Protein AF-A0A1E3LGW8-F1 (afdb_monomer)

Structure (mmCIF, N/CA/C/O backbone):
data_AF-A0A1E3LGW8-F1
#
_entry.id   AF-A0A1E3LGW8-F1
#
loop_
_atom_site.group_PDB
_atom_site.id
_atom_site.type_symbol
_atom_site.label_atom_id
_atom_site.label_alt_id
_atom_site.label_comp_id
_atom_site.label_asym_id
_atom_site.label_entity_id
_atom_site.label_seq_id
_atom_site.pdbx_PDB_ins_code
_atom_site.Cartn_x
_atom_site.Cartn_y
_atom_site.Cartn_z
_atom_site.occupancy
_atom_site.B_iso_or_equiv
_atom_site.auth_seq_id
_atom_site.auth_comp_id
_atom_site.auth_asym_id
_atom_site.auth_atom_id
_atom_site.pdbx_PDB_model_num
ATOM 1 N N . MET A 1 1 ? 22.371 36.422 6.870 1.00 32.97 1 MET A N 1
ATOM 2 C CA . MET A 1 1 ? 21.098 35.856 6.383 1.00 32.97 1 MET A CA 1
ATOM 3 C C . MET A 1 1 ? 20.950 34.534 7.111 1.00 32.97 1 MET A C 1
ATOM 5 O O . MET A 1 1 ? 21.812 33.694 6.914 1.00 32.97 1 MET A O 1
ATOM 9 N N . GLN A 1 2 ? 20.006 34.412 8.049 1.00 35.12 2 GLN A N 1
ATOM 10 C CA . GLN A 1 2 ? 19.761 33.148 8.759 1.00 35.12 2 GLN A CA 1
ATOM 11 C C . GLN A 1 2 ? 19.274 32.122 7.734 1.00 35.12 2 GLN A C 1
ATOM 13 O O . GLN A 1 2 ? 18.242 32.348 7.102 1.00 35.12 2 GLN A O 1
ATOM 18 N N . GLY A 1 3 ? 20.049 31.060 7.512 1.00 44.22 3 GLY A N 1
ATOM 19 C CA . GLY A 1 3 ? 19.598 29.922 6.717 1.00 44.22 3 GLY A CA 1
ATOM 20 C C . GLY A 1 3 ? 18.418 29.262 7.425 1.00 44.22 3 GLY A C 1
ATOM 21 O O . GLY A 1 3 ? 18.445 29.099 8.644 1.00 44.22 3 GLY A O 1
ATOM 22 N N . GLY A 1 4 ? 17.351 28.947 6.688 1.00 59.50 4 GLY A N 1
ATOM 23 C CA . GLY A 1 4 ? 16.232 28.181 7.237 1.00 59.50 4 GLY A CA 1
ATOM 24 C C . GLY A 1 4 ? 16.685 26.785 7.675 1.00 59.50 4 GLY A C 1
ATOM 25 O O . GLY A 1 4 ? 17.727 26.307 7.237 1.00 59.50 4 GLY A O 1
ATOM 26 N N . ALA A 1 5 ? 15.916 26.119 8.536 1.00 65.44 5 ALA A N 1
ATOM 27 C CA . ALA A 1 5 ? 16.212 24.743 8.938 1.00 65.44 5 ALA A CA 1
ATOM 28 C C . ALA A 1 5 ? 16.173 23.784 7.733 1.00 65.44 5 ALA A C 1
ATOM 30 O O . ALA A 1 5 ? 15.185 23.789 6.997 1.00 65.44 5 ALA A O 1
ATOM 31 N N . ASP A 1 6 ? 17.215 22.959 7.575 1.00 78.00 6 ASP A N 1
ATOM 32 C CA . ASP A 1 6 ? 17.350 21.931 6.534 1.00 78.00 6 ASP A CA 1
ATOM 33 C C . ASP A 1 6 ? 16.304 20.832 6.670 1.00 78.00 6 ASP A C 1
ATOM 35 O O . ASP A 1 6 ? 15.774 20.358 5.669 1.00 78.00 6 ASP A O 1
ATOM 39 N N . ASN A 1 7 ? 15.985 20.438 7.902 1.00 85.44 7 ASN A N 1
ATOM 40 C CA . ASN A 1 7 ? 14.883 19.525 8.175 1.00 85.44 7 ASN A CA 1
ATOM 41 C C . ASN A 1 7 ? 13.927 20.167 9.172 1.00 85.44 7 ASN A C 1
ATOM 43 O O . ASN A 1 7 ? 14.351 20.762 10.165 1.00 85.44 7 ASN A O 1
ATOM 47 N N . GLN A 1 8 ? 12.636 20.035 8.900 1.00 92.12 8 GLN A N 1
ATOM 48 C CA . GLN A 1 8 ? 11.560 20.635 9.676 1.00 92.12 8 GLN A CA 1
ATOM 49 C C . GLN A 1 8 ? 10.535 19.559 9.999 1.00 92.12 8 GLN A C 1
ATOM 51 O O . GLN A 1 8 ? 10.146 18.800 9.115 1.00 92.12 8 GLN A O 1
ATOM 56 N N . PHE A 1 9 ? 10.089 19.507 11.247 1.00 93.38 9 PHE A N 1
ATOM 57 C CA . PHE A 1 9 ? 9.067 18.584 11.722 1.00 93.38 9 PHE A CA 1
ATOM 58 C C . PHE A 1 9 ? 8.056 19.357 12.559 1.00 93.38 9 PHE A C 1
ATOM 60 O O . PHE A 1 9 ? 8.438 20.197 13.373 1.00 93.38 9 PHE A O 1
ATOM 67 N N . ALA A 1 10 ? 6.776 19.053 12.401 1.00 94.31 10 ALA A N 1
ATOM 68 C CA . ALA A 1 10 ? 5.722 19.558 13.260 1.00 94.31 10 ALA A CA 1
ATOM 69 C C . ALA A 1 10 ? 4.764 18.426 13.629 1.00 94.31 10 ALA A C 1
ATOM 71 O O . ALA A 1 10 ? 4.370 17.641 12.773 1.00 94.31 10 ALA A O 1
ATOM 72 N N . LEU A 1 11 ? 4.390 18.361 14.903 1.00 95.50 11 LEU A N 1
ATOM 73 C CA . LEU A 1 11 ? 3.361 17.484 15.444 1.00 95.50 11 LEU A CA 1
ATOM 74 C C . LEU A 1 11 ? 2.243 18.363 16.000 1.00 95.50 11 LEU A C 1
ATOM 76 O O . LEU A 1 11 ? 2.500 19.192 16.871 1.00 95.50 11 LEU A O 1
ATOM 80 N N . SER A 1 12 ? 1.018 18.169 15.530 1.00 96.62 12 SER A N 1
ATOM 81 C CA . SER A 1 12 ? -0.176 18.858 16.012 1.00 96.62 12 SER A CA 1
ATOM 82 C C . SER A 1 12 ? -1.171 17.841 16.556 1.00 96.62 12 SER A C 1
ATOM 84 O O . SER A 1 12 ? -1.439 16.817 15.936 1.00 96.62 12 SER A O 1
ATOM 86 N N . ILE A 1 13 ? -1.699 18.097 17.750 1.00 96.94 13 ILE A N 1
ATOM 87 C CA . ILE A 1 13 ? -2.581 17.170 18.460 1.00 96.94 13 ILE A CA 1
ATOM 88 C C . ILE A 1 13 ? -3.817 17.931 18.912 1.00 96.94 13 ILE A C 1
ATOM 90 O O . ILE A 1 13 ? -3.710 18.954 19.593 1.00 96.94 13 ILE A O 1
ATOM 94 N N . THR A 1 14 ? -4.989 17.400 18.571 1.00 97.19 14 THR A N 1
ATOM 95 C CA . THR A 1 14 ? -6.271 17.885 19.092 1.00 97.19 14 THR A CA 1
ATOM 96 C C . THR A 1 14 ? -6.754 16.926 20.165 1.00 97.19 14 THR A C 1
ATOM 98 O O . THR A 1 14 ? -6.896 15.733 19.903 1.00 97.19 14 THR A O 1
ATOM 101 N N . THR A 1 15 ? -7.034 17.417 21.369 1.00 96.31 15 THR A N 1
ATOM 102 C CA . THR A 1 15 ? -7.513 16.579 22.476 1.00 96.31 15 THR A CA 1
ATOM 103 C C . THR A 1 15 ? -9.042 16.514 22.547 1.00 96.31 15 THR A C 1
ATOM 105 O O . THR A 1 15 ? -9.752 17.280 21.891 1.00 96.31 15 THR A O 1
ATOM 108 N N . ALA A 1 16 ? -9.582 15.604 23.360 1.00 94.06 16 ALA A N 1
ATOM 109 C CA . ALA A 1 16 ? -11.020 15.466 23.567 1.00 94.06 16 ALA A CA 1
ATOM 110 C C . ALA A 1 16 ? -11.653 16.667 24.284 1.00 94.06 16 ALA A C 1
ATOM 112 O O . ALA A 1 16 ? -12.813 16.974 24.003 1.00 94.06 16 ALA A O 1
ATOM 113 N N . SER A 1 17 ? -10.905 17.376 25.139 1.00 93.62 17 SER A N 1
ATOM 114 C CA . SER A 1 17 ? -11.340 18.651 25.732 1.00 93.62 17 SER A CA 1
ATOM 115 C C . SER A 1 17 ? -11.311 19.832 24.750 1.00 93.62 17 SER A C 1
ATOM 117 O O . SER A 1 17 ? -11.800 20.916 25.069 1.00 93.62 17 SER A O 1
ATOM 119 N N . GLY A 1 18 ? -10.775 19.631 23.540 1.00 93.50 18 GLY A N 1
ATOM 120 C CA . GLY A 1 18 ? -10.607 20.673 22.529 1.00 93.50 18 GLY A CA 1
ATOM 121 C C . GLY A 1 18 ? -9.331 21.497 22.700 1.00 93.50 18 GLY A C 1
ATOM 122 O O . GLY A 1 18 ? -9.202 22.539 22.045 1.00 93.50 18 GLY A O 1
ATOM 123 N N . ALA A 1 19 ? -8.405 21.053 23.558 1.00 95.06 19 ALA A N 1
ATOM 124 C CA . ALA A 1 19 ? -7.077 21.633 23.627 1.00 95.06 19 ALA A CA 1
ATOM 125 C C . ALA A 1 19 ? -6.274 21.302 22.360 1.00 95.06 19 ALA A C 1
ATOM 127 O O . ALA A 1 19 ? -6.470 20.257 21.734 1.00 95.06 19 ALA A O 1
ATOM 128 N N . GLN A 1 20 ? -5.381 22.212 21.976 1.00 95.19 20 GLN A N 1
ATOM 129 C CA . GLN A 1 20 ? -4.512 22.059 20.812 1.00 95.19 20 GLN A CA 1
ATOM 130 C C . GLN A 1 20 ? -3.060 22.200 21.242 1.00 95.19 20 GLN A C 1
ATOM 132 O O . GLN A 1 20 ? -2.680 23.208 21.839 1.00 95.19 20 GLN A O 1
ATOM 137 N N . VAL A 1 21 ? -2.264 21.180 20.937 1.00 94.31 21 VAL A N 1
ATOM 138 C CA . VAL A 1 21 ? -0.836 21.124 21.254 1.00 94.31 21 VAL A CA 1
ATOM 139 C C . VAL A 1 21 ? -0.059 21.047 19.953 1.00 94.31 21 VAL A C 1
ATOM 141 O O . VAL A 1 21 ? -0.389 20.233 19.095 1.00 94.31 21 VAL A O 1
ATOM 144 N N . THR A 1 22 ? 0.961 21.887 19.805 1.00 93.62 22 THR A N 1
ATOM 145 C CA . THR A 1 22 ? 1.882 21.849 18.669 1.00 93.62 22 THR A CA 1
ATOM 146 C C . THR A 1 22 ? 3.318 21.750 19.158 1.00 93.62 22 THR A C 1
ATOM 148 O O . THR A 1 22 ? 3.740 22.497 20.038 1.00 93.62 22 THR A O 1
ATOM 151 N N . VAL A 1 23 ? 4.074 20.833 18.562 1.00 91.31 23 VAL A N 1
ATOM 152 C CA . VAL A 1 23 ? 5.514 20.678 18.767 1.00 91.31 23 VAL A CA 1
ATOM 153 C C . VAL A 1 23 ? 6.195 20.868 17.425 1.00 91.31 23 VAL A C 1
ATOM 155 O O . VAL A 1 23 ? 5.862 20.157 16.481 1.00 91.31 23 VAL A O 1
ATOM 158 N N . LYS A 1 24 ? 7.143 21.798 17.319 1.00 90.88 24 LYS A N 1
ATOM 159 C CA . LYS A 1 24 ? 7.964 21.975 16.117 1.00 90.88 24 LYS A CA 1
ATOM 160 C C . LYS A 1 24 ? 9.424 21.707 16.430 1.00 90.88 24 LYS A C 1
ATOM 162 O O . LYS A 1 24 ? 9.936 22.131 17.464 1.00 90.88 24 LYS A O 1
ATOM 167 N N . LEU A 1 25 ? 10.086 21.020 15.512 1.00 88.75 25 LEU A N 1
ATOM 168 C CA . LEU A 1 25 ? 11.516 20.756 15.539 1.00 88.75 25 LEU A CA 1
ATOM 169 C C . LEU A 1 25 ? 12.115 21.239 14.223 1.00 88.75 25 LEU A C 1
ATOM 171 O O . LEU A 1 25 ? 11.601 20.921 13.152 1.00 88.75 25 LEU A O 1
ATOM 175 N N . GLY A 1 26 ? 13.211 21.983 14.295 1.00 83.62 26 GLY A N 1
ATOM 176 C CA . GLY A 1 26 ? 13.971 22.397 13.120 1.00 83.62 26 GLY A CA 1
ATOM 177 C C . GLY A 1 26 ? 15.451 22.129 13.331 1.00 83.62 26 GLY A C 1
ATOM 178 O O . GLY A 1 26 ? 15.985 22.523 14.365 1.00 83.62 26 GLY A O 1
ATOM 179 N N . SER A 1 27 ? 16.114 21.484 12.375 1.00 79.69 27 SER A N 1
ATOM 180 C CA . SER A 1 27 ? 17.571 21.303 12.383 1.00 79.69 27 SER A CA 1
ATOM 181 C C . SER A 1 27 ? 18.221 22.106 11.261 1.00 79.69 27 SER A C 1
ATOM 183 O O . SER A 1 27 ? 17.791 21.977 10.115 1.00 79.69 27 SER A O 1
ATOM 185 N N . SER A 1 28 ? 19.269 22.865 11.567 1.00 72.25 28 SER A N 1
ATOM 186 C CA . SER A 1 28 ? 20.163 23.510 10.595 1.00 72.25 28 SER A CA 1
ATOM 187 C C . SER A 1 28 ? 21.630 23.247 10.948 1.00 72.25 28 SER A C 1
ATOM 189 O O . SER A 1 28 ? 21.928 22.701 12.015 1.00 72.25 28 SER A O 1
ATOM 191 N N . ASP A 1 29 ? 22.543 23.707 10.091 1.00 66.44 29 ASP A N 1
ATOM 192 C CA . ASP A 1 29 ? 23.984 23.785 10.380 1.00 66.44 29 ASP A CA 1
ATOM 193 C C . AS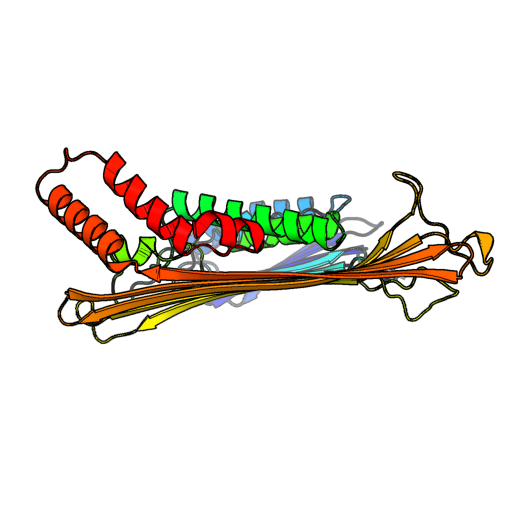P A 1 29 ? 24.302 24.528 11.699 1.00 66.44 29 ASP A C 1
ATOM 195 O O . ASP A 1 29 ? 25.308 24.244 12.349 1.00 66.44 29 ASP A O 1
ATOM 199 N N . ASP A 1 30 ? 23.423 25.441 12.127 1.00 65.62 30 ASP A N 1
ATOM 200 C CA . ASP A 1 30 ? 23.574 26.260 13.338 1.00 65.62 30 ASP A CA 1
ATOM 201 C C . ASP A 1 30 ? 22.987 25.603 14.609 1.00 65.62 30 ASP A C 1
ATOM 203 O O . ASP A 1 30 ? 23.097 26.163 15.703 1.00 65.62 30 ASP A O 1
ATOM 207 N N . GLY A 1 31 ? 22.370 24.418 14.496 1.00 70.12 31 GLY A N 1
ATOM 208 C CA . GLY A 1 31 ? 21.883 23.628 15.633 1.00 70.12 31 GLY A CA 1
ATOM 209 C C . GLY A 1 31 ? 20.425 23.162 15.537 1.00 70.12 31 GLY A C 1
ATOM 210 O O . GLY A 1 31 ? 19.782 23.209 14.490 1.00 70.12 31 GLY A O 1
ATOM 211 N N . LEU A 1 32 ? 19.903 22.662 16.664 1.00 81.19 32 LEU A N 1
ATOM 212 C CA . LEU A 1 32 ? 18.531 22.165 16.800 1.00 81.19 32 LEU A CA 1
ATOM 213 C C . LEU A 1 32 ? 17.648 23.210 17.498 1.00 81.19 32 LEU A C 1
ATOM 215 O O . LEU A 1 32 ? 18.000 23.725 18.558 1.00 81.19 32 LEU A O 1
ATOM 219 N N . SER A 1 33 ? 16.474 23.471 16.934 1.00 84.00 33 SER A N 1
ATOM 220 C CA . SER A 1 33 ? 15.420 24.300 17.518 1.00 84.00 33 SER A CA 1
ATOM 221 C C . SER A 1 33 ? 14.227 23.435 17.917 1.00 84.00 33 SER A C 1
ATOM 223 O O . SER A 1 33 ? 13.855 22.509 17.193 1.00 84.00 33 SER A O 1
ATOM 225 N N . VAL A 1 34 ? 13.643 23.737 19.079 1.00 84.31 34 VAL A N 1
ATOM 226 C CA . VAL A 1 34 ? 12.444 23.077 19.605 1.00 84.31 34 VAL A CA 1
ATOM 227 C C . VAL A 1 34 ? 11.463 24.149 20.056 1.00 84.31 34 VAL A C 1
ATOM 229 O O . VAL A 1 34 ? 11.806 25.000 20.875 1.00 84.31 34 VAL A O 1
ATOM 232 N N . GLU A 1 35 ? 10.244 24.096 19.538 1.00 86.56 35 GLU A N 1
ATOM 233 C CA . GLU A 1 35 ? 9.133 24.953 19.943 1.00 86.56 35 GLU A CA 1
ATOM 234 C C . GLU A 1 35 ? 7.990 24.063 20.439 1.00 86.56 35 GLU A C 1
ATOM 236 O O . GLU A 1 35 ? 7.609 23.101 19.771 1.00 86.56 35 GLU A O 1
ATOM 241 N N . PHE A 1 36 ? 7.452 24.372 21.617 1.00 87.38 36 PHE A N 1
ATOM 242 C CA . PHE A 1 36 ? 6.295 23.691 22.190 1.00 87.38 36 PHE A CA 1
ATOM 243 C C . PHE A 1 36 ? 5.246 24.733 22.558 1.00 87.38 36 PHE A C 1
ATOM 245 O O . PHE A 1 36 ? 5.533 25.659 23.317 1.00 87.38 36 PHE A O 1
ATOM 252 N N . GLU A 1 37 ? 4.029 24.565 22.053 1.00 88.69 37 GLU A N 1
ATOM 253 C CA . GLU A 1 37 ? 2.940 25.511 22.260 1.00 88.69 37 GLU A CA 1
ATOM 254 C C . GLU A 1 37 ? 1.623 24.784 22.551 1.00 88.69 37 GLU A C 1
ATOM 256 O O . GLU A 1 37 ? 1.259 23.819 21.876 1.00 88.69 37 GLU A O 1
ATOM 261 N N . VAL A 1 38 ? 0.879 25.281 23.544 1.00 87.44 38 VAL A N 1
ATOM 262 C CA . VAL A 1 38 ? -0.538 24.949 23.739 1.00 87.44 38 VAL A CA 1
ATOM 263 C C . VAL A 1 38 ? -1.344 26.148 23.258 1.00 87.44 38 VAL A C 1
ATOM 265 O O . VAL A 1 38 ? -1.479 27.142 23.968 1.00 87.44 38 VAL A O 1
ATOM 268 N N . THR A 1 39 ? -1.847 26.075 22.029 1.00 82.62 39 THR A N 1
ATOM 269 C CA . THR A 1 39 ? -2.495 27.209 21.348 1.00 82.62 39 THR A CA 1
ATOM 270 C C . THR A 1 39 ? -3.932 27.431 21.819 1.00 82.62 39 THR A C 1
ATOM 272 O O . THR A 1 39 ? -4.507 28.501 21.611 1.00 82.62 39 THR A O 1
ATOM 275 N N . LYS A 1 40 ? -4.543 26.419 22.450 1.00 85.75 40 LYS A N 1
ATOM 276 C CA . LYS A 1 40 ? -5.929 26.464 22.924 1.00 85.75 40 LYS A CA 1
ATOM 277 C C . LYS A 1 40 ? -6.165 25.482 24.069 1.00 85.75 40 LYS A C 1
ATOM 279 O O . LYS A 1 40 ? -5.673 24.360 24.016 1.00 85.75 40 LYS A O 1
ATOM 284 N N . GLY A 1 41 ? -7.008 25.874 25.028 1.00 87.69 41 GLY A N 1
ATOM 285 C CA . GLY A 1 41 ? -7.540 24.997 26.080 1.00 87.69 41 GLY A CA 1
ATOM 286 C C . GLY A 1 41 ? -6.561 24.683 27.215 1.00 87.69 41 GLY A C 1
ATOM 287 O O . GLY A 1 41 ? -5.451 25.207 27.269 1.00 87.69 41 GLY A O 1
ATOM 288 N N . THR A 1 42 ? -6.998 23.835 28.146 1.00 89.75 42 THR A N 1
ATOM 289 C CA . THR A 1 42 ? -6.178 23.293 29.237 1.00 89.75 42 THR A CA 1
ATOM 290 C C . THR A 1 42 ? -6.156 21.773 29.152 1.00 89.75 42 THR A C 1
ATOM 292 O O . THR A 1 42 ? -7.142 21.155 28.764 1.00 89.75 42 THR A O 1
ATOM 295 N N . LEU A 1 43 ? -5.024 21.169 29.515 1.00 91.88 43 LEU A N 1
ATOM 296 C CA . LEU A 1 43 ? -4.841 19.720 29.448 1.00 91.88 43 LEU A CA 1
ATOM 297 C C . LEU A 1 43 ? -5.241 19.048 30.764 1.00 91.88 43 LEU A C 1
ATOM 299 O O . LEU A 1 43 ? -4.728 19.383 31.838 1.00 91.88 43 LEU A O 1
ATOM 303 N N . THR A 1 44 ? -6.107 18.046 30.667 1.00 93.94 44 THR A N 1
ATOM 304 C CA . THR A 1 44 ? -6.420 17.117 31.762 1.00 93.94 44 THR A CA 1
ATOM 305 C C . THR A 1 44 ? -5.238 16.185 32.063 1.00 93.94 44 THR A C 1
ATOM 307 O O . THR A 1 44 ? -4.308 16.068 31.263 1.00 93.94 44 THR A O 1
ATOM 310 N N . ASP A 1 45 ? -5.258 15.502 33.215 1.00 94.44 45 ASP A N 1
ATOM 311 C CA . ASP A 1 45 ? -4.228 14.503 33.555 1.00 94.44 45 ASP A CA 1
ATOM 312 C C . ASP A 1 45 ? -4.164 13.378 32.508 1.00 94.44 45 ASP A C 1
ATOM 314 O O . ASP A 1 45 ? -3.088 13.057 32.012 1.00 94.44 45 ASP A O 1
ATOM 318 N N . ALA A 1 46 ? -5.321 12.857 32.085 1.00 93.88 46 ALA A N 1
ATOM 319 C CA . ALA A 1 46 ? -5.397 11.803 31.072 1.00 93.88 46 ALA A CA 1
ATOM 320 C C . ALA A 1 46 ? -4.820 12.242 29.714 1.00 93.88 46 ALA A C 1
ATOM 322 O O . ALA A 1 46 ? -4.137 11.465 29.045 1.00 93.88 46 ALA A O 1
ATOM 323 N N . GLU A 1 47 ? -5.072 13.490 29.307 1.00 94.75 47 GLU A N 1
ATOM 324 C CA . GLU A 1 47 ? -4.503 14.054 28.079 1.00 94.75 47 GLU A CA 1
ATOM 325 C C . GLU A 1 47 ? -2.988 14.219 28.197 1.00 94.75 47 GLU A C 1
ATOM 327 O O . GLU A 1 47 ? -2.272 13.836 27.275 1.00 94.75 47 GLU A O 1
ATOM 332 N N . ARG A 1 48 ? -2.478 14.706 29.337 1.00 92.38 48 ARG A N 1
ATOM 333 C CA . ARG A 1 48 ? -1.030 14.804 29.585 1.00 92.38 48 ARG A CA 1
ATOM 334 C C . ARG A 1 48 ? -0.337 13.442 29.518 1.00 92.38 48 ARG A C 1
ATOM 336 O O . ARG A 1 48 ? 0.704 13.332 28.873 1.00 92.38 48 ARG A O 1
ATOM 343 N N . ASP A 1 49 ? -0.938 12.406 30.095 1.00 91.88 49 ASP A N 1
ATOM 344 C CA . ASP A 1 49 ? -0.391 11.046 30.062 1.00 91.88 49 ASP A CA 1
ATOM 345 C C . ASP A 1 49 ? -0.327 10.474 28.635 1.00 91.88 49 ASP A C 1
ATOM 347 O O . ASP A 1 49 ? 0.643 9.808 28.266 1.00 91.88 49 ASP A O 1
ATOM 351 N N . GLN A 1 50 ? -1.343 10.732 27.802 1.00 91.56 50 GLN A N 1
ATOM 352 C CA . GLN A 1 50 ? -1.339 10.306 26.395 1.00 91.56 50 GLN A CA 1
ATOM 353 C C . GLN A 1 50 ? -0.344 11.103 25.544 1.00 91.56 50 GLN A C 1
ATOM 355 O O . GLN A 1 50 ? 0.345 10.517 24.708 1.00 91.56 50 GLN A O 1
ATOM 360 N N . LEU A 1 51 ? -0.213 12.411 25.783 1.00 91.38 51 LEU A N 1
ATOM 361 C CA . LEU A 1 51 ? 0.797 13.243 25.123 1.00 91.38 51 LEU A CA 1
ATOM 362 C C . LEU A 1 51 ? 2.220 12.754 25.426 1.00 91.38 51 LEU A C 1
ATOM 364 O O . LEU A 1 51 ? 3.048 12.713 24.520 1.00 91.38 51 LEU A O 1
ATOM 368 N N . GLY A 1 52 ? 2.488 12.315 26.661 1.00 88.38 52 GLY A N 1
ATOM 369 C CA . GLY A 1 52 ? 3.774 11.717 27.031 1.00 88.38 52 GLY A CA 1
ATOM 370 C C . GLY A 1 52 ? 4.136 10.506 26.164 1.00 88.38 52 GLY A C 1
ATOM 371 O O . GLY A 1 52 ? 5.236 10.442 25.624 1.00 88.38 52 GLY A O 1
ATOM 372 N N . LYS A 1 53 ? 3.182 9.590 25.941 1.00 88.31 53 LYS A N 1
ATOM 373 C CA . LYS A 1 53 ? 3.378 8.411 25.071 1.00 88.31 53 LYS A CA 1
ATOM 374 C C . LYS A 1 53 ? 3.625 8.791 23.609 1.00 88.31 53 LYS A C 1
ATOM 376 O O . LYS A 1 53 ? 4.400 8.129 22.922 1.00 88.31 53 LYS A O 1
ATOM 381 N N . LEU A 1 54 ? 2.968 9.849 23.126 1.00 91.44 54 LEU A N 1
ATOM 382 C CA . LEU A 1 54 ? 3.184 10.359 21.771 1.00 91.44 54 LEU A CA 1
ATOM 383 C C . LEU A 1 54 ? 4.547 11.033 21.603 1.00 91.44 54 LEU A C 1
ATOM 385 O O . LEU A 1 54 ? 5.075 11.004 20.497 1.00 91.44 54 LEU A O 1
ATOM 389 N N . GLY A 1 55 ? 5.131 11.590 22.666 1.00 87.94 55 GLY A N 1
ATOM 390 C CA . GLY A 1 55 ? 6.479 12.160 22.634 1.00 87.94 55 GLY A CA 1
ATOM 391 C C . GLY A 1 55 ? 7.531 11.146 22.178 1.00 87.94 55 GLY A C 1
ATOM 392 O O . GLY A 1 55 ? 8.273 11.416 21.234 1.00 87.94 55 GLY A O 1
ATOM 393 N N . ASP A 1 56 ? 7.533 9.948 22.769 1.00 86.25 56 ASP A N 1
ATOM 394 C CA . ASP A 1 56 ? 8.452 8.866 22.384 1.00 86.25 56 ASP A CA 1
ATOM 395 C C . ASP A 1 56 ? 8.219 8.411 20.936 1.00 86.25 56 ASP A C 1
ATOM 397 O O . ASP A 1 56 ? 9.160 8.221 20.161 1.00 86.25 56 ASP A O 1
ATOM 401 N N . ALA A 1 57 ? 6.952 8.269 20.539 1.00 91.56 57 ALA A N 1
ATOM 402 C CA . ALA A 1 57 ? 6.591 7.896 19.176 1.00 91.56 57 ALA A CA 1
ATOM 403 C C . ALA A 1 57 ? 7.006 8.966 18.150 1.00 91.56 57 ALA A C 1
ATOM 405 O O . ALA A 1 57 ? 7.500 8.628 17.074 1.00 91.56 57 ALA A O 1
ATOM 406 N N . PHE A 1 58 ? 6.858 10.249 18.486 1.00 92.38 58 PHE A N 1
ATOM 407 C CA . PHE A 1 58 ? 7.287 11.360 17.643 1.00 92.38 58 PHE A CA 1
ATOM 408 C C . PHE A 1 58 ? 8.808 11.400 17.504 1.00 92.38 58 PHE A C 1
ATOM 410 O O . PHE A 1 58 ? 9.314 11.516 16.389 1.00 92.38 58 PHE A O 1
ATOM 417 N N . GLN A 1 59 ? 9.546 11.211 18.601 1.00 89.31 59 GLN A N 1
ATOM 418 C CA . GLN A 1 59 ? 11.004 11.119 18.563 1.00 89.31 59 GLN A CA 1
ATOM 419 C C . GLN A 1 59 ? 11.475 9.962 17.672 1.00 89.31 59 GLN A C 1
ATOM 421 O O . GLN A 1 59 ? 12.409 10.132 16.887 1.00 89.31 59 GLN A O 1
ATOM 426 N N . ASN A 1 60 ? 10.825 8.798 17.750 1.00 90.81 60 ASN A N 1
ATOM 427 C CA . ASN A 1 60 ? 11.138 7.660 16.883 1.00 90.81 60 ASN A CA 1
ATOM 428 C C . ASN A 1 60 ? 10.871 7.970 15.405 1.00 90.81 60 ASN A C 1
ATOM 430 O O . ASN A 1 60 ? 11.720 7.659 14.566 1.00 90.81 60 ASN A O 1
ATOM 434 N N . ALA A 1 61 ? 9.761 8.645 15.090 1.00 92.44 61 ALA A N 1
ATOM 435 C CA . ALA A 1 61 ? 9.456 9.082 13.730 1.00 92.44 61 ALA A CA 1
ATOM 436 C C . ALA A 1 61 ? 10.522 10.057 13.197 1.00 92.44 61 ALA A C 1
ATOM 438 O O . ALA A 1 61 ? 11.061 9.845 12.111 1.00 92.44 61 ALA A O 1
ATOM 439 N N . VAL A 1 62 ? 10.899 11.073 13.982 1.00 90.94 62 VAL A N 1
ATOM 440 C CA . VAL A 1 62 ? 11.960 12.037 13.632 1.00 90.94 62 VAL A CA 1
ATOM 441 C C . VAL A 1 62 ? 13.299 11.325 13.416 1.00 90.94 62 VAL A C 1
ATOM 443 O O . VAL A 1 62 ? 13.947 11.522 12.389 1.00 90.94 62 VAL A O 1
ATOM 446 N N . ASN A 1 63 ? 13.690 10.438 14.335 1.00 89.81 63 ASN A N 1
ATOM 447 C CA . ASN A 1 63 ? 14.922 9.653 14.227 1.00 89.81 63 ASN A CA 1
ATOM 448 C C . ASN A 1 63 ? 14.927 8.746 12.992 1.00 89.81 63 ASN A C 1
ATOM 450 O O . ASN A 1 63 ? 15.969 8.563 12.368 1.00 89.81 63 ASN A O 1
ATOM 454 N N . GLY A 1 64 ? 13.783 8.149 12.651 1.00 90.31 64 GLY A N 1
ATOM 455 C CA . GLY A 1 64 ? 13.617 7.341 11.447 1.00 90.31 64 GLY A CA 1
ATOM 456 C C . GLY A 1 64 ? 13.817 8.168 10.181 1.00 90.31 64 GLY A C 1
ATOM 457 O O . GLY A 1 64 ? 14.598 7.780 9.311 1.00 90.31 64 GLY A O 1
ATOM 458 N N . LEU A 1 65 ? 13.176 9.335 10.110 1.00 90.00 65 LEU A N 1
ATOM 459 C CA . LEU A 1 65 ? 13.267 10.237 8.965 1.00 90.00 65 LEU A CA 1
ATOM 460 C C . LEU A 1 65 ? 14.649 10.880 8.795 1.00 90.00 65 LEU A C 1
ATOM 462 O O . LEU A 1 65 ? 15.041 11.170 7.670 1.00 90.00 65 LEU A O 1
ATOM 466 N N . ALA A 1 66 ? 15.404 11.054 9.880 1.00 85.56 66 ALA A N 1
ATOM 467 C CA . ALA A 1 66 ? 16.770 11.574 9.838 1.00 85.56 66 ALA A CA 1
ATOM 468 C C . ALA A 1 66 ? 17.813 10.562 9.307 1.00 85.56 66 ALA A C 1
ATOM 470 O O . ALA A 1 66 ? 18.965 10.934 9.073 1.00 85.56 66 ALA A O 1
ATOM 471 N N . LYS A 1 67 ? 17.450 9.282 9.119 1.00 86.44 67 LYS A N 1
ATOM 472 C CA . LYS A 1 67 ? 18.346 8.261 8.542 1.00 86.44 67 LYS A CA 1
ATOM 473 C C . LYS A 1 67 ? 18.588 8.495 7.047 1.00 86.44 67 LYS A C 1
ATOM 475 O O . LYS A 1 67 ? 17.835 9.187 6.373 1.00 86.44 67 LYS A O 1
ATOM 480 N N . GLN A 1 68 ? 19.644 7.870 6.525 1.00 82.50 68 GLN A N 1
ATOM 481 C CA . GLN A 1 68 ? 20.008 7.887 5.106 1.00 82.50 68 GLN A CA 1
ATOM 482 C C . GLN A 1 68 ? 20.081 6.439 4.576 1.00 82.50 68 GLN A C 1
ATOM 484 O O . GLN A 1 68 ? 21.039 5.736 4.907 1.00 82.50 68 GLN A O 1
ATOM 489 N N . PRO A 1 69 ? 19.098 5.958 3.785 1.00 82.88 69 PRO A N 1
ATOM 490 C CA . PRO A 1 69 ? 17.865 6.650 3.391 1.00 82.88 69 PRO A CA 1
ATOM 491 C C . PRO A 1 69 ? 16.861 6.805 4.559 1.00 82.88 69 PRO A C 1
ATOM 493 O O . PRO A 1 69 ? 16.961 6.061 5.543 1.00 82.88 69 PRO A O 1
ATOM 496 N N . PRO A 1 70 ? 15.885 7.733 4.461 1.00 87.12 70 PRO A N 1
ATOM 497 C CA . PRO A 1 70 ? 14.839 7.914 5.468 1.00 87.12 70 PRO A CA 1
ATOM 498 C C . PRO A 1 70 ? 14.018 6.642 5.708 1.00 87.12 70 PRO A C 1
ATOM 500 O O . PRO A 1 70 ? 13.682 5.913 4.773 1.00 87.12 70 PRO A O 1
ATOM 503 N N . VAL A 1 71 ? 13.649 6.396 6.967 1.00 89.88 71 VAL A N 1
ATOM 504 C CA . VAL A 1 71 ? 12.826 5.250 7.381 1.00 89.88 71 VAL A CA 1
ATOM 505 C C . VAL A 1 71 ? 11.540 5.739 8.036 1.00 89.88 71 VAL A C 1
ATOM 507 O O . VAL A 1 71 ? 11.562 6.564 8.945 1.00 89.88 71 VAL A O 1
ATOM 510 N N . ILE A 1 72 ? 10.413 5.186 7.597 1.00 90.75 72 ILE A N 1
ATOM 511 C CA . ILE A 1 72 ? 9.090 5.479 8.150 1.00 90.75 72 ILE A CA 1
ATOM 512 C C . ILE A 1 72 ? 8.840 4.580 9.363 1.00 90.75 72 ILE A C 1
ATOM 514 O O . ILE A 1 72 ? 8.742 3.364 9.222 1.00 90.75 72 ILE A O 1
ATOM 518 N N . ASP A 1 73 ? 8.698 5.187 10.541 1.00 87.81 73 ASP A N 1
ATOM 519 C CA . ASP A 1 73 ? 8.258 4.514 11.768 1.00 87.81 73 ASP A CA 1
ATOM 520 C C . ASP A 1 73 ? 7.201 5.352 12.498 1.00 87.81 73 ASP A C 1
ATOM 522 O O . ASP A 1 73 ? 7.479 6.106 13.425 1.00 87.81 73 ASP A O 1
ATOM 526 N N . PHE A 1 74 ? 5.963 5.249 12.016 1.00 87.50 74 PHE A N 1
ATOM 527 C CA . PHE A 1 74 ? 4.815 6.020 12.513 1.00 87.50 74 PHE A CA 1
ATOM 528 C C . PHE A 1 74 ? 3.831 5.138 13.283 1.00 87.50 74 PHE A C 1
ATOM 530 O O . PHE A 1 74 ? 2.763 5.590 13.690 1.00 87.50 74 PHE A O 1
ATOM 537 N N . SER A 1 75 ? 4.176 3.865 13.493 1.00 84.19 75 SER A N 1
ATOM 538 C CA . SER A 1 75 ? 3.297 2.888 14.138 1.00 84.19 75 SER A CA 1
ATOM 539 C C . SER A 1 75 ? 2.879 3.345 15.543 1.00 84.19 75 SER A C 1
ATOM 541 O O . SER A 1 75 ? 1.698 3.270 15.887 1.00 84.19 75 SER A O 1
ATOM 543 N N . GLY A 1 76 ? 3.807 3.927 16.310 1.00 88.94 76 GLY A N 1
ATOM 544 C CA . GLY A 1 76 ? 3.544 4.492 17.636 1.00 88.94 76 GLY A CA 1
ATOM 545 C C . GLY A 1 76 ? 2.577 5.683 17.637 1.00 88.94 76 GLY A C 1
ATOM 546 O O . GLY A 1 76 ? 1.851 5.868 18.608 1.00 88.94 76 GLY A O 1
ATOM 547 N N . LEU A 1 77 ? 2.488 6.440 16.535 1.00 92.12 77 LEU A N 1
ATOM 548 C CA . LEU A 1 77 ? 1.580 7.591 16.408 1.00 92.12 77 LEU A CA 1
ATOM 549 C C . LEU A 1 77 ? 0.127 7.186 16.124 1.00 92.12 77 LEU A C 1
ATOM 551 O O . LEU A 1 77 ? -0.764 8.028 16.147 1.00 92.12 77 LEU A O 1
ATOM 555 N N . THR A 1 78 ? -0.134 5.901 15.873 1.00 91.19 78 THR A N 1
ATOM 556 C CA . THR A 1 78 ? -1.489 5.378 15.614 1.00 91.19 78 THR A CA 1
ATOM 557 C C . THR A 1 78 ? -2.164 4.775 16.847 1.00 91.19 78 THR A C 1
ATOM 559 O O . THR A 1 78 ? -3.365 4.506 16.811 1.00 91.19 78 THR A O 1
ATOM 562 N N . GLY A 1 79 ? -1.402 4.531 17.920 1.00 87.75 79 GLY A N 1
ATOM 563 C CA . GLY A 1 79 ? -1.828 3.766 19.097 1.00 87.75 79 GLY A CA 1
ATOM 564 C C . GLY A 1 79 ? -2.434 4.591 20.235 1.00 87.75 79 GLY A C 1
ATOM 565 O O . GLY A 1 79 ? -2.494 4.104 21.362 1.00 87.75 79 GLY A O 1
ATOM 566 N N . PHE A 1 80 ? -2.832 5.837 19.977 1.00 91.12 80 PHE A N 1
ATOM 567 C CA . PHE A 1 80 ? -3.410 6.699 21.005 1.00 91.12 80 PHE A CA 1
ATOM 568 C C . PHE A 1 80 ? -4.856 6.320 21.344 1.00 91.12 80 PHE A C 1
ATOM 570 O O . PHE A 1 80 ? -5.587 5.727 20.547 1.00 91.12 80 PHE A O 1
ATOM 577 N N . ASP A 1 81 ? -5.292 6.711 22.541 1.00 90.56 81 ASP A N 1
ATOM 578 C CA . ASP A 1 81 ? -6.685 6.563 22.952 1.00 90.56 81 ASP A CA 1
ATOM 579 C C . ASP A 1 81 ? -7.558 7.654 22.314 1.00 90.56 81 ASP A C 1
ATOM 581 O O . ASP A 1 81 ? -7.508 8.818 22.712 1.00 90.56 81 ASP A O 1
ATOM 585 N N . SER A 1 82 ? -8.388 7.267 21.342 1.00 89.81 82 SER A N 1
ATOM 586 C CA . SER A 1 82 ? -9.295 8.183 20.628 1.00 89.81 82 SER A CA 1
ATOM 587 C C . SER A 1 82 ? -10.394 8.829 21.499 1.00 89.81 82 SER A C 1
ATOM 589 O O . SER A 1 82 ? -11.058 9.787 21.084 1.00 89.81 82 SER A O 1
ATOM 591 N N . SER A 1 83 ? -10.607 8.319 22.719 1.00 90.38 83 SER A N 1
ATOM 592 C CA . SER A 1 83 ? -11.477 8.958 23.712 1.00 90.38 83 SER A CA 1
ATOM 593 C C . SER A 1 83 ? -10.794 10.136 24.416 1.00 90.38 83 SER A C 1
ATOM 595 O O . SER A 1 83 ? -11.487 11.032 24.896 1.00 90.38 83 SER A O 1
ATOM 597 N N . VAL A 1 84 ? -9.456 10.169 24.410 1.00 94.38 84 VAL A N 1
ATOM 598 C CA . VAL A 1 84 ? -8.617 11.205 25.028 1.00 94.38 84 VAL A CA 1
ATOM 599 C C . VAL A 1 84 ? -8.065 12.175 23.984 1.00 94.38 84 VAL A C 1
ATOM 601 O O . VAL A 1 84 ? -8.087 13.384 24.201 1.00 94.38 84 VAL A O 1
ATOM 604 N N . LEU A 1 85 ? -7.604 11.674 22.835 1.00 94.88 85 LEU A N 1
ATOM 605 C CA . LEU A 1 85 ? -7.092 12.480 21.725 1.00 94.88 85 LEU A CA 1
ATOM 606 C C . LEU A 1 85 ? -8.001 12.336 20.502 1.00 94.88 85 LEU A C 1
ATOM 608 O O . LEU A 1 85 ? -8.378 11.233 20.124 1.00 94.88 85 LEU A O 1
ATOM 612 N N . LYS A 1 86 ? -8.373 13.453 19.881 1.00 94.94 86 LYS A N 1
ATOM 613 C CA . LYS A 1 86 ? -9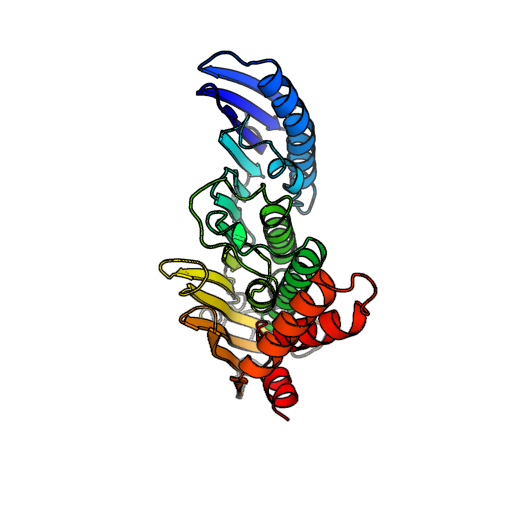.232 13.485 18.692 1.00 94.94 86 LYS A CA 1
ATOM 614 C C . LYS A 1 86 ? -8.457 13.298 17.402 1.00 94.94 86 LYS A C 1
ATOM 616 O O . LYS A 1 86 ? -8.937 12.561 16.550 1.00 94.94 86 LYS A O 1
ATOM 621 N N . SER A 1 87 ? -7.296 13.930 17.273 1.00 96.56 87 SER A N 1
ATOM 622 C CA . SER A 1 87 ? -6.426 13.755 16.111 1.00 96.56 87 SER A CA 1
ATOM 623 C C . SER A 1 87 ? -4.957 13.893 16.484 1.00 96.56 87 SER A C 1
ATOM 625 O O . SER A 1 87 ? -4.610 14.608 17.430 1.00 96.56 87 SER A O 1
ATOM 627 N N . VAL A 1 88 ? -4.116 13.207 15.716 1.00 97.00 88 VAL A N 1
ATOM 628 C CA . VAL A 1 88 ? -2.663 13.358 15.701 1.00 97.00 88 VAL A CA 1
ATOM 629 C C . VAL A 1 88 ? -2.243 13.608 14.259 1.00 97.00 88 VAL A C 1
ATOM 631 O O . VAL A 1 88 ? -2.460 12.770 13.385 1.00 97.00 88 VAL A O 1
ATOM 634 N N . ASP A 1 89 ? -1.629 14.757 14.030 1.00 97.31 89 ASP A N 1
ATOM 635 C CA . ASP A 1 89 ? -1.193 15.246 12.731 1.00 97.31 89 ASP A CA 1
ATOM 636 C C . ASP A 1 89 ? 0.319 15.470 12.775 1.00 97.31 89 ASP A C 1
ATOM 638 O O . ASP A 1 89 ? 0.837 16.046 13.730 1.00 97.31 89 ASP A O 1
ATOM 642 N N . LEU A 1 90 ? 1.046 15.021 11.755 1.00 96.50 90 LEU A N 1
ATOM 643 C CA . LEU A 1 90 ? 2.482 15.262 11.635 1.00 96.50 90 LEU A CA 1
ATOM 644 C C . LEU A 1 90 ? 2.819 15.743 10.229 1.00 96.50 90 LEU A C 1
ATOM 646 O O . LEU A 1 90 ? 2.387 15.147 9.246 1.00 96.50 90 LEU A O 1
ATOM 650 N N . SER A 1 91 ? 3.628 16.793 10.132 1.00 95.94 91 SER A N 1
ATOM 651 C CA . SER A 1 91 ? 4.255 17.222 8.885 1.00 95.94 91 SER A CA 1
ATOM 652 C C . SER A 1 91 ? 5.772 17.218 9.020 1.00 95.94 91 SER A C 1
ATOM 654 O O . SER A 1 91 ? 6.323 17.526 10.077 1.00 95.94 91 SER A O 1
ATOM 656 N N . ALA A 1 92 ? 6.459 16.819 7.955 1.00 94.50 92 ALA A N 1
ATOM 657 C CA . ALA A 1 92 ? 7.906 16.869 7.884 1.00 94.50 92 ALA A CA 1
ATOM 658 C C . ALA A 1 92 ? 8.367 17.314 6.497 1.00 94.50 92 ALA A C 1
ATOM 660 O O . ALA A 1 92 ? 7.810 16.895 5.484 1.00 94.50 92 ALA A O 1
ATOM 661 N N . THR A 1 93 ? 9.418 18.124 6.469 1.00 94.19 93 THR A N 1
ATOM 662 C CA . THR A 1 93 ? 10.126 18.536 5.258 1.00 94.19 93 THR A CA 1
ATOM 663 C C . THR A 1 93 ? 11.595 18.209 5.454 1.00 94.19 93 THR A C 1
ATOM 665 O O . THR A 1 93 ? 12.227 18.737 6.367 1.00 94.19 93 THR A O 1
ATOM 668 N N . LEU A 1 94 ? 12.132 17.331 4.613 1.00 90.81 94 LEU A N 1
ATOM 669 C CA . LEU A 1 94 ? 13.533 16.926 4.616 1.00 90.81 94 LEU A CA 1
ATOM 670 C C . LEU A 1 94 ? 14.265 17.600 3.457 1.00 90.81 94 LEU A C 1
ATOM 672 O O . LEU A 1 94 ? 13.745 17.651 2.339 1.00 90.81 94 LEU A O 1
ATOM 676 N N . GLY A 1 95 ? 15.472 18.099 3.715 1.00 86.06 95 GLY A N 1
ATOM 677 C CA . GLY A 1 95 ? 16.258 18.814 2.712 1.00 86.06 95 GLY A CA 1
ATOM 678 C C . GLY A 1 95 ? 15.555 20.073 2.197 1.00 86.06 95 GLY A C 1
ATOM 679 O O . GLY A 1 95 ? 15.565 20.329 0.996 1.00 86.06 95 GLY A O 1
ATOM 680 N N . ALA A 1 96 ? 14.937 20.854 3.085 1.00 80.69 96 ALA A N 1
ATOM 681 C CA . ALA A 1 96 ? 14.191 22.074 2.771 1.00 80.69 96 ALA A CA 1
ATOM 682 C C . ALA A 1 96 ? 15.015 23.109 1.983 1.00 80.69 96 ALA A C 1
ATOM 684 O O . ALA A 1 96 ? 14.464 23.831 1.156 1.00 80.69 96 ALA A O 1
ATOM 685 N N . ASN A 1 97 ? 16.333 23.148 2.202 1.00 75.88 97 ASN A N 1
ATOM 686 C CA . ASN A 1 97 ? 17.259 24.029 1.486 1.00 75.88 97 ASN A CA 1
ATOM 687 C C . ASN A 1 97 ? 17.849 23.390 0.210 1.00 75.88 97 ASN A C 1
ATOM 689 O O . ASN A 1 97 ? 18.681 23.999 -0.463 1.00 75.88 97 ASN A O 1
ATOM 693 N N . THR A 1 98 ? 17.446 22.164 -0.137 1.00 74.38 98 THR A N 1
ATOM 694 C CA . THR A 1 98 ? 17.838 21.507 -1.392 1.00 74.38 98 THR A CA 1
ATOM 695 C C . THR A 1 98 ? 16.896 21.912 -2.528 1.00 74.38 98 THR A C 1
ATOM 697 O O . THR A 1 98 ? 15.756 22.310 -2.303 1.00 74.38 98 THR A O 1
ATOM 700 N N . GLY A 1 99 ? 17.340 21.770 -3.782 1.00 76.25 99 GLY A N 1
ATOM 701 C CA . GLY A 1 99 ? 16.498 22.053 -4.953 1.00 76.25 99 GLY A CA 1
ATOM 702 C C . GLY A 1 99 ? 15.304 21.101 -5.139 1.00 76.25 99 GLY A C 1
ATOM 703 O O . GLY A 1 99 ? 14.510 21.319 -6.049 1.00 76.25 99 GLY A O 1
ATOM 704 N N . ALA A 1 100 ? 15.184 20.050 -4.321 1.00 84.56 100 ALA A N 1
ATOM 705 C CA . ALA A 1 100 ? 14.107 19.068 -4.388 1.00 84.56 100 ALA A CA 1
ATOM 706 C C . ALA A 1 100 ? 13.832 18.480 -2.984 1.00 84.56 100 ALA A C 1
ATOM 708 O O . ALA A 1 100 ? 14.331 17.398 -2.665 1.00 84.56 100 ALA A O 1
ATOM 709 N N . PRO A 1 101 ? 13.085 19.192 -2.119 1.00 91.50 101 PRO A N 1
ATOM 710 C CA . PRO A 1 101 ? 12.774 18.712 -0.777 1.00 91.50 101 PRO A CA 1
ATOM 711 C C . PRO A 1 101 ? 11.861 17.484 -0.816 1.00 91.50 101 PRO A C 1
ATOM 713 O O . PRO A 1 101 ? 11.075 17.302 -1.745 1.00 91.50 101 PRO A O 1
ATOM 716 N N . GLN A 1 102 ? 11.934 16.666 0.232 1.00 92.88 102 GLN A N 1
ATOM 717 C CA . GLN A 1 102 ? 10.989 15.579 0.463 1.00 92.88 102 GLN A CA 1
ATOM 718 C C . GLN A 1 102 ? 10.001 15.985 1.557 1.00 92.88 102 GLN A C 1
ATOM 720 O O . GLN A 1 102 ? 10.398 16.263 2.686 1.00 92.88 102 GLN A O 1
ATOM 725 N N . THR A 1 103 ? 8.715 16.000 1.230 1.00 95.62 103 THR A N 1
ATOM 726 C CA . THR A 1 103 ? 7.623 16.351 2.142 1.00 95.62 103 THR A CA 1
ATOM 727 C C . THR A 1 103 ? 6.850 15.111 2.562 1.00 95.62 103 THR A C 1
ATOM 729 O O . THR A 1 103 ? 6.655 14.182 1.779 1.00 95.62 103 THR A O 1
ATOM 732 N N . ILE A 1 104 ? 6.441 15.076 3.826 1.00 96.81 104 ILE A N 1
ATOM 733 C CA . ILE A 1 104 ? 5.699 13.977 4.438 1.00 96.81 104 ILE A CA 1
ATOM 734 C C . ILE A 1 104 ? 4.573 14.593 5.261 1.00 96.81 104 ILE A C 1
ATOM 736 O O . ILE A 1 104 ? 4.809 15.498 6.061 1.00 96.81 104 ILE A O 1
ATOM 740 N N . THR A 1 105 ? 3.357 14.087 5.102 1.00 97.81 105 THR A N 1
ATOM 741 C CA . THR A 1 105 ? 2.233 14.410 5.985 1.00 97.81 105 THR A CA 1
ATOM 742 C C . THR A 1 105 ? 1.589 13.129 6.484 1.00 97.81 105 THR A C 1
ATOM 744 O O . THR A 1 105 ? 1.490 12.143 5.756 1.00 97.81 105 THR A O 1
ATOM 747 N N . PHE A 1 106 ? 1.185 13.131 7.746 1.00 97.94 106 PHE A N 1
ATOM 748 C CA . PHE A 1 106 ? 0.528 12.033 8.432 1.00 97.94 106 PHE A CA 1
ATOM 749 C C . PHE A 1 106 ? -0.664 12.580 9.207 1.00 97.94 106 PHE A C 1
ATOM 751 O O . PHE A 1 106 ? -0.573 13.641 9.821 1.00 97.94 106 PHE A O 1
ATOM 758 N N . HIS A 1 107 ? -1.752 11.822 9.207 1.00 97.81 107 HIS A N 1
ATOM 759 C CA . HIS A 1 107 ? -2.936 12.095 10.004 1.00 97.81 107 HIS A CA 1
ATOM 760 C C . HIS A 1 107 ? -3.470 10.788 10.586 1.00 97.81 107 HIS A C 1
ATOM 762 O O . HIS A 1 107 ? -3.503 9.759 9.904 1.00 97.81 107 HIS A O 1
ATOM 768 N N . ALA A 1 108 ? -3.928 10.831 11.831 1.00 96.56 108 ALA A N 1
ATOM 769 C CA . ALA A 1 108 ? -4.670 9.752 12.455 1.00 96.56 108 ALA A CA 1
ATOM 770 C C . ALA A 1 108 ? -5.763 10.302 13.374 1.00 96.56 108 ALA A C 1
ATOM 772 O O . ALA A 1 108 ? -5.491 11.094 14.276 1.00 96.56 108 ALA A O 1
ATOM 773 N N . ASP A 1 109 ? -6.984 9.811 13.185 1.00 94.19 109 ASP A N 1
ATOM 774 C CA . ASP A 1 109 ? -8.129 10.032 14.063 1.00 94.19 109 ASP A CA 1
ATOM 775 C C . ASP A 1 109 ? -8.936 8.730 14.261 1.00 94.19 109 ASP A C 1
ATOM 777 O O . ASP A 1 109 ? -8.492 7.627 13.923 1.00 94.19 109 ASP A O 1
ATOM 781 N N . ALA A 1 110 ? -10.124 8.829 14.863 1.00 90.81 110 ALA A N 1
ATOM 782 C CA . ALA A 1 110 ? -10.992 7.677 15.128 1.00 90.81 110 ALA A CA 1
ATOM 783 C C . ALA A 1 110 ? -11.610 7.038 13.863 1.00 90.81 110 ALA A C 1
ATOM 785 O O . ALA A 1 110 ? -12.210 5.965 13.944 1.00 90.81 110 ALA A O 1
ATOM 786 N N . SER A 1 111 ? -11.526 7.709 12.716 1.00 91.75 111 SER A N 1
ATOM 787 C CA . SER A 1 111 ? -12.240 7.398 11.476 1.00 91.75 111 SER A CA 1
ATOM 788 C C . SER A 1 111 ? -11.327 7.177 10.272 1.00 91.75 111 SER A C 1
ATOM 790 O O . SER A 1 111 ? -11.714 6.461 9.348 1.00 91.75 111 SER A O 1
ATOM 792 N N . LEU A 1 112 ? -10.133 7.761 10.274 1.00 95.12 112 LEU A N 1
ATOM 793 C CA . LEU A 1 112 ? -9.204 7.771 9.160 1.00 95.12 112 LEU A CA 1
ATOM 794 C C . LEU A 1 112 ? -7.7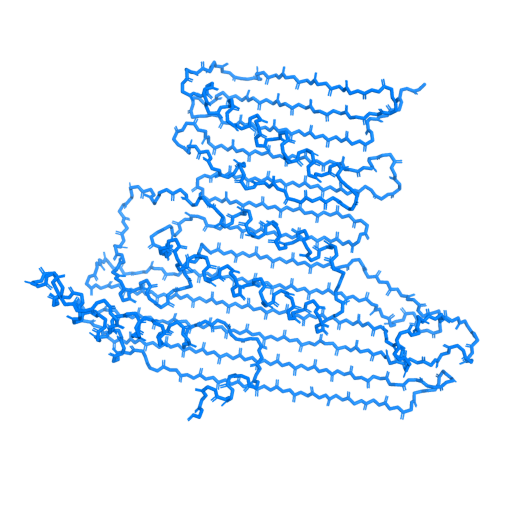70 7.767 9.680 1.00 95.12 112 LEU A C 1
ATOM 796 O O . LEU A 1 112 ? -7.429 8.390 10.685 1.00 95.12 112 LEU A O 1
ATOM 800 N N . ARG A 1 113 ? -6.903 7.100 8.928 1.00 97.25 113 ARG A N 1
ATOM 801 C CA . ARG A 1 113 ? -5.464 7.323 8.994 1.00 97.25 113 ARG A CA 1
ATOM 802 C C . ARG A 1 113 ? -4.933 7.544 7.596 1.00 97.25 113 ARG A C 1
ATOM 804 O O . ARG A 1 113 ? -5.304 6.802 6.688 1.00 97.25 113 ARG A O 1
ATOM 811 N N . SER A 1 114 ? -4.061 8.522 7.415 1.00 98.25 114 SER A N 1
ATOM 812 C CA . SER A 1 114 ? -3.475 8.810 6.113 1.00 98.25 114 SER A CA 1
ATOM 813 C C . SER A 1 114 ? -2.006 9.174 6.207 1.00 98.25 114 SER A C 1
ATOM 815 O O . SER A 1 114 ? -1.534 9.697 7.215 1.00 98.25 114 SER A O 1
ATOM 817 N N . MET A 1 115 ? -1.284 8.898 5.128 1.00 98.12 115 MET A N 1
ATOM 818 C CA . MET A 1 115 ? 0.078 9.355 4.922 1.00 98.12 115 MET A CA 1
ATOM 819 C C . MET A 1 115 ? 0.277 9.728 3.460 1.00 98.12 115 MET A C 1
ATOM 821 O O . MET A 1 115 ? -0.092 8.958 2.573 1.00 98.12 115 MET A O 1
ATOM 825 N N . HIS A 1 116 ? 0.893 10.879 3.231 1.00 98.25 116 HIS A N 1
ATOM 826 C CA . HIS A 1 116 ? 1.311 11.345 1.918 1.00 98.25 116 HIS A CA 1
ATOM 827 C C . HIS A 1 116 ? 2.801 11.665 1.953 1.00 98.25 116 HIS A C 1
ATOM 829 O O . HIS A 1 116 ? 3.280 12.293 2.900 1.00 98.25 116 HIS A O 1
ATOM 835 N N . VAL A 1 117 ? 3.523 11.229 0.927 1.00 97.44 117 VAL A N 1
ATOM 836 C CA . VAL A 1 117 ? 4.937 11.535 0.722 1.00 97.44 117 VAL A CA 1
ATOM 837 C C . VAL A 1 117 ? 5.124 12.027 -0.699 1.00 97.44 117 VAL A C 1
ATOM 839 O O . VAL A 1 117 ? 4.637 11.389 -1.627 1.00 97.44 117 VAL A O 1
ATOM 842 N N . ASP A 1 118 ? 5.874 13.109 -0.864 1.00 96.44 118 ASP A N 1
ATOM 843 C CA . ASP A 1 118 ? 6.286 13.652 -2.159 1.00 96.44 118 ASP A CA 1
ATOM 844 C C . ASP A 1 118 ? 7.766 14.036 -2.085 1.00 96.44 118 ASP A C 1
ATOM 846 O O . ASP A 1 118 ? 8.197 14.660 -1.115 1.00 96.44 118 ASP A O 1
ATOM 850 N N . GLY A 1 119 ? 8.567 13.628 -3.066 1.00 94.50 119 GLY A N 1
ATOM 851 C CA . GLY A 1 119 ? 9.986 13.944 -3.104 1.00 94.50 119 GLY A CA 1
ATOM 852 C C . GLY A 1 119 ? 10.675 13.556 -4.416 1.00 94.50 119 GLY A C 1
ATOM 853 O O . GLY A 1 119 ? 10.032 13.127 -5.376 1.00 94.50 119 GLY A O 1
ATOM 854 N N . PRO A 1 120 ? 12.016 13.655 -4.469 1.00 92.38 120 PRO A N 1
ATOM 855 C CA . PRO A 1 120 ? 12.790 13.502 -5.706 1.00 92.38 120 PRO A CA 1
ATOM 856 C C . PRO A 1 120 ? 12.598 12.157 -6.412 1.00 92.38 120 PRO A C 1
ATOM 858 O O . PRO A 1 120 ? 12.537 12.093 -7.641 1.00 92.38 120 PRO A O 1
ATOM 861 N N . SER A 1 121 ? 12.507 11.073 -5.639 1.00 92.69 121 SER A N 1
ATOM 862 C CA . SER A 1 121 ? 12.354 9.714 -6.171 1.00 92.69 121 SER A CA 1
ATOM 863 C C . SER A 1 121 ? 10.922 9.402 -6.605 1.00 92.69 121 SER A C 1
ATOM 865 O O . SER A 1 121 ? 10.714 8.481 -7.393 1.00 92.69 121 SER A O 1
ATOM 867 N N . GLY A 1 122 ? 9.936 10.154 -6.122 1.00 96.56 122 GLY A N 1
ATOM 868 C CA . GLY A 1 122 ? 8.527 9.926 -6.399 1.00 96.56 122 GLY A CA 1
ATOM 869 C C . GLY A 1 122 ? 7.642 10.298 -5.220 1.00 96.56 122 GLY A C 1
ATOM 870 O O . GLY A 1 122 ? 8.077 10.928 -4.258 1.00 96.56 122 GLY A O 1
ATOM 871 N N . LYS A 1 123 ? 6.389 9.863 -5.301 1.00 98.00 123 LYS A N 1
ATOM 872 C CA . LYS A 1 123 ? 5.350 10.144 -4.317 1.00 98.00 123 LYS A CA 1
ATOM 873 C C . LYS A 1 123 ? 4.513 8.915 -4.009 1.00 98.00 123 LYS A C 1
ATOM 875 O O . LYS A 1 123 ? 4.406 8.001 -4.831 1.00 98.00 123 LYS A O 1
ATOM 880 N N . PHE A 1 124 ? 3.879 8.905 -2.849 1.00 98.62 124 PHE A N 1
ATOM 881 C CA . PHE A 1 124 ? 2.851 7.928 -2.535 1.00 98.62 124 PHE A CA 1
ATOM 882 C C . PHE A 1 124 ? 1.808 8.487 -1.573 1.00 98.62 124 PHE A C 1
ATOM 884 O O . PHE A 1 124 ? 2.073 9.387 -0.780 1.00 98.62 124 PHE A O 1
ATOM 891 N N . ASP A 1 125 ? 0.637 7.870 -1.618 1.00 98.69 125 ASP A N 1
ATOM 892 C CA . ASP A 1 125 ? -0.511 8.140 -0.768 1.00 98.69 125 ASP A CA 1
ATOM 893 C C . ASP A 1 125 ? -0.984 6.823 -0.161 1.00 98.69 125 ASP A C 1
ATOM 895 O O . ASP A 1 125 ? -1.107 5.820 -0.864 1.00 98.69 125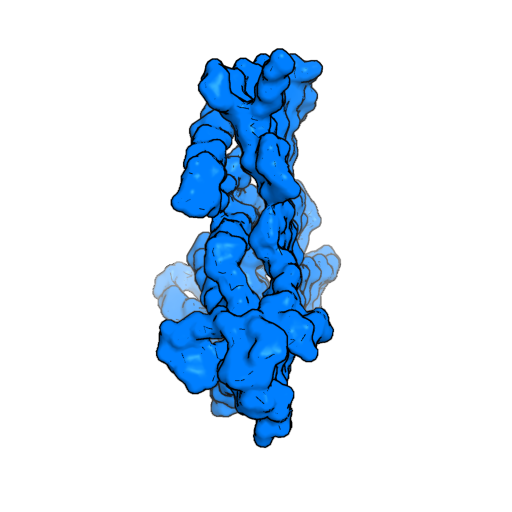 ASP A O 1
ATOM 899 N N . VAL A 1 126 ? -1.292 6.815 1.131 1.00 98.75 126 VAL A N 1
ATOM 900 C CA . VAL A 1 126 ? -1.940 5.691 1.812 1.00 98.75 126 VAL A CA 1
ATOM 901 C C . VAL A 1 126 ? -3.050 6.248 2.685 1.00 98.75 126 VAL A C 1
ATOM 903 O O . VAL A 1 126 ? -2.797 7.103 3.523 1.00 98.75 126 VAL A O 1
ATOM 906 N N . ASN A 1 127 ? -4.271 5.754 2.512 1.00 98.56 127 ASN A N 1
ATOM 907 C CA . ASN A 1 127 ? -5.444 6.139 3.290 1.00 98.56 127 ASN A CA 1
ATOM 908 C C . ASN A 1 127 ? -6.129 4.878 3.811 1.00 98.56 127 ASN A C 1
ATOM 910 O O . ASN A 1 127 ? -6.406 3.978 3.023 1.00 98.56 127 ASN A O 1
ATOM 914 N N . VAL A 1 128 ? -6.418 4.820 5.108 1.00 98.06 128 VAL A N 1
ATOM 915 C CA . VAL A 1 128 ? -7.054 3.691 5.796 1.00 98.06 128 VAL A CA 1
ATOM 916 C C . VAL A 1 128 ? -8.320 4.184 6.496 1.00 98.06 128 VAL A C 1
ATOM 918 O O . VAL A 1 128 ? -8.243 4.986 7.424 1.00 98.06 128 VAL A O 1
ATOM 921 N N . ASP A 1 129 ? -9.480 3.704 6.055 1.00 96.25 129 ASP A N 1
ATOM 922 C CA . ASP A 1 129 ? -10.799 4.055 6.584 1.00 96.25 129 ASP A CA 1
ATOM 923 C C . ASP A 1 129 ? -11.184 3.112 7.740 1.00 96.25 129 ASP A C 1
ATOM 925 O O . ASP A 1 129 ? -11.318 1.894 7.585 1.00 96.25 129 ASP A O 1
ATOM 929 N N . LEU A 1 130 ? -11.379 3.699 8.921 1.00 93.19 130 LEU A N 1
ATOM 930 C CA . LEU A 1 130 ? -11.707 3.022 10.174 1.00 93.19 130 LEU A CA 1
ATOM 931 C C . LEU A 1 130 ? -13.210 3.061 10.494 1.00 93.19 130 LEU A C 1
ATOM 933 O O . LEU A 1 130 ? -13.625 2.812 11.624 1.00 93.19 130 LEU A O 1
ATOM 937 N N . LYS A 1 131 ? -14.089 3.362 9.537 1.00 89.25 131 LYS A N 1
ATOM 938 C CA . LYS A 1 131 ? -15.538 3.369 9.795 1.00 89.25 131 LYS A CA 1
ATOM 939 C C . LYS A 1 131 ? -16.084 1.961 9.978 1.00 89.25 131 LYS A C 1
ATOM 941 O O . LYS A 1 131 ? -16.949 1.758 10.831 1.00 89.25 131 LYS A O 1
ATOM 946 N N . ASN A 1 132 ? -15.551 0.975 9.256 1.00 88.19 132 ASN A N 1
ATOM 947 C CA . ASN A 1 132 ? -16.024 -0.413 9.245 1.00 88.19 132 ASN A CA 1
ATOM 948 C C . ASN A 1 132 ? -15.279 -1.331 10.231 1.00 88.19 132 ASN A C 1
ATOM 950 O O . ASN A 1 132 ? -15.026 -2.492 9.927 1.00 88.19 132 ASN A O 1
ATOM 954 N N . LEU A 1 133 ? -14.955 -0.865 11.444 1.00 87.88 133 LEU A N 1
ATOM 955 C CA . LEU A 1 133 ? -14.157 -1.655 12.398 1.00 87.88 133 LEU A CA 1
ATOM 956 C C . LEU A 1 133 ? -14.763 -3.022 12.787 1.00 87.88 133 LEU A C 1
ATOM 958 O O . LEU A 1 133 ? -14.021 -3.904 13.211 1.00 87.88 133 LEU A O 1
ATOM 962 N N . GLN A 1 134 ? -16.075 -3.260 12.601 1.00 86.50 134 GLN A N 1
ATOM 963 C CA . GLN A 1 134 ? -16.647 -4.602 12.810 1.00 86.50 134 GLN A CA 1
ATOM 964 C C . GLN A 1 134 ? -16.163 -5.655 11.793 1.00 86.50 134 GLN A C 1
ATOM 966 O O . GLN A 1 134 ? -16.268 -6.851 12.071 1.00 86.50 134 GLN A O 1
ATOM 971 N N . ALA A 1 135 ? -15.645 -5.217 10.639 1.00 88.31 135 ALA A N 1
ATOM 972 C CA . ALA A 1 135 ? -15.095 -6.048 9.564 1.00 88.31 135 ALA A CA 1
ATOM 973 C C . ALA A 1 135 ? -13.647 -6.499 9.823 1.00 88.31 135 ALA A C 1
ATOM 975 O O . ALA A 1 135 ? -13.136 -7.377 9.127 1.00 88.31 135 ALA A O 1
ATOM 976 N N . ILE A 1 136 ? -12.984 -5.910 10.821 1.00 88.31 136 ILE A N 1
ATOM 977 C CA . ILE A 1 136 ? -11.587 -6.196 11.135 1.00 88.31 136 ILE A CA 1
ATOM 978 C C . ILE A 1 136 ? -11.453 -7.613 11.696 1.00 88.31 136 ILE A C 1
ATOM 980 O O . ILE A 1 136 ? -12.230 -8.064 12.546 1.00 88.31 136 ILE A O 1
ATOM 984 N N . GLY A 1 137 ? -10.445 -8.324 11.196 1.00 86.44 137 GLY A N 1
ATOM 985 C CA . GLY A 1 137 ? -10.150 -9.696 11.584 1.00 86.44 137 GLY A CA 1
ATOM 986 C C . GLY A 1 137 ? -9.482 -9.785 12.956 1.00 86.44 137 GLY A C 1
ATOM 987 O O . GLY A 1 137 ? -9.150 -8.781 13.584 1.00 86.44 137 GLY A O 1
ATOM 988 N N . SER A 1 138 ? -9.232 -11.010 13.419 1.00 85.81 138 SER A N 1
ATOM 989 C CA . SER A 1 138 ? -8.369 -11.232 14.585 1.00 85.81 138 SER A CA 1
ATOM 990 C C . SER A 1 138 ? -6.940 -10.722 14.323 1.00 85.81 138 SER A C 1
ATOM 992 O O . SER A 1 138 ? -6.545 -10.612 13.159 1.00 85.81 138 SER A O 1
ATOM 994 N N . PRO A 1 139 ? -6.116 -10.482 15.359 1.00 87.81 139 PRO A N 1
ATOM 995 C CA . PRO A 1 139 ? -4.719 -10.078 15.171 1.00 87.81 139 PRO A CA 1
ATOM 996 C C . PRO A 1 139 ? -3.925 -11.016 14.245 1.00 87.81 139 PRO A C 1
ATOM 998 O O . PRO A 1 139 ? -3.148 -10.564 13.406 1.00 87.81 139 PRO A O 1
ATOM 1001 N N . THR A 1 140 ? -4.170 -12.328 14.327 1.00 86.31 140 THR A N 1
ATOM 1002 C CA . THR A 1 140 ? -3.567 -13.321 13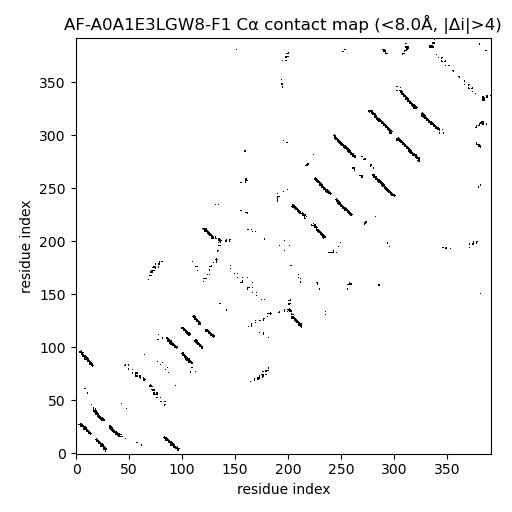.422 1.00 86.31 140 THR A CA 1
ATOM 1003 C C . THR A 1 140 ? -4.006 -13.116 11.971 1.00 86.31 140 THR A C 1
ATOM 1005 O O . THR A 1 140 ? -3.173 -13.161 11.067 1.00 86.31 140 THR A O 1
ATOM 1008 N N . ALA A 1 141 ? -5.298 -12.858 11.737 1.00 86.56 141 ALA A N 1
ATOM 1009 C CA . ALA A 1 141 ? -5.830 -12.594 10.401 1.00 86.56 141 ALA A CA 1
ATOM 1010 C C . ALA A 1 141 ? -5.265 -11.294 9.815 1.00 86.56 141 ALA A C 1
ATOM 1012 O O . ALA A 1 141 ? -4.830 -11.284 8.668 1.00 86.56 141 ALA A O 1
ATOM 1013 N N . GLN A 1 142 ? -5.197 -10.233 10.624 1.00 92.06 142 GLN A N 1
ATOM 1014 C CA . GLN A 1 142 ? -4.598 -8.954 10.240 1.00 92.06 142 GLN A CA 1
ATOM 1015 C C . GLN A 1 142 ? -3.134 -9.132 9.827 1.00 92.06 142 GLN A C 1
ATOM 1017 O O . GLN A 1 142 ? -2.738 -8.686 8.753 1.00 92.06 142 GLN A O 1
ATOM 1022 N N . LYS A 1 143 ? -2.337 -9.849 10.633 1.00 92.25 143 LYS A N 1
ATOM 1023 C CA . LYS A 1 143 ? -0.928 -10.126 10.320 1.00 92.25 143 LYS A CA 1
ATOM 1024 C C . LYS A 1 143 ? -0.774 -10.896 9.007 1.00 92.25 143 LYS A C 1
ATOM 1026 O O . LYS A 1 143 ? 0.085 -10.547 8.200 1.00 92.25 143 LYS A O 1
ATOM 1031 N N . ALA A 1 144 ? -1.596 -11.921 8.782 1.00 91.31 144 ALA A N 1
ATOM 1032 C CA . ALA A 1 144 ? -1.567 -12.702 7.547 1.00 91.31 144 ALA A CA 1
ATOM 1033 C C . ALA A 1 144 ? -1.966 -11.858 6.324 1.00 91.31 144 ALA A C 1
ATOM 1035 O O . ALA A 1 144 ? -1.307 -11.917 5.287 1.00 91.31 144 ALA A O 1
ATOM 1036 N N . ALA A 1 145 ? -3.009 -11.037 6.453 1.00 93.75 145 ALA A N 1
ATOM 1037 C CA . ALA A 1 145 ? -3.473 -10.154 5.391 1.00 93.75 145 ALA A CA 1
ATOM 1038 C C . ALA A 1 145 ? -2.442 -9.074 5.046 1.00 93.75 145 ALA A C 1
ATOM 1040 O O . ALA A 1 145 ? -2.180 -8.830 3.867 1.00 93.75 145 ALA A O 1
ATOM 1041 N N . LEU A 1 146 ? -1.811 -8.480 6.062 1.00 96.00 146 LEU A N 1
ATOM 1042 C CA . LEU A 1 146 ? -0.730 -7.520 5.882 1.00 96.00 146 LEU A CA 1
ATOM 1043 C C . LEU A 1 146 ? 0.472 -8.169 5.187 1.00 96.00 146 LEU A C 1
ATOM 1045 O O . LEU A 1 146 ? 0.947 -7.638 4.188 1.00 96.00 146 LEU A O 1
ATOM 1049 N N . ALA A 1 147 ? 0.918 -9.343 5.644 1.00 96.31 147 ALA A N 1
ATOM 1050 C CA . ALA A 1 147 ? 2.015 -10.073 5.007 1.00 96.31 147 ALA A CA 1
ATOM 1051 C C . ALA A 1 147 ? 1.724 -10.376 3.528 1.00 96.31 147 ALA A C 1
ATOM 1053 O O . ALA A 1 147 ? 2.585 -10.170 2.676 1.00 96.31 147 ALA A O 1
ATOM 1054 N N . ALA A 1 148 ? 0.492 -10.782 3.206 1.00 95.50 148 ALA A N 1
ATOM 1055 C CA . ALA A 1 148 ? 0.081 -11.015 1.826 1.00 95.50 148 ALA A CA 1
ATOM 1056 C C . ALA A 1 148 ? 0.119 -9.733 0.974 1.00 95.50 148 ALA A C 1
ATOM 1058 O O . ALA A 1 148 ? 0.414 -9.795 -0.215 1.00 95.50 148 ALA A O 1
ATOM 1059 N N . TRP A 1 149 ? -0.185 -8.561 1.538 1.00 97.75 149 TRP A N 1
ATOM 1060 C CA . TRP A 1 149 ? -0.024 -7.290 0.823 1.00 97.75 149 TRP A CA 1
ATOM 1061 C C . TRP A 1 149 ? 1.436 -6.914 0.607 1.00 97.75 149 TRP A C 1
ATOM 1063 O O . TRP A 1 149 ? 1.783 -6.507 -0.498 1.00 97.75 149 TRP A O 1
ATOM 1073 N N . LEU A 1 150 ? 2.293 -7.111 1.609 1.00 98.00 150 LEU A N 1
ATOM 1074 C CA . LEU A 1 150 ? 3.725 -6.848 1.476 1.00 98.00 150 LEU A CA 1
ATOM 1075 C C . LEU A 1 150 ? 4.370 -7.715 0.380 1.00 98.00 150 LEU A C 1
ATOM 1077 O O . LEU A 1 150 ? 5.144 -7.186 -0.411 1.00 98.00 150 LEU A O 1
ATOM 1081 N N . ASP A 1 151 ? 3.987 -8.990 0.268 1.00 97.81 151 ASP A N 1
ATOM 1082 C CA . ASP A 1 151 ? 4.428 -9.883 -0.819 1.00 97.81 151 ASP A CA 1
ATOM 1083 C C . ASP A 1 151 ? 3.954 -9.404 -2.206 1.00 97.81 151 ASP A C 1
ATOM 1085 O O . ASP A 1 151 ? 4.701 -9.420 -3.188 1.00 97.81 151 ASP A O 1
ATOM 1089 N N . ARG A 1 152 ? 2.718 -8.889 -2.297 1.00 97.81 152 ARG A N 1
ATOM 1090 C CA . ARG A 1 152 ? 2.205 -8.279 -3.537 1.00 97.81 152 ARG A CA 1
ATOM 1091 C C . ARG A 1 152 ? 2.969 -7.009 -3.907 1.00 97.81 152 ARG A C 1
ATOM 1093 O O . ARG A 1 152 ? 3.170 -6.764 -5.092 1.00 97.81 152 ARG A O 1
ATOM 1100 N N . PHE A 1 153 ? 3.400 -6.218 -2.926 1.00 98.69 153 PHE A N 1
ATOM 1101 C CA . PHE A 1 153 ? 4.222 -5.028 -3.164 1.00 98.69 153 PHE A CA 1
ATOM 1102 C C . PHE A 1 153 ? 5.603 -5.404 -3.701 1.00 98.69 153 PHE A C 1
ATOM 1104 O O . PHE A 1 153 ? 6.052 -4.793 -4.667 1.00 98.69 153 PHE A O 1
ATOM 1111 N N . ASP A 1 154 ? 6.219 -6.458 -3.162 1.00 98.56 154 ASP A N 1
ATOM 1112 C CA . ASP A 1 154 ? 7.486 -6.993 -3.675 1.00 98.56 154 ASP A CA 1
ATOM 1113 C C . ASP A 1 154 ? 7.329 -7.552 -5.098 1.00 98.56 154 ASP A C 1
ATOM 1115 O O . ASP A 1 154 ? 8.142 -7.272 -5.980 1.00 98.56 154 ASP A O 1
ATOM 1119 N N . THR A 1 155 ? 6.228 -8.261 -5.362 1.00 97.88 155 THR A N 1
ATOM 1120 C CA . THR A 1 155 ? 5.891 -8.753 -6.707 1.00 97.88 155 THR A CA 1
ATOM 1121 C C . THR A 1 155 ? 5.729 -7.600 -7.702 1.00 97.88 155 THR A C 1
ATOM 1123 O O . THR A 1 155 ? 6.304 -7.640 -8.790 1.00 97.88 155 THR A O 1
ATOM 1126 N N . ALA A 1 156 ? 4.976 -6.556 -7.336 1.00 98.50 156 ALA A N 1
ATOM 1127 C CA . ALA A 1 156 ? 4.764 -5.388 -8.186 1.00 98.50 156 ALA A CA 1
ATOM 1128 C C . ALA A 1 156 ? 6.072 -4.622 -8.432 1.00 98.50 156 ALA A C 1
ATOM 1130 O O . ALA A 1 156 ? 6.373 -4.287 -9.576 1.00 98.50 156 ALA A O 1
ATOM 1131 N N . GLN A 1 157 ? 6.875 -4.401 -7.385 1.00 98.50 157 GLN A N 1
ATOM 1132 C CA . GLN A 1 157 ? 8.176 -3.735 -7.472 1.00 98.50 157 GLN A CA 1
ATOM 1133 C C . GLN A 1 157 ? 9.123 -4.478 -8.413 1.00 98.50 157 GLN A C 1
ATOM 1135 O O . GLN A 1 157 ? 9.690 -3.857 -9.310 1.00 98.50 157 GLN A O 1
ATOM 1140 N N . SER A 1 158 ? 9.252 -5.796 -8.253 1.00 97.94 158 SER A N 1
ATOM 1141 C CA . SER A 1 158 ? 10.107 -6.620 -9.106 1.00 97.94 158 SER A CA 1
ATOM 1142 C C . SER A 1 158 ? 9.629 -6.617 -10.559 1.00 97.94 158 SER A C 1
ATOM 1144 O O . SER A 1 158 ? 10.429 -6.418 -11.473 1.00 97.94 158 SER A O 1
ATOM 1146 N N . ARG A 1 159 ? 8.319 -6.780 -10.783 1.00 97.19 159 ARG A N 1
ATOM 1147 C CA . ARG A 1 159 ? 7.739 -6.841 -12.129 1.00 97.19 159 ARG A CA 1
ATOM 1148 C C . ARG A 1 159 ? 7.812 -5.502 -12.865 1.00 97.19 159 ARG A C 1
ATOM 1150 O O . ARG A 1 159 ? 8.060 -5.498 -14.064 1.00 97.19 159 ARG A O 1
ATOM 1157 N N . GLY A 1 160 ? 7.609 -4.388 -12.164 1.00 97.94 160 GLY A N 1
ATOM 1158 C CA . GLY A 1 160 ? 7.641 -3.036 -12.729 1.00 97.94 160 GLY A CA 1
ATOM 1159 C C . GLY A 1 160 ? 8.991 -2.323 -12.631 1.00 97.94 160 GLY A C 1
ATOM 1160 O O . GLY A 1 160 ? 9.074 -1.168 -13.033 1.00 97.94 160 GLY A O 1
ATOM 1161 N N . ASN A 1 161 ? 10.026 -2.968 -12.080 1.00 97.56 161 ASN A N 1
ATOM 1162 C CA . ASN A 1 161 ? 11.333 -2.359 -11.803 1.00 97.56 161 ASN A CA 1
ATOM 1163 C C . ASN A 1 161 ? 11.238 -1.041 -10.999 1.00 97.56 161 ASN A C 1
ATOM 1165 O O . ASN A 1 161 ? 11.917 -0.060 -11.301 1.00 97.56 161 ASN A O 1
ATOM 1169 N N . GLY A 1 162 ? 10.359 -1.011 -9.993 1.00 97.31 162 GLY A N 1
ATOM 1170 C CA . GLY A 1 162 ? 10.145 0.171 -9.154 1.00 97.31 162 GLY A CA 1
ATOM 1171 C C . GLY A 1 162 ? 11.307 0.440 -8.193 1.00 97.31 162 GLY A C 1
ATOM 1172 O O . GLY A 1 162 ? 12.009 -0.489 -7.781 1.00 97.31 162 GLY A O 1
ATOM 1173 N N . ASP A 1 163 ? 11.486 1.704 -7.798 1.00 96.44 163 ASP A N 1
ATOM 1174 C CA . ASP A 1 163 ? 12.489 2.117 -6.810 1.00 96.44 163 ASP A CA 1
ATOM 1175 C C . ASP A 1 163 ? 12.299 1.400 -5.459 1.00 96.44 163 ASP A C 1
ATOM 1177 O O . ASP A 1 163 ? 11.251 1.488 -4.812 1.00 96.44 163 ASP A O 1
ATOM 1181 N N . ALA A 1 164 ? 13.332 0.673 -5.027 1.00 95.56 164 ALA A N 1
ATOM 1182 C CA . ALA A 1 164 ? 13.273 -0.163 -3.831 1.00 95.56 164 ALA A CA 1
ATOM 1183 C C . ALA A 1 164 ? 13.172 0.653 -2.531 1.00 95.56 164 ALA A C 1
ATOM 1185 O O . ALA A 1 164 ? 12.516 0.217 -1.583 1.00 95.56 164 ALA A O 1
ATOM 1186 N N . SER A 1 165 ? 13.788 1.837 -2.478 1.00 93.94 165 SER A N 1
ATOM 1187 C CA . SER A 1 165 ? 13.754 2.705 -1.296 1.00 93.94 165 SER A CA 1
ATOM 1188 C C . SER A 1 165 ? 12.371 3.332 -1.125 1.00 93.94 165 SER A C 1
ATOM 1190 O O . SER A 1 165 ? 11.803 3.279 -0.032 1.00 93.94 165 SER A O 1
ATOM 1192 N N . LEU A 1 166 ? 11.783 3.838 -2.214 1.00 96.25 166 LEU A N 1
ATOM 1193 C CA . LEU A 1 166 ? 10.418 4.361 -2.235 1.00 96.25 166 LEU A CA 1
ATOM 1194 C C . LEU A 1 166 ? 9.404 3.264 -1.881 1.00 96.25 166 LEU A C 1
ATOM 1196 O O . LEU A 1 166 ? 8.511 3.488 -1.063 1.00 96.25 166 LEU A O 1
ATOM 1200 N N . MET A 1 167 ? 9.572 2.053 -2.426 1.00 97.94 167 MET A N 1
ATOM 1201 C CA . MET A 1 167 ? 8.720 0.911 -2.081 1.00 97.94 167 MET A CA 1
ATOM 1202 C C . MET A 1 167 ? 8.863 0.507 -0.606 1.00 97.94 167 MET A C 1
ATOM 1204 O O . MET A 1 167 ? 7.870 0.192 0.045 1.00 97.94 167 MET A O 1
ATOM 1208 N N . SER A 1 168 ? 10.073 0.549 -0.045 1.00 96.44 168 SER A N 1
ATOM 1209 C CA . SER A 1 168 ? 10.303 0.281 1.380 1.00 96.44 168 SER A CA 1
ATOM 1210 C C . SER A 1 168 ? 9.550 1.274 2.274 1.00 96.44 168 SER A C 1
ATOM 1212 O O . SER A 1 168 ? 8.852 0.867 3.207 1.00 96.44 168 SER A O 1
ATOM 1214 N N . MET A 1 169 ? 9.604 2.568 1.941 1.00 96.00 169 MET A N 1
ATOM 1215 C CA . MET A 1 169 ? 8.820 3.598 2.627 1.00 96.00 169 MET A CA 1
ATOM 1216 C C . MET A 1 169 ? 7.312 3.337 2.510 1.00 96.00 169 MET A C 1
ATOM 1218 O O . MET A 1 169 ? 6.609 3.349 3.520 1.00 96.00 169 MET A O 1
ATOM 1222 N N . PHE A 1 170 ? 6.818 3.017 1.313 1.00 98.12 170 PHE A N 1
ATOM 1223 C CA . PHE A 1 170 ? 5.408 2.685 1.092 1.00 98.12 170 PHE A CA 1
ATOM 1224 C C . PHE A 1 170 ? 4.952 1.467 1.915 1.00 98.12 170 PHE A C 1
ATOM 1226 O O . PHE A 1 170 ? 3.910 1.514 2.571 1.00 98.12 170 PHE A O 1
ATOM 1233 N N . LYS A 1 171 ? 5.759 0.396 1.964 1.00 98.00 171 LYS A N 1
ATOM 1234 C CA . LYS A 1 171 ? 5.518 -0.803 2.792 1.00 98.00 171 LYS A CA 1
ATOM 1235 C C . LYS A 1 171 ? 5.430 -0.466 4.281 1.00 98.00 171 LYS A C 1
ATOM 1237 O O . LYS A 1 171 ? 4.540 -0.965 4.978 1.00 98.00 171 LYS A O 1
ATOM 1242 N N . ALA A 1 172 ? 6.347 0.368 4.767 1.00 96.44 172 ALA A N 1
ATOM 1243 C CA . ALA A 1 172 ? 6.381 0.807 6.156 1.00 96.44 172 ALA A CA 1
ATOM 1244 C C . ALA A 1 172 ? 5.170 1.688 6.503 1.00 96.44 172 ALA A C 1
ATOM 1246 O O . ALA A 1 172 ? 4.525 1.456 7.527 1.00 96.44 172 ALA A O 1
ATOM 1247 N N . ALA A 1 173 ? 4.794 2.620 5.620 1.00 97.12 173 ALA A N 1
ATOM 1248 C CA . ALA A 1 173 ? 3.595 3.444 5.765 1.00 97.12 173 ALA A CA 1
ATOM 1249 C C . ALA A 1 173 ? 2.331 2.576 5.824 1.00 97.12 173 ALA A C 1
ATOM 1251 O O . ALA A 1 173 ? 1.567 2.650 6.785 1.00 97.12 173 ALA A O 1
ATOM 1252 N N . PHE A 1 174 ? 2.151 1.681 4.849 1.00 97.88 174 PHE A N 1
ATOM 1253 C CA . PHE A 1 174 ? 1.007 0.773 4.796 1.00 97.88 174 PHE A CA 1
ATOM 1254 C C . PHE A 1 174 ? 0.899 -0.106 6.051 1.00 97.88 174 PHE A C 1
ATOM 1256 O O . PHE A 1 174 ? -0.191 -0.273 6.600 1.00 97.88 174 PHE A O 1
ATOM 1263 N N . THR A 1 175 ? 2.027 -0.623 6.542 1.00 96.25 175 THR A N 1
ATOM 1264 C CA . THR A 1 175 ? 2.092 -1.396 7.793 1.00 96.25 175 THR A CA 1
ATOM 1265 C C . THR A 1 175 ? 1.713 -0.548 9.003 1.00 96.25 175 THR A C 1
ATOM 1267 O O . THR A 1 175 ? 0.879 -0.964 9.809 1.00 96.25 175 THR A O 1
ATOM 1270 N N . GLY A 1 176 ? 2.285 0.652 9.123 1.00 94.75 176 GLY A N 1
ATOM 1271 C CA . GLY A 1 176 ? 2.028 1.563 10.235 1.00 94.75 176 GLY A CA 1
ATOM 1272 C C . GLY A 1 176 ? 0.557 1.961 10.335 1.00 94.75 176 GLY A C 1
ATOM 1273 O O . GLY A 1 176 ? -0.032 1.836 11.405 1.00 94.75 176 GLY A O 1
ATOM 1274 N N . LEU A 1 177 ? -0.071 2.359 9.221 1.00 96.19 177 LEU A N 1
ATOM 1275 C CA . LEU A 1 177 ? -1.472 2.806 9.223 1.00 96.19 177 LEU A CA 1
ATOM 1276 C C . LEU A 1 177 ? -2.473 1.672 9.516 1.00 96.19 177 LEU A C 1
ATOM 1278 O O . LEU A 1 177 ? -3.536 1.925 10.089 1.00 96.19 177 LEU A O 1
ATOM 1282 N N . ASN A 1 178 ? -2.124 0.426 9.179 1.00 94.62 178 ASN A N 1
ATOM 1283 C CA . ASN A 1 178 ? -2.928 -0.769 9.469 1.00 94.62 178 ASN A CA 1
ATOM 1284 C C . ASN A 1 178 ? -2.596 -1.437 10.821 1.00 94.62 178 ASN A C 1
ATOM 1286 O O . ASN A 1 178 ? -3.096 -2.523 11.108 1.00 94.62 178 ASN A O 1
ATOM 1290 N N . SER A 1 179 ? -1.761 -0.816 11.658 1.00 90.25 179 SER A N 1
ATOM 1291 C CA . SER A 1 179 ? -1.427 -1.314 13.002 1.00 90.25 179 SER A CA 1
ATOM 1292 C C . SER A 1 179 ? -2.357 -0.729 14.068 1.00 90.25 179 SER A C 1
ATOM 1294 O O . SER A 1 179 ? -2.971 0.305 13.849 1.00 90.25 179 SER A O 1
ATOM 1296 N N . ASN A 1 180 ? -2.456 -1.344 15.251 1.00 88.62 180 ASN A N 1
ATOM 1297 C CA . ASN A 1 180 ? -3.145 -0.763 16.418 1.00 88.62 180 ASN A CA 1
ATOM 1298 C C . ASN A 1 180 ? -4.580 -0.270 16.141 1.00 88.62 180 ASN A C 1
ATOM 1300 O O . ASN A 1 180 ? -4.920 0.860 16.493 1.00 88.62 180 ASN A O 1
ATOM 1304 N N . TYR A 1 181 ? -5.423 -1.050 15.456 1.00 90.00 181 TYR A N 1
ATOM 1305 C CA . TYR A 1 181 ? -6.805 -0.618 15.219 1.00 90.00 181 TYR A CA 1
ATOM 1306 C C . TYR A 1 181 ? -7.526 -0.313 16.542 1.00 90.00 181 TYR A C 1
ATOM 1308 O O . TYR A 1 181 ? -7.441 -1.122 17.474 1.00 90.00 181 TYR A O 1
ATOM 1316 N N . PRO A 1 182 ? -8.241 0.822 16.639 1.00 86.06 182 PRO A N 1
ATOM 1317 C CA . PRO A 1 182 ? -9.026 1.120 17.823 1.00 86.06 182 PRO A CA 1
ATOM 1318 C C . PRO A 1 182 ? -10.175 0.109 17.958 1.00 86.06 182 PRO A C 1
ATOM 1320 O O . PRO A 1 182 ? -10.588 -0.512 16.969 1.00 86.06 182 PRO A O 1
ATOM 1323 N N . PRO A 1 183 ? -10.727 -0.066 19.170 1.00 80.00 183 PRO A N 1
ATOM 1324 C CA . PRO A 1 183 ? -11.946 -0.841 19.330 1.00 80.00 183 PRO A CA 1
ATOM 1325 C C . PRO A 1 183 ? -13.061 -0.235 18.470 1.00 80.00 183 PRO A C 1
ATOM 1327 O O . PRO A 1 183 ? -13.172 0.985 18.333 1.00 80.00 183 PRO A O 1
ATOM 1330 N N . ALA A 1 184 ? -13.908 -1.089 17.896 1.00 77.06 184 ALA A N 1
ATOM 1331 C CA . ALA A 1 184 ? -15.068 -0.618 17.153 1.00 77.06 184 ALA A CA 1
ATOM 1332 C C . ALA A 1 184 ? -15.959 0.234 18.071 1.00 77.06 184 ALA A C 1
ATOM 1334 O O . ALA A 1 184 ? -16.355 -0.215 19.148 1.00 77.06 184 ALA A O 1
ATOM 1335 N N . ALA A 1 185 ? -16.282 1.457 17.639 1.00 70.75 185 ALA A N 1
ATOM 1336 C CA . ALA A 1 185 ? -17.166 2.339 18.389 1.00 70.75 185 ALA A CA 1
ATOM 1337 C C . ALA A 1 185 ? -18.521 1.662 18.658 1.00 70.75 185 ALA A C 1
ATOM 1339 O O . ALA A 1 185 ? -19.088 1.005 17.778 1.00 70.75 185 ALA A O 1
ATOM 1340 N N . THR A 1 186 ? -19.065 1.862 19.859 1.00 68.00 186 THR A N 1
ATOM 1341 C CA . THR A 1 186 ? -20.385 1.357 20.251 1.00 68.00 186 THR A CA 1
ATOM 1342 C C . THR A 1 186 ? -21.485 2.153 19.547 1.00 68.00 186 THR A C 1
ATOM 1344 O O . THR A 1 186 ? -21.999 3.138 20.071 1.00 68.00 186 THR A O 1
ATOM 1347 N N . LEU A 1 187 ? -21.827 1.744 18.328 1.00 68.88 187 LEU A N 1
ATOM 1348 C CA . LEU A 1 187 ? -22.934 2.281 17.536 1.00 68.88 187 LEU A CA 1
ATOM 1349 C C . LEU A 1 187 ? -23.893 1.141 17.164 1.00 68.88 187 LEU A C 1
ATOM 1351 O O . LEU A 1 187 ? -23.444 -0.006 17.091 1.00 68.88 187 LEU A O 1
ATOM 1355 N N . PRO A 1 188 ? -25.178 1.427 16.872 1.00 73.06 188 PRO A N 1
ATOM 1356 C CA . PRO A 1 188 ? -26.075 0.447 16.267 1.00 73.06 188 PRO A CA 1
ATOM 1357 C C . PRO A 1 188 ? -25.473 -0.036 14.941 1.00 73.06 188 PRO A C 1
ATOM 1359 O O . PRO A 1 188 ? -25.435 0.694 13.953 1.00 73.06 188 PRO A O 1
ATOM 1362 N N . ARG A 1 189 ? -24.925 -1.251 14.945 1.00 81.75 189 ARG A N 1
ATOM 1363 C CA . ARG A 1 189 ? -24.244 -1.888 13.814 1.00 81.75 189 ARG A CA 1
ATOM 1364 C C . ARG A 1 189 ? -24.734 -3.323 13.721 1.00 81.75 189 ARG A C 1
ATOM 1366 O O . ARG A 1 189 ? -25.014 -3.947 14.744 1.00 81.75 189 ARG A O 1
ATOM 1373 N N . ILE A 1 190 ? -24.806 -3.856 12.506 1.00 87.44 190 ILE A N 1
ATOM 1374 C CA . ILE A 1 190 ? -25.080 -5.279 12.310 1.00 87.44 190 ILE A CA 1
ATOM 1375 C C . ILE A 1 190 ? -23.846 -6.057 12.798 1.00 87.44 190 ILE A C 1
ATOM 1377 O O . ILE A 1 190 ? -22.759 -5.860 12.243 1.00 87.44 190 ILE A O 1
ATOM 1381 N N . PRO A 1 191 ? -23.965 -6.902 13.839 1.00 86.00 191 PRO A N 1
ATOM 1382 C CA . PRO A 1 191 ? -22.846 -7.707 14.304 1.00 86.00 191 PRO A CA 1
ATOM 1383 C C . PRO A 1 191 ? -22.479 -8.754 13.246 1.00 86.00 191 PRO A C 1
ATOM 1385 O O . PRO A 1 191 ? -23.357 -9.356 12.627 1.00 86.00 191 PRO A O 1
ATOM 1388 N N . LEU A 1 192 ? -21.177 -8.975 13.059 1.00 89.50 192 LEU A N 1
ATOM 1389 C CA . LEU A 1 192 ? -20.646 -9.987 12.145 1.00 89.50 192 LEU A CA 1
ATOM 1390 C C . LEU A 1 192 ? -20.193 -11.225 12.920 1.00 89.50 192 LEU A C 1
ATOM 1392 O O . LEU A 1 192 ? -19.447 -11.106 13.898 1.00 89.50 192 LEU A O 1
ATOM 1396 N N . ASN A 1 193 ? -20.613 -12.404 12.462 1.00 88.38 193 ASN A N 1
ATOM 1397 C CA . ASN A 1 193 ? -20.185 -13.687 13.024 1.00 88.38 193 ASN A CA 1
ATOM 1398 C C . ASN A 1 193 ? -18.849 -14.167 12.409 1.00 88.38 193 ASN A C 1
ATOM 1400 O O . ASN A 1 193 ? -18.239 -13.468 11.596 1.00 88.38 193 ASN A O 1
ATOM 1404 N N . ASN A 1 194 ? -18.352 -15.348 12.800 1.00 88.62 194 ASN A N 1
ATOM 1405 C CA . ASN A 1 194 ? -17.074 -15.846 12.272 1.00 88.62 194 ASN A CA 1
ATOM 1406 C C . ASN A 1 194 ? -17.145 -16.174 10.777 1.00 88.62 194 ASN A C 1
ATOM 1408 O O . ASN A 1 194 ? -16.183 -15.896 10.064 1.00 88.62 194 ASN A O 1
ATOM 1412 N N . ALA A 1 195 ? -18.269 -16.708 10.287 1.00 91.00 195 ALA A N 1
ATOM 1413 C CA . ALA A 1 195 ? -18.465 -16.966 8.861 1.00 91.00 195 ALA A CA 1
ATOM 1414 C C . ALA A 1 195 ? -18.381 -15.662 8.046 1.00 91.00 195 ALA A C 1
ATOM 1416 O O . ALA A 1 195 ? -17.658 -15.608 7.053 1.00 91.00 195 ALA A O 1
ATOM 1417 N N . ASP A 1 196 ? -19.003 -14.585 8.527 1.00 93.00 196 ASP A N 1
ATOM 1418 C CA . ASP A 1 196 ? -18.919 -13.251 7.925 1.00 93.00 196 ASP A CA 1
ATOM 1419 C C . ASP A 1 196 ? -17.476 -12.737 7.891 1.00 93.00 196 ASP A C 1
ATOM 1421 O O . ASP A 1 196 ? -16.993 -12.270 6.866 1.00 93.00 196 ASP A O 1
ATOM 1425 N N . LYS A 1 197 ? -16.748 -12.857 9.005 1.00 91.56 197 LYS A N 1
ATOM 1426 C CA . LYS A 1 197 ? -15.351 -12.404 9.085 1.00 91.56 197 LYS A CA 1
ATOM 1427 C C . LYS A 1 197 ? -14.388 -13.289 8.295 1.00 91.56 197 LYS A C 1
ATOM 1429 O O . LYS A 1 197 ? -13.300 -12.834 7.955 1.00 91.56 197 LYS A O 1
ATOM 1434 N N . SER A 1 198 ? -14.756 -14.538 8.008 1.00 92.00 198 SER A N 1
ATOM 1435 C CA . SER A 1 198 ? -13.910 -15.476 7.262 1.00 92.00 198 SER A CA 1
ATOM 1436 C C . SER A 1 198 ? -13.754 -15.093 5.791 1.00 92.00 198 SER A C 1
ATOM 1438 O O . SER A 1 198 ? -12.705 -15.365 5.206 1.00 92.00 198 SER A O 1
ATOM 1440 N N . VAL A 1 199 ? -14.766 -14.438 5.207 1.00 93.69 199 VAL A N 1
ATOM 1441 C CA . VAL A 1 199 ? -14.740 -14.029 3.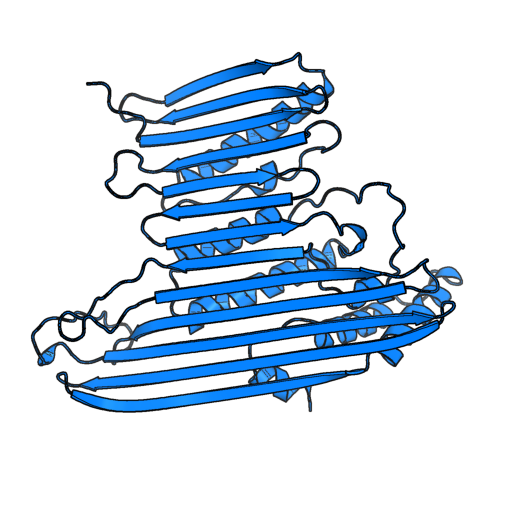796 1.00 93.69 199 VAL A CA 1
ATOM 1442 C C . VAL A 1 199 ? -14.011 -12.706 3.563 1.00 93.69 199 VAL A C 1
ATOM 1444 O O . VAL A 1 199 ? -13.602 -12.428 2.437 1.00 93.69 199 VAL A O 1
ATOM 1447 N N . LEU A 1 200 ? -13.832 -11.911 4.618 1.00 94.00 200 LEU A N 1
ATOM 1448 C CA . LEU A 1 200 ? -13.168 -10.613 4.584 1.00 94.00 200 LEU A CA 1
ATOM 1449 C C . LEU A 1 200 ? -11.650 -10.772 4.719 1.00 94.00 200 LEU A C 1
ATOM 1451 O O . LEU A 1 200 ? -11.154 -11.716 5.337 1.00 94.00 200 LEU A O 1
ATOM 1455 N N . SER A 1 201 ? -10.898 -9.809 4.189 1.00 91.81 201 SER A N 1
ATOM 1456 C CA . SER A 1 201 ? -9.437 -9.779 4.319 1.00 91.81 201 SER A CA 1
ATOM 1457 C C . SER A 1 201 ? -8.977 -9.668 5.774 1.00 91.81 201 SER A C 1
ATOM 1459 O O . SER A 1 201 ? -7.914 -10.169 6.127 1.00 91.81 201 SER A O 1
ATOM 1461 N N . GLY A 1 202 ? -9.781 -9.024 6.623 1.00 90.25 202 GLY A N 1
ATOM 1462 C CA . GLY A 1 202 ? -9.463 -8.749 8.018 1.00 90.25 202 GLY A CA 1
ATOM 1463 C C . GLY A 1 202 ? -8.676 -7.457 8.252 1.00 90.25 202 GLY A C 1
ATOM 1464 O O . GLY A 1 202 ? -8.397 -7.156 9.410 1.00 90.25 202 GLY A O 1
ATOM 1465 N N . LEU A 1 203 ? -8.357 -6.693 7.202 1.00 95.19 203 LEU A N 1
ATOM 1466 C CA . LEU A 1 203 ? -7.848 -5.320 7.308 1.00 95.19 203 LEU A CA 1
ATOM 1467 C C . LEU A 1 203 ? -8.983 -4.304 7.175 1.00 95.19 203 LEU A C 1
ATOM 1469 O O . LEU A 1 203 ? -10.044 -4.617 6.631 1.00 95.19 203 LEU A O 1
ATOM 1473 N N . ALA A 1 204 ? -8.725 -3.084 7.637 1.00 95.81 204 ALA A N 1
ATOM 1474 C CA . ALA A 1 204 ? -9.565 -1.927 7.359 1.00 95.81 204 ALA A CA 1
ATOM 1475 C C . ALA A 1 204 ? -9.651 -1.655 5.853 1.00 95.81 204 ALA A C 1
ATOM 1477 O O . ALA A 1 204 ? -8.839 -2.147 5.066 1.00 95.81 204 ALA A O 1
ATOM 1478 N N . ASP A 1 205 ? -10.649 -0.875 5.455 1.00 97.25 205 ASP A N 1
ATOM 1479 C CA . ASP A 1 205 ? -10.754 -0.413 4.076 1.00 97.25 205 ASP A CA 1
ATOM 1480 C C . ASP A 1 205 ? -9.635 0.589 3.792 1.00 97.25 205 ASP A C 1
ATOM 1482 O O . ASP A 1 205 ? -9.194 1.311 4.686 1.00 97.25 205 ASP A O 1
ATOM 1486 N N . PHE A 1 206 ? -9.132 0.623 2.562 1.00 98.31 206 PHE A N 1
ATOM 1487 C CA . PHE A 1 206 ? -8.028 1.511 2.215 1.00 98.31 206 PHE A CA 1
ATOM 1488 C C . PHE A 1 206 ? -8.006 1.880 0.737 1.00 98.31 206 PHE A C 1
ATOM 1490 O O . PHE A 1 206 ? -8.546 1.181 -0.121 1.00 98.31 206 PHE A O 1
ATOM 1497 N N . ASN A 1 207 ? -7.298 2.963 0.442 1.00 98.62 207 ASN A N 1
ATOM 1498 C CA . ASN A 1 207 ? -6.837 3.320 -0.891 1.00 98.62 207 ASN A CA 1
ATOM 1499 C C . ASN A 1 207 ? -5.376 3.750 -0.781 1.00 98.62 207 ASN A C 1
ATOM 1501 O O . ASN A 1 207 ? -5.044 4.583 0.064 1.00 98.62 207 ASN A O 1
ATOM 1505 N N . ALA A 1 208 ? -4.507 3.176 -1.605 1.00 98.81 208 ALA A N 1
ATOM 1506 C CA . ALA A 1 208 ? -3.104 3.536 -1.614 1.00 98.81 208 ALA A CA 1
ATOM 1507 C C . ALA A 1 208 ? -2.540 3.559 -3.034 1.00 98.81 208 ALA A C 1
ATOM 1509 O O . ALA A 1 208 ? -2.926 2.762 -3.890 1.00 98.81 208 ALA A O 1
ATOM 1510 N N . SER A 1 209 ? -1.607 4.470 -3.279 1.00 98.81 209 SER A N 1
ATOM 1511 C CA . SER A 1 209 ? -0.931 4.615 -4.561 1.00 98.81 209 SER A CA 1
ATOM 1512 C C . SER A 1 209 ? 0.523 5.006 -4.372 1.00 98.81 209 SER A C 1
ATOM 1514 O O . SER A 1 209 ? 0.844 5.713 -3.428 1.00 98.81 209 SER A O 1
ATOM 1516 N N . ILE A 1 210 ? 1.390 4.561 -5.271 1.00 98.81 210 ILE A N 1
ATOM 1517 C CA . ILE A 1 210 ? 2.807 4.916 -5.336 1.00 98.81 210 ILE A CA 1
ATOM 1518 C C . ILE A 1 210 ? 3.157 5.203 -6.794 1.00 98.81 210 ILE A C 1
ATOM 1520 O O . ILE A 1 210 ? 2.759 4.461 -7.693 1.00 98.81 210 ILE A O 1
ATOM 1524 N N . SER A 1 211 ? 3.890 6.287 -7.025 1.00 98.56 211 SER A N 1
ATOM 1525 C CA . SER A 1 211 ? 4.351 6.715 -8.340 1.00 98.56 211 SER A CA 1
ATOM 1526 C C . SER A 1 211 ? 5.799 7.179 -8.251 1.00 98.56 211 SER A C 1
ATOM 1528 O O . SER A 1 211 ? 6.148 7.990 -7.396 1.00 98.56 211 SER A O 1
ATOM 1530 N N . GLN A 1 212 ? 6.652 6.659 -9.124 1.00 97.69 212 GLN A N 1
ATOM 1531 C CA . GLN A 1 212 ? 8.042 7.086 -9.232 1.00 97.69 212 GLN A CA 1
ATOM 1532 C C . GLN A 1 212 ? 8.148 8.306 -10.147 1.00 97.69 212 GLN A C 1
ATOM 1534 O O . GLN A 1 212 ? 7.473 8.370 -11.177 1.00 97.69 212 GLN A O 1
ATOM 1539 N N . THR A 1 213 ? 9.051 9.234 -9.824 1.00 97.06 213 THR A N 1
ATOM 1540 C CA . THR A 1 213 ? 9.386 10.348 -10.718 1.00 97.06 213 THR A CA 1
ATOM 1541 C C . THR A 1 213 ? 9.845 9.804 -12.078 1.00 97.06 213 THR A C 1
ATOM 1543 O O . THR A 1 213 ? 10.834 9.057 -12.123 1.00 97.06 213 THR A O 1
ATOM 1546 N N . PRO A 1 214 ? 9.163 10.154 -13.186 1.00 97.19 214 PRO A N 1
ATOM 1547 C CA . PRO A 1 214 ? 9.511 9.636 -14.499 1.00 97.19 214 PRO A CA 1
ATOM 1548 C C . PRO A 1 214 ? 10.902 10.086 -14.954 1.00 97.19 214 PRO A C 1
ATOM 1550 O O . PRO A 1 214 ? 11.303 11.228 -14.720 1.00 97.19 214 PRO A O 1
ATOM 1553 N N . LYS A 1 215 ? 11.635 9.207 -15.643 1.00 96.62 215 LYS A N 1
ATOM 1554 C CA . LYS A 1 215 ? 12.960 9.508 -16.209 1.00 96.62 215 LYS A CA 1
ATOM 1555 C C . LYS A 1 215 ? 12.973 9.197 -17.699 1.00 96.62 215 LYS A C 1
ATOM 1557 O O . LYS A 1 215 ? 12.370 8.229 -18.128 1.00 96.62 215 LYS A O 1
ATOM 1562 N N . SER A 1 216 ? 13.688 9.986 -18.490 1.00 96.75 216 SER A N 1
ATOM 1563 C CA . SER A 1 216 ? 13.903 9.717 -19.918 1.00 96.75 216 SER A CA 1
ATOM 1564 C C . SER A 1 216 ? 15.400 9.509 -20.154 1.00 96.75 216 SER A C 1
ATOM 1566 O O . SER A 1 216 ? 16.081 10.440 -20.591 1.00 96.75 216 SER A O 1
ATOM 1568 N N . PRO A 1 217 ? 15.957 8.331 -19.810 1.00 95.44 217 PRO A N 1
ATOM 1569 C CA . PRO A 1 217 ? 17.403 8.113 -19.844 1.00 95.44 217 PRO A CA 1
ATOM 1570 C C . PRO A 1 217 ? 17.968 8.041 -21.268 1.00 95.44 217 PRO A C 1
ATOM 1572 O O . PRO A 1 217 ? 19.178 8.154 -21.440 1.00 95.44 217 PRO A O 1
ATOM 1575 N N . ASN A 1 218 ? 17.122 7.840 -22.286 1.00 96.75 218 ASN A N 1
ATOM 1576 C CA . ASN A 1 218 ? 17.562 7.678 -23.663 1.00 96.75 218 ASN A CA 1
ATOM 1577 C C . ASN A 1 218 ? 17.456 8.985 -24.476 1.00 96.75 218 ASN A C 1
ATOM 1579 O O . ASN A 1 218 ? 16.361 9.341 -24.919 1.00 96.75 218 ASN A O 1
ATOM 1583 N N . PRO A 1 219 ? 18.572 9.672 -24.784 1.00 95.69 219 PRO A N 1
ATOM 1584 C CA . PRO A 1 219 ? 18.529 10.895 -25.586 1.00 95.69 219 PRO A CA 1
ATOM 1585 C C . PRO A 1 219 ? 18.103 10.655 -27.044 1.00 95.69 219 PRO A C 1
ATOM 1587 O O . PRO A 1 219 ? 17.607 11.576 -27.689 1.00 95.69 219 PRO A O 1
ATOM 1590 N N . MET A 1 220 ? 18.263 9.436 -27.580 1.00 96.56 220 MET A N 1
ATOM 1591 C CA . MET A 1 220 ? 17.816 9.104 -28.941 1.00 96.56 220 MET A CA 1
ATOM 1592 C C . MET A 1 220 ? 16.319 8.794 -29.020 1.00 96.56 220 MET A C 1
ATOM 1594 O O . MET A 1 220 ? 15.757 8.809 -30.116 1.00 96.56 220 MET A O 1
ATOM 1598 N N . ARG A 1 221 ? 15.669 8.510 -27.885 1.00 96.75 221 ARG A N 1
ATOM 1599 C CA . ARG A 1 221 ? 14.235 8.207 -27.810 1.00 96.75 221 ARG A CA 1
ATOM 1600 C C . ARG A 1 221 ? 13.594 8.873 -26.586 1.00 96.75 221 ARG A C 1
ATOM 1602 O O . ARG A 1 221 ? 13.212 8.185 -25.649 1.00 96.75 221 ARG A O 1
ATOM 1609 N N . PRO A 1 222 ? 13.406 10.206 -26.602 1.00 95.00 222 PRO A N 1
ATOM 1610 C CA . PRO A 1 222 ? 12.857 10.935 -25.453 1.00 95.00 222 PRO A CA 1
ATOM 1611 C C . PRO A 1 222 ? 11.416 10.556 -25.069 1.00 95.00 222 PRO A C 1
ATOM 1613 O O . PRO A 1 222 ? 10.931 10.938 -24.009 1.00 95.00 222 PRO A O 1
ATOM 1616 N N . SER A 1 223 ? 10.701 9.846 -25.947 1.00 95.81 223 SER A N 1
ATOM 1617 C CA . SER A 1 223 ? 9.370 9.303 -25.667 1.00 95.81 223 SER A CA 1
ATOM 1618 C C . SER A 1 223 ? 9.399 7.995 -24.869 1.00 95.81 223 SER A C 1
ATOM 1620 O O . SER A 1 223 ? 8.351 7.558 -24.395 1.00 95.81 223 SER A O 1
ATOM 1622 N N . GLU A 1 224 ? 10.564 7.357 -24.720 1.00 97.75 224 GLU A N 1
ATOM 1623 C CA . GLU A 1 224 ? 10.749 6.181 -23.872 1.00 97.75 224 GLU A CA 1
ATOM 1624 C C . GLU A 1 224 ? 11.001 6.641 -22.438 1.00 97.75 224 GLU A C 1
ATOM 1626 O O . GLU A 1 224 ? 12.097 7.056 -22.057 1.00 97.75 224 GLU A O 1
ATOM 1631 N N . ILE A 1 225 ? 9.935 6.590 -21.649 1.00 98.06 225 ILE A N 1
ATOM 1632 C CA . ILE A 1 225 ? 9.929 7.050 -20.268 1.00 98.06 225 ILE A CA 1
ATOM 1633 C C . ILE A 1 225 ? 10.046 5.838 -19.349 1.00 98.06 225 ILE A C 1
ATOM 1635 O O . ILE A 1 225 ? 9.300 4.869 -19.501 1.00 98.06 225 ILE A O 1
ATOM 1639 N N . ASP A 1 226 ? 10.952 5.913 -18.385 1.00 98.38 226 ASP A N 1
ATOM 1640 C CA . ASP A 1 226 ? 11.018 5.039 -17.224 1.00 98.38 226 ASP A CA 1
ATOM 1641 C C . ASP A 1 226 ? 10.039 5.551 -16.173 1.00 98.38 226 ASP A C 1
ATOM 1643 O O . ASP A 1 226 ? 10.152 6.690 -15.715 1.00 98.38 226 ASP A O 1
ATOM 1647 N N . SER A 1 227 ? 9.068 4.728 -15.800 1.00 98.19 227 SER A N 1
ATOM 1648 C CA . SER A 1 227 ? 8.039 5.080 -14.830 1.00 98.19 227 SER A CA 1
ATOM 1649 C C . SER A 1 227 ? 7.546 3.848 -14.082 1.00 98.19 227 SER A C 1
ATOM 1651 O O . SER A 1 227 ? 7.617 2.726 -14.579 1.00 98.19 227 SER A O 1
ATOM 1653 N N . PHE A 1 228 ? 7.027 4.068 -12.880 1.00 98.81 228 PHE A N 1
ATOM 1654 C CA . PHE A 1 228 ? 6.410 3.033 -12.064 1.00 98.81 228 PHE A CA 1
ATOM 1655 C C . PHE A 1 228 ? 5.202 3.636 -11.363 1.00 98.81 228 PHE A C 1
ATOM 1657 O O . PHE A 1 228 ? 5.350 4.631 -10.660 1.00 98.81 228 PHE A O 1
ATOM 1664 N N . ASN A 1 229 ? 4.026 3.044 -11.550 1.00 98.81 229 ASN A N 1
ATOM 1665 C CA . ASN A 1 229 ? 2.782 3.455 -10.916 1.00 98.81 229 ASN A CA 1
ATOM 1666 C C . ASN A 1 229 ? 2.037 2.216 -10.426 1.00 98.81 229 ASN A C 1
ATOM 1668 O O . ASN A 1 229 ? 1.693 1.337 -11.216 1.00 98.81 229 ASN A O 1
ATOM 1672 N N . TYR A 1 230 ? 1.753 2.157 -9.130 1.00 98.88 230 TYR A N 1
ATOM 1673 C CA . TYR A 1 230 ? 1.011 1.057 -8.530 1.00 98.88 230 TYR A CA 1
ATOM 1674 C C . TYR A 1 230 ? -0.095 1.600 -7.632 1.00 98.88 230 TYR A C 1
ATOM 1676 O O . TYR A 1 230 ? 0.142 2.493 -6.821 1.00 98.88 230 TYR A O 1
ATOM 1684 N N . GLN A 1 231 ? -1.312 1.088 -7.799 1.00 98.88 231 GLN A N 1
ATOM 1685 C CA . GLN A 1 231 ? -2.494 1.527 -7.056 1.00 98.88 231 GLN A CA 1
ATOM 1686 C C . GLN A 1 231 ? -3.244 0.320 -6.518 1.00 98.88 231 GLN A C 1
ATOM 1688 O O . GLN A 1 231 ? -3.373 -0.696 -7.201 1.00 98.88 231 GLN A O 1
ATOM 1693 N N . ILE A 1 232 ? -3.755 0.441 -5.299 1.00 98.81 232 ILE A N 1
ATOM 1694 C CA . ILE A 1 232 ? -4.519 -0.599 -4.619 1.00 98.81 232 ILE A CA 1
ATOM 1695 C C . ILE A 1 232 ? -5.700 0.020 -3.889 1.00 98.81 232 ILE A C 1
ATOM 1697 O O . ILE A 1 232 ? -5.620 1.134 -3.372 1.00 98.81 232 ILE A O 1
ATOM 1701 N N . SER A 1 233 ? -6.785 -0.732 -3.767 1.00 98.69 233 SER A N 1
ATOM 1702 C CA . SER A 1 233 ? -7.853 -0.352 -2.850 1.00 98.69 233 SER A CA 1
ATOM 1703 C C . SER A 1 233 ? -8.616 -1.556 -2.332 1.00 98.69 233 SER A C 1
ATOM 1705 O O . SER A 1 233 ? -8.695 -2.597 -2.990 1.00 98.69 233 SER A O 1
ATOM 1707 N N . GLN A 1 234 ? -9.214 -1.381 -1.160 1.00 98.19 234 GLN A N 1
ATOM 1708 C CA . GLN A 1 234 ? -10.149 -2.305 -0.547 1.00 98.19 234 GLN A CA 1
ATOM 1709 C C . GLN A 1 234 ? -11.337 -1.522 0.008 1.00 98.19 234 GLN A C 1
ATOM 1711 O O . GLN A 1 234 ? -11.149 -0.508 0.675 1.00 98.19 234 GLN A O 1
ATOM 1716 N N . SER A 1 235 ? -12.548 -2.005 -0.249 1.00 97.62 235 SER A N 1
ATOM 1717 C CA . SER A 1 235 ? -13.777 -1.430 0.297 1.00 97.62 235 SER A CA 1
ATOM 1718 C C . SER A 1 235 ? -14.705 -2.527 0.787 1.00 97.62 235 SER A C 1
ATOM 1720 O O . SER A 1 235 ? -14.902 -3.513 0.072 1.00 97.62 235 SER A O 1
ATOM 1722 N N . THR A 1 236 ? -15.328 -2.312 1.938 1.00 96.62 236 THR A N 1
ATOM 1723 C CA . THR A 1 236 ? -16.267 -3.236 2.558 1.00 96.62 236 THR A CA 1
ATOM 1724 C C . THR A 1 236 ? -17.632 -2.565 2.664 1.00 96.62 236 THR A C 1
ATOM 1726 O O . THR A 1 236 ? -17.764 -1.432 3.125 1.00 96.62 236 THR A O 1
ATOM 1729 N N . GLN A 1 237 ? -18.672 -3.273 2.240 1.00 95.62 237 GLN A N 1
ATOM 1730 C CA . GLN A 1 237 ? -20.058 -2.847 2.364 1.00 95.62 237 GLN A CA 1
ATOM 1731 C C . GLN A 1 237 ? -20.803 -3.823 3.269 1.00 95.62 237 GLN A C 1
ATOM 1733 O O . GLN A 1 237 ? -20.830 -5.025 3.017 1.00 95.62 237 GLN A O 1
ATOM 1738 N N . ILE A 1 238 ? -21.429 -3.301 4.322 1.00 94.06 238 ILE A N 1
ATOM 1739 C CA . ILE A 1 238 ? -22.290 -4.073 5.219 1.00 94.06 238 ILE A CA 1
ATOM 1740 C C . ILE A 1 238 ? -23.667 -3.422 5.176 1.00 94.06 238 ILE A C 1
ATOM 1742 O O . ILE A 1 238 ? -23.805 -2.240 5.483 1.00 94.06 238 ILE A O 1
ATOM 1746 N N . GLY A 1 239 ? -24.669 -4.188 4.761 1.00 93.25 239 GLY A N 1
ATOM 1747 C CA . GLY A 1 239 ? -26.041 -3.725 4.581 1.00 93.25 239 GLY A CA 1
ATOM 1748 C C . GLY A 1 239 ? -27.053 -4.673 5.209 1.00 93.25 239 GLY A C 1
ATOM 1749 O O . GLY A 1 239 ? -26.692 -5.725 5.740 1.00 93.25 239 GLY A O 1
ATOM 1750 N N . GLY A 1 240 ? -28.327 -4.294 5.134 1.00 92.12 240 GLY A N 1
ATOM 1751 C CA . GLY A 1 240 ? -29.435 -5.046 5.719 1.00 92.12 240 GLY A CA 1
ATOM 1752 C C . GLY A 1 240 ? -30.140 -4.320 6.861 1.00 92.12 240 GLY A C 1
ATOM 1753 O O . GLY A 1 240 ? -29.733 -3.232 7.264 1.00 92.12 240 GLY A O 1
ATOM 1754 N N . THR A 1 241 ? -31.221 -4.916 7.364 1.00 90.00 241 THR A N 1
ATOM 1755 C CA . THR A 1 241 ? -32.020 -4.347 8.466 1.00 90.00 241 THR A CA 1
ATOM 1756 C C . THR A 1 241 ? -31.529 -4.796 9.835 1.00 90.00 241 THR A C 1
ATOM 1758 O O . THR A 1 241 ? -31.639 -4.060 10.811 1.00 90.00 241 THR A O 1
ATOM 1761 N N . ASP A 1 242 ? -31.005 -6.016 9.914 1.00 90.00 242 ASP A N 1
ATOM 1762 C CA . ASP A 1 242 ? -30.651 -6.692 11.155 1.00 90.00 242 ASP A CA 1
ATOM 1763 C C . ASP A 1 242 ? -29.711 -7.873 10.866 1.00 90.00 242 ASP A C 1
ATOM 1765 O O . ASP A 1 242 ? -29.351 -8.149 9.722 1.00 90.00 242 ASP A O 1
ATOM 1769 N N . MET A 1 243 ? -29.312 -8.595 11.913 1.00 88.88 243 MET A N 1
ATOM 1770 C CA . MET A 1 243 ? -28.428 -9.754 11.786 1.00 88.88 243 MET A CA 1
ATOM 1771 C C . MET A 1 243 ? -29.032 -10.888 10.941 1.00 88.88 243 MET A C 1
ATOM 1773 O O . MET A 1 243 ? -28.289 -11.623 10.300 1.00 88.88 243 MET A O 1
ATOM 1777 N N . LEU A 1 244 ? -30.353 -11.059 10.911 1.00 92.19 244 LEU A N 1
ATOM 1778 C CA . LEU A 1 244 ? -31.022 -12.125 10.162 1.00 92.19 244 LEU A CA 1
ATOM 1779 C C . LEU A 1 244 ? -31.157 -11.784 8.671 1.00 92.19 244 LEU A C 1
ATOM 1781 O O . LEU A 1 244 ? -31.208 -12.687 7.837 1.00 92.19 244 LEU A O 1
ATOM 1785 N N . ASN A 1 245 ? -31.185 -10.497 8.337 1.00 95.00 245 ASN A N 1
ATOM 1786 C CA . ASN A 1 245 ? -31.353 -9.982 6.984 1.00 95.00 245 ASN A CA 1
ATOM 1787 C C . ASN A 1 245 ? -30.207 -9.024 6.648 1.00 95.00 245 ASN A C 1
ATOM 1789 O O . ASN A 1 245 ? -30.421 -7.816 6.534 1.00 95.00 245 ASN A O 1
ATOM 1793 N N . ARG A 1 246 ? -28.990 -9.572 6.520 1.00 95.19 246 ARG A N 1
ATOM 1794 C CA . ARG A 1 246 ? -27.754 -8.816 6.259 1.00 95.19 246 ARG A CA 1
ATOM 1795 C C . ARG A 1 246 ? -27.083 -9.197 4.947 1.00 95.19 246 ARG A C 1
ATOM 1797 O O . ARG A 1 246 ? -27.193 -10.337 4.500 1.00 95.19 246 ARG A O 1
ATOM 1804 N N . THR A 1 247 ? -26.341 -8.254 4.381 1.00 96.81 247 THR A N 1
ATOM 1805 C CA . THR A 1 247 ? -25.465 -8.449 3.220 1.00 96.81 247 THR A CA 1
ATOM 1806 C C . THR A 1 247 ? -24.061 -7.965 3.541 1.00 96.81 247 THR A C 1
ATOM 1808 O O . THR A 1 247 ? -23.895 -6.926 4.184 1.00 96.81 247 THR A O 1
ATOM 1811 N N . ILE A 1 248 ? -23.053 -8.697 3.084 1.00 96.50 248 ILE A N 1
ATOM 1812 C CA . ILE A 1 248 ? -21.640 -8.385 3.281 1.00 96.50 248 ILE A CA 1
ATOM 1813 C C . ILE A 1 248 ? -20.951 -8.482 1.927 1.00 96.50 248 ILE A C 1
ATOM 1815 O O . ILE A 1 248 ? -20.921 -9.549 1.317 1.00 96.50 248 ILE A O 1
ATOM 1819 N N . GLY A 1 249 ? -20.387 -7.366 1.483 1.00 97.06 249 GLY A N 1
ATOM 1820 C CA . GLY A 1 249 ? -19.581 -7.273 0.278 1.00 97.06 249 GLY A CA 1
ATOM 1821 C C . GLY A 1 249 ? -18.179 -6.780 0.604 1.00 97.06 249 GLY A C 1
ATOM 1822 O O . GLY A 1 249 ? -18.012 -5.899 1.446 1.00 97.06 249 GLY A O 1
ATOM 1823 N N . GLN A 1 250 ? -17.169 -7.327 -0.066 1.00 97.62 250 GLN A N 1
ATOM 1824 C CA . GLN A 1 250 ? -15.832 -6.741 -0.061 1.00 97.62 250 GLN A CA 1
ATOM 1825 C C . GLN A 1 250 ? -15.242 -6.779 -1.461 1.00 97.62 250 GLN A C 1
ATOM 1827 O O . GLN A 1 250 ? -15.260 -7.810 -2.133 1.00 97.62 250 GLN A O 1
ATOM 1832 N N . GLN A 1 251 ? -14.706 -5.643 -1.888 1.00 98.31 251 GLN A N 1
ATOM 1833 C CA . GLN A 1 251 ? -13.992 -5.508 -3.147 1.00 98.31 251 GLN A CA 1
ATOM 1834 C C . GLN A 1 251 ? -12.545 -5.142 -2.873 1.00 98.31 251 GLN A C 1
ATOM 1836 O O . GLN A 1 251 ? -12.243 -4.345 -1.987 1.00 98.31 251 GLN A O 1
ATOM 1841 N N . THR A 1 252 ? -11.645 -5.730 -3.645 1.00 98.19 252 THR A N 1
ATOM 1842 C CA . THR A 1 252 ? -10.215 -5.458 -3.591 1.00 98.19 252 THR A CA 1
ATOM 1843 C C . THR A 1 252 ? -9.671 -5.377 -5.002 1.00 98.19 252 THR A C 1
ATOM 1845 O O . THR A 1 252 ? -9.990 -6.227 -5.833 1.00 98.19 252 THR A O 1
ATOM 1848 N N . GLN A 1 253 ? -8.829 -4.390 -5.277 1.00 98.44 253 GLN A N 1
ATOM 1849 C CA . GLN A 1 253 ? -8.200 -4.222 -6.582 1.00 98.44 253 GLN A CA 1
ATOM 1850 C C . GLN A 1 253 ? -6.735 -3.814 -6.464 1.00 98.44 253 GLN A C 1
ATOM 1852 O O . GLN A 1 253 ? -6.331 -3.204 -5.473 1.00 98.44 253 GLN A O 1
ATOM 1857 N N . ALA A 1 254 ? -5.966 -4.153 -7.495 1.00 98.75 254 ALA A N 1
ATOM 1858 C CA . ALA A 1 254 ? -4.602 -3.692 -7.700 1.00 98.75 254 ALA A CA 1
ATOM 1859 C C . ALA A 1 254 ? -4.356 -3.418 -9.189 1.00 98.75 254 ALA A C 1
ATOM 1861 O O . ALA A 1 254 ? -4.826 -4.178 -10.041 1.00 98.75 254 ALA A O 1
ATOM 1862 N N . THR A 1 255 ? -3.610 -2.363 -9.502 1.00 98.81 255 THR A N 1
ATOM 1863 C CA . THR A 1 255 ? -3.191 -2.024 -10.868 1.00 98.81 255 THR A CA 1
ATOM 1864 C C . THR A 1 255 ? -1.728 -1.611 -10.885 1.00 98.81 255 THR A C 1
ATOM 1866 O O . THR A 1 255 ? -1.327 -0.786 -10.065 1.00 98.81 255 THR A O 1
ATOM 1869 N N . LEU A 1 256 ? -0.952 -2.150 -11.826 1.00 98.88 256 LEU A N 1
ATOM 1870 C CA . LEU A 1 256 ? 0.447 -1.792 -12.067 1.00 98.88 256 LEU A CA 1
ATOM 1871 C C . LEU A 1 256 ? 0.590 -1.292 -13.502 1.00 98.88 256 LEU A C 1
ATOM 1873 O O . LEU A 1 256 ? 0.258 -2.025 -14.426 1.00 98.88 256 LEU A O 1
ATOM 1877 N N . SER A 1 257 ? 1.131 -0.091 -13.671 1.00 98.81 257 SER A N 1
ATOM 1878 C CA . SER A 1 257 ? 1.604 0.425 -14.955 1.00 98.81 257 SER A CA 1
ATOM 1879 C C . SER A 1 257 ? 3.054 0.847 -14.780 1.00 98.81 257 SER A C 1
ATOM 1881 O O . SER A 1 257 ? 3.375 1.660 -13.908 1.00 98.81 257 SER A O 1
ATOM 1883 N N . ALA A 1 258 ? 3.950 0.250 -15.554 1.00 98.81 258 ALA A N 1
ATOM 1884 C CA . ALA A 1 258 ? 5.367 0.544 -15.466 1.00 98.81 258 ALA A CA 1
ATOM 1885 C C . ALA A 1 258 ? 6.050 0.429 -16.821 1.00 98.81 258 ALA A C 1
ATOM 1887 O O . ALA A 1 258 ? 5.635 -0.320 -17.707 1.00 98.81 258 ALA A O 1
ATOM 1888 N N . SER A 1 259 ? 7.145 1.153 -16.958 1.00 98.75 259 SER A N 1
ATOM 1889 C CA . SER A 1 259 ? 7.997 1.114 -18.131 1.00 98.75 259 SER A CA 1
ATOM 1890 C C . SER A 1 259 ? 9.434 1.348 -17.707 1.00 98.75 259 SER A C 1
ATOM 1892 O O . SER A 1 259 ? 9.683 2.158 -16.819 1.00 98.75 259 SER A O 1
ATOM 1894 N N . TYR A 1 260 ? 10.383 0.622 -18.288 1.00 98.38 260 TYR A N 1
ATOM 1895 C CA . TYR A 1 260 ? 11.788 0.773 -17.923 1.00 98.38 260 TYR A CA 1
ATOM 1896 C C . TYR A 1 260 ? 12.731 0.248 -19.002 1.00 98.38 260 TYR A C 1
ATOM 1898 O O . TYR A 1 260 ? 12.412 -0.691 -19.738 1.00 98.38 260 TYR A O 1
ATOM 1906 N N . HIS A 1 261 ? 13.929 0.821 -19.057 1.00 98.00 261 HIS A N 1
ATOM 1907 C CA . HIS A 1 261 ? 15.023 0.279 -19.851 1.00 98.00 261 HIS A CA 1
ATOM 1908 C C . HIS A 1 261 ? 15.767 -0.826 -19.087 1.00 98.00 261 HIS A C 1
ATOM 1910 O O . HIS A 1 261 ? 16.046 -0.719 -17.892 1.00 98.00 261 HIS A O 1
ATOM 1916 N N . ARG A 1 262 ? 16.146 -1.888 -19.797 1.00 95.62 262 ARG A N 1
ATOM 1917 C CA . ARG A 1 262 ? 16.923 -3.021 -19.288 1.00 95.62 262 ARG A CA 1
ATOM 1918 C C . ARG A 1 262 ? 18.104 -3.313 -20.208 1.00 95.62 262 ARG A C 1
ATOM 1920 O O . ARG A 1 262 ? 17.971 -3.311 -21.426 1.00 95.62 262 ARG A O 1
ATOM 1927 N N . SER A 1 263 ? 19.266 -3.591 -19.625 1.00 95.12 263 SER A N 1
ATOM 1928 C CA . SER A 1 263 ? 20.452 -4.012 -20.380 1.00 95.12 263 SER A CA 1
ATOM 1929 C C . SER A 1 263 ? 20.258 -5.379 -21.033 1.00 95.12 263 SER A C 1
ATOM 1931 O O . SER A 1 263 ? 19.660 -6.274 -20.436 1.00 95.12 263 SER A O 1
ATOM 1933 N N . LEU A 1 264 ? 20.827 -5.564 -22.229 1.00 94.50 264 LEU A N 1
ATOM 1934 C CA . LEU A 1 264 ? 20.903 -6.884 -22.872 1.00 94.50 264 LEU A CA 1
ATOM 1935 C C . LEU A 1 264 ? 21.850 -7.840 -22.132 1.00 94.50 264 LEU A C 1
ATOM 1937 O O . LEU A 1 264 ? 21.806 -9.049 -22.361 1.00 94.50 264 LEU A O 1
ATOM 1941 N N . TRP A 1 265 ? 22.704 -7.308 -21.253 1.00 92.25 265 TRP A N 1
ATOM 1942 C CA . TRP A 1 265 ? 23.685 -8.069 -20.489 1.00 92.25 265 TRP A CA 1
ATOM 1943 C C . TRP A 1 265 ? 23.425 -7.922 -18.992 1.00 92.25 265 TRP A C 1
ATOM 1945 O O . TRP A 1 265 ? 23.408 -6.817 -18.444 1.00 92.25 265 TRP A O 1
ATOM 1955 N N . ALA A 1 266 ? 23.245 -9.057 -18.318 1.00 87.50 266 ALA A N 1
ATOM 1956 C CA . ALA A 1 266 ? 23.003 -9.091 -16.883 1.00 87.50 266 ALA A CA 1
ATOM 1957 C C . ALA A 1 266 ? 24.145 -8.407 -16.111 1.00 87.50 266 ALA A C 1
ATOM 1959 O O . ALA A 1 266 ? 25.320 -8.665 -16.361 1.00 87.50 266 ALA A O 1
ATOM 1960 N N . 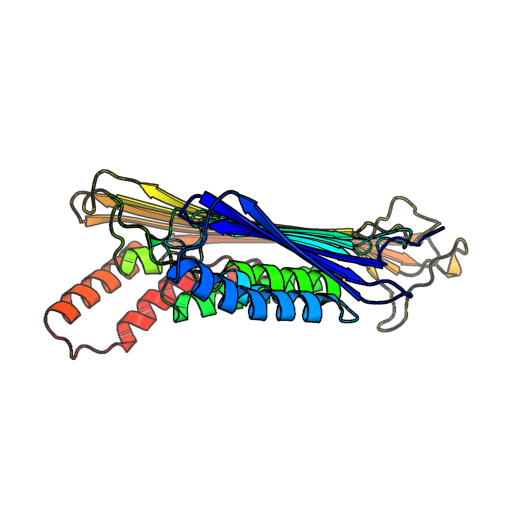GLY A 1 267 ? 23.786 -7.529 -15.172 1.00 84.56 267 GLY A N 1
ATOM 1961 C CA . GLY A 1 267 ? 24.742 -6.816 -14.319 1.00 84.56 267 GLY A CA 1
ATOM 1962 C C . GLY A 1 267 ? 25.507 -5.672 -14.993 1.00 84.56 267 GLY A C 1
ATOM 1963 O O . GLY A 1 267 ? 26.290 -5.014 -14.317 1.00 84.56 267 GLY A O 1
ATOM 1964 N N . VAL A 1 268 ? 25.282 -5.400 -16.284 1.00 90.12 268 VAL A N 1
ATOM 1965 C CA . VAL A 1 268 ? 25.910 -4.272 -16.989 1.00 90.12 268 VAL A CA 1
ATOM 1966 C C . VAL A 1 268 ? 24.960 -3.071 -16.966 1.00 90.12 268 VAL A C 1
ATOM 1968 O O . VAL A 1 268 ? 23.886 -3.160 -17.567 1.00 90.12 268 VAL A O 1
ATOM 1971 N N . PRO A 1 269 ? 25.318 -1.952 -16.306 1.00 89.44 269 PRO A N 1
ATOM 1972 C CA . PRO A 1 269 ? 24.506 -0.741 -16.319 1.00 89.44 269 PRO A CA 1
ATOM 1973 C C . PRO A 1 269 ? 24.348 -0.176 -17.732 1.00 89.44 269 PRO A C 1
ATOM 1975 O O . PRO A 1 269 ? 25.276 -0.216 -18.541 1.00 89.44 269 PRO A O 1
ATOM 1978 N N . LEU A 1 270 ? 23.177 0.390 -18.015 1.00 92.50 270 LEU A N 1
ATOM 1979 C CA . LEU A 1 270 ? 22.944 1.113 -19.259 1.00 92.50 270 LEU A CA 1
ATOM 1980 C C . LEU A 1 270 ? 23.671 2.459 -19.240 1.00 92.50 270 LEU A C 1
ATOM 1982 O O . LEU A 1 270 ? 23.614 3.193 -18.257 1.00 92.50 270 LEU A O 1
ATOM 1986 N N . ASN A 1 271 ? 24.301 2.800 -20.362 1.00 92.56 271 ASN A N 1
ATOM 1987 C CA . ASN A 1 271 ? 24.857 4.125 -20.616 1.00 92.56 271 ASN A CA 1
ATOM 1988 C C . ASN A 1 271 ? 24.403 4.593 -22.001 1.00 92.56 271 ASN A C 1
ATOM 1990 O O . ASN A 1 271 ? 25.145 4.498 -22.979 1.00 92.56 271 ASN A O 1
ATOM 1994 N N . LEU A 1 272 ? 23.138 5.002 -22.094 1.00 95.31 272 LEU A N 1
ATOM 1995 C CA . LEU A 1 272 ? 22.513 5.403 -23.350 1.00 95.31 272 LEU A CA 1
ATOM 1996 C C . LEU A 1 272 ? 22.953 6.824 -23.715 1.00 95.31 272 LEU A C 1
ATOM 1998 O O . LEU A 1 272 ? 22.750 7.770 -22.960 1.00 95.31 272 LEU A O 1
ATOM 2002 N N . THR A 1 273 ? 23.550 6.974 -24.893 1.00 95.56 273 THR A N 1
ATOM 2003 C CA . THR A 1 273 ? 24.009 8.261 -25.434 1.00 95.56 273 THR A CA 1
ATOM 2004 C C . THR A 1 273 ? 23.481 8.450 -26.855 1.00 95.56 273 THR A C 1
ATOM 2006 O O . THR A 1 273 ? 22.806 7.577 -27.399 1.00 95.56 273 THR A O 1
ATOM 2009 N N . SER A 1 274 ? 23.813 9.572 -27.493 1.00 95.19 274 SER A N 1
ATOM 2010 C CA . SER A 1 274 ? 23.471 9.807 -28.901 1.00 95.19 274 SER A CA 1
ATOM 2011 C C . SER A 1 274 ? 24.296 8.973 -29.896 1.00 95.19 274 SER A C 1
ATOM 2013 O O . SER A 1 274 ? 24.028 9.042 -31.093 1.00 95.19 274 SER A O 1
ATOM 2015 N N . ASP A 1 275 ? 25.294 8.198 -29.442 1.00 95.62 275 ASP A N 1
ATOM 2016 C CA . ASP A 1 275 ? 26.001 7.234 -30.295 1.00 95.62 275 ASP A CA 1
ATOM 2017 C C . ASP A 1 275 ? 25.127 5.981 -30.493 1.00 95.62 275 ASP A C 1
ATOM 2019 O O . ASP A 1 275 ? 24.819 5.298 -29.504 1.00 95.62 275 ASP A O 1
ATOM 2023 N N . PRO A 1 276 ? 24.776 5.608 -31.740 1.00 94.25 276 PRO A N 1
ATOM 2024 C CA . PRO A 1 276 ? 24.051 4.375 -32.026 1.00 94.25 276 PRO A CA 1
ATOM 2025 C C . PRO A 1 276 ? 24.674 3.122 -31.402 1.00 94.25 276 PRO A C 1
ATOM 2027 O O . PRO A 1 276 ? 23.948 2.204 -31.035 1.00 94.25 276 PRO A O 1
ATOM 2030 N N . LYS A 1 277 ? 25.999 3.070 -31.214 1.00 93.88 277 LYS A N 1
ATOM 2031 C CA . LYS A 1 277 ? 26.685 1.933 -30.576 1.00 93.88 277 LYS A CA 1
ATOM 2032 C C . LYS A 1 277 ? 26.333 1.752 -29.101 1.00 93.88 277 LYS A C 1
ATOM 2034 O O . LYS A 1 277 ? 26.512 0.656 -28.584 1.00 93.88 277 LYS A O 1
ATOM 2039 N N . SER A 1 278 ? 25.837 2.791 -28.430 1.00 93.88 278 SER A N 1
ATOM 2040 C CA . SER A 1 278 ? 25.379 2.715 -27.036 1.00 93.88 278 SER A CA 1
ATOM 2041 C C . SER A 1 278 ? 23.946 2.185 -26.896 1.00 93.88 278 SER A C 1
ATOM 2043 O O . SER A 1 278 ? 23.521 1.804 -25.810 1.00 93.88 278 SER A O 1
ATOM 2045 N N . GLN A 1 279 ? 23.201 2.111 -28.000 1.00 96.25 279 GLN A N 1
ATOM 2046 C CA . GLN A 1 279 ? 21.772 1.814 -28.025 1.00 96.25 279 GLN A CA 1
ATOM 2047 C C . GLN A 1 279 ? 21.511 0.305 -28.138 1.00 96.25 279 GLN A C 1
ATOM 2049 O O . GLN A 1 279 ? 20.973 -0.172 -29.141 1.00 96.25 279 GLN A O 1
ATOM 2054 N N . ASN A 1 280 ? 21.932 -0.435 -27.110 1.00 96.06 280 ASN A N 1
ATOM 2055 C CA . ASN A 1 280 ? 21.705 -1.874 -26.967 1.00 96.06 280 ASN A CA 1
ATOM 2056 C C . ASN A 1 280 ? 20.962 -2.146 -25.655 1.00 96.06 280 ASN A C 1
ATOM 2058 O O . ASN A 1 280 ? 21.574 -2.181 -24.586 1.00 96.06 280 ASN A O 1
ATOM 2062 N N . TYR A 1 281 ? 19.642 -2.288 -25.727 1.00 97.69 281 TYR A N 1
ATOM 2063 C CA . TYR A 1 281 ? 18.776 -2.429 -24.555 1.00 97.69 281 TYR A CA 1
ATOM 2064 C C . TYR A 1 281 ? 17.430 -3.042 -24.937 1.00 97.69 281 TYR A C 1
ATOM 2066 O O . TYR A 1 281 ? 17.061 -3.135 -26.108 1.00 97.69 281 TYR A O 1
ATOM 2074 N N . GLU A 1 282 ? 16.683 -3.435 -23.921 1.00 98.12 282 GLU A N 1
ATOM 2075 C CA . GLU A 1 282 ? 15.258 -3.708 -24.006 1.00 98.12 282 GLU A CA 1
ATOM 2076 C C . GLU A 1 282 ? 14.495 -2.575 -23.333 1.00 98.12 282 GLU A C 1
ATOM 2078 O O . GLU A 1 282 ? 14.832 -2.173 -22.222 1.00 98.12 282 GLU A O 1
ATOM 2083 N N . TYR A 1 283 ? 13.462 -2.069 -23.992 1.00 98.50 283 TYR A N 1
ATOM 2084 C CA . TYR A 1 283 ? 12.455 -1.235 -23.361 1.00 98.50 283 TYR A CA 1
ATOM 2085 C C . TYR A 1 283 ? 11.259 -2.114 -23.013 1.00 98.50 283 TYR A C 1
ATOM 2087 O O . TYR A 1 283 ? 10.646 -2.736 -23.886 1.00 98.50 283 TYR A O 1
ATOM 2095 N N . VAL A 1 284 ? 10.979 -2.223 -21.719 1.00 98.75 284 VAL A N 1
ATOM 2096 C CA . VAL A 1 284 ? 9.939 -3.091 -21.174 1.00 98.75 284 VAL A CA 1
ATOM 2097 C C . VAL A 1 284 ? 8.770 -2.229 -20.730 1.00 98.75 284 VAL A C 1
ATOM 2099 O O . VAL A 1 284 ? 8.975 -1.231 -20.047 1.00 98.75 284 VAL A O 1
ATOM 2102 N N . LYS A 1 285 ? 7.548 -2.627 -21.087 1.00 98.81 285 LYS A N 1
ATOM 2103 C CA . LYS A 1 285 ? 6.303 -2.050 -20.565 1.00 98.81 285 LYS A CA 1
ATOM 2104 C C . LYS A 1 285 ? 5.478 -3.129 -19.891 1.00 98.81 285 LYS A C 1
ATOM 2106 O O . LYS A 1 285 ? 5.380 -4.247 -20.402 1.00 98.81 285 LYS A O 1
ATOM 2111 N N . VAL A 1 286 ? 4.882 -2.784 -18.763 1.00 98.75 286 VAL A N 1
ATOM 2112 C CA . VAL A 1 286 ? 4.096 -3.664 -17.905 1.00 98.75 286 VAL A CA 1
ATOM 2113 C C . VAL A 1 286 ? 2.760 -3.003 -17.625 1.00 98.75 286 VAL A C 1
ATOM 2115 O O . VAL A 1 286 ? 2.724 -1.862 -17.180 1.00 98.75 286 VAL A O 1
ATOM 2118 N N . GLU A 1 287 ? 1.683 -3.744 -17.860 1.00 98.75 287 GLU A N 1
ATOM 2119 C CA . GLU A 1 287 ? 0.315 -3.329 -17.554 1.00 98.75 287 GLU A CA 1
ATOM 2120 C C . GLU A 1 287 ? -0.434 -4.493 -16.912 1.00 98.75 287 GLU A C 1
ATOM 2122 O O . GLU A 1 287 ? -0.719 -5.502 -17.571 1.00 98.75 287 GLU A O 1
ATOM 2127 N N . ASP A 1 288 ? -0.770 -4.348 -15.632 1.00 98.69 288 ASP A N 1
ATOM 2128 C CA . ASP A 1 288 ? -1.454 -5.372 -14.857 1.00 98.69 288 ASP A CA 1
ATOM 2129 C C . ASP A 1 288 ? -2.690 -4.835 -14.154 1.00 98.69 288 ASP A C 1
ATOM 2131 O O . ASP A 1 288 ? -2.726 -3.714 -13.648 1.00 98.69 288 ASP A O 1
ATOM 2135 N N . THR A 1 289 ? -3.690 -5.701 -14.034 1.00 98.62 289 THR A N 1
ATOM 2136 C CA . THR A 1 289 ? -4.877 -5.457 -13.220 1.00 98.62 289 THR A CA 1
ATOM 2137 C C . THR A 1 289 ? -5.270 -6.729 -12.484 1.00 98.62 289 THR A C 1
ATOM 2139 O O . THR A 1 289 ? -5.222 -7.826 -13.040 1.00 98.62 289 THR A O 1
ATOM 2142 N N . ALA A 1 290 ? -5.696 -6.591 -11.236 1.00 98.56 290 ALA A N 1
ATOM 2143 C CA . ALA A 1 290 ? -6.227 -7.680 -10.435 1.00 98.56 290 ALA A CA 1
ATOM 2144 C C . ALA A 1 290 ? -7.434 -7.205 -9.632 1.00 98.56 290 ALA A C 1
ATOM 2146 O O . ALA A 1 290 ? -7.468 -6.067 -9.161 1.00 98.56 290 ALA A O 1
ATOM 2147 N N . ARG A 1 291 ? -8.430 -8.078 -9.476 1.00 98.50 291 ARG A N 1
ATOM 2148 C CA . ARG A 1 291 ? -9.651 -7.817 -8.709 1.00 98.50 291 ARG A CA 1
ATOM 2149 C C . ARG A 1 291 ? -10.077 -9.053 -7.931 1.00 98.50 291 ARG A C 1
ATOM 2151 O O . ARG A 1 291 ? -9.960 -10.173 -8.426 1.00 98.50 291 ARG A O 1
ATOM 2158 N N . SER A 1 292 ? -10.609 -8.828 -6.737 1.00 98.06 292 SER A N 1
ATOM 2159 C CA . SER A 1 292 ? -11.372 -9.796 -5.957 1.00 98.06 292 SER A CA 1
ATOM 2160 C C . SER A 1 292 ? -12.657 -9.137 -5.478 1.00 98.06 292 SER A C 1
ATOM 2162 O O . SER A 1 292 ? -12.634 -7.989 -5.037 1.00 98.06 292 SER A O 1
ATOM 2164 N N . ALA A 1 293 ? -13.771 -9.845 -5.586 1.00 98.31 293 ALA A N 1
ATOM 2165 C CA . ALA A 1 293 ? -15.072 -9.406 -5.122 1.00 98.31 293 ALA A CA 1
ATOM 2166 C C . ALA A 1 293 ? -15.758 -10.559 -4.398 1.00 98.31 293 ALA A C 1
ATOM 2168 O O . ALA A 1 293 ? -15.897 -11.650 -4.947 1.00 98.31 293 ALA A O 1
ATOM 2169 N N . VAL A 1 294 ? -16.199 -10.300 -3.178 1.00 97.81 294 VAL A N 1
ATOM 2170 C CA . VAL A 1 294 ? -16.942 -11.229 -2.333 1.00 97.81 294 VAL A CA 1
ATOM 2171 C C . VAL A 1 294 ? -18.315 -10.640 -2.081 1.00 97.81 294 VAL A C 1
ATOM 2173 O O . VAL A 1 294 ? -18.416 -9.441 -1.828 1.00 97.81 294 VAL A O 1
ATOM 2176 N N . ASP A 1 295 ? -19.347 -11.476 -2.126 1.00 97.81 295 ASP A N 1
ATOM 2177 C CA . ASP A 1 295 ? -20.713 -11.085 -1.788 1.00 97.81 295 ASP A CA 1
ATOM 2178 C C . ASP A 1 295 ? -21.422 -12.228 -1.052 1.00 97.81 295 ASP A C 1
ATOM 2180 O O . ASP A 1 295 ? -21.435 -13.375 -1.511 1.00 97.81 295 ASP A O 1
ATOM 2184 N N . VAL A 1 296 ? -21.982 -11.913 0.113 1.00 98.00 296 VAL A N 1
ATOM 2185 C CA . VAL A 1 296 ? -22.663 -12.845 1.012 1.00 98.00 296 VAL A CA 1
ATOM 2186 C C . VAL A 1 296 ? -23.970 -12.221 1.473 1.00 98.00 296 VAL A C 1
ATOM 2188 O O . VAL A 1 296 ? -23.982 -11.095 1.968 1.00 98.00 296 VAL A O 1
ATOM 2191 N N . GLY A 1 297 ? -25.069 -12.964 1.372 1.00 97.31 297 GLY A N 1
ATOM 2192 C CA . GLY A 1 297 ? -26.390 -12.494 1.774 1.00 97.31 297 GLY A CA 1
ATOM 2193 C C . GLY A 1 297 ? -27.129 -13.482 2.660 1.00 97.31 297 GLY A C 1
ATOM 2194 O O . GLY A 1 297 ? -27.063 -14.697 2.463 1.00 97.31 297 GLY A O 1
ATOM 2195 N N . TYR A 1 298 ? -27.884 -12.943 3.613 1.00 97.06 298 TYR A N 1
ATOM 2196 C CA . TYR A 1 298 ? -28.728 -13.694 4.533 1.00 97.06 298 TYR A CA 1
ATOM 2197 C C . TYR A 1 298 ? -30.183 -13.244 4.432 1.00 97.06 298 TYR A C 1
ATOM 2199 O O . TYR A 1 298 ? -30.474 -12.062 4.239 1.00 97.06 298 TYR A O 1
ATOM 2207 N N . ARG A 1 299 ? -31.105 -14.193 4.605 1.00 96.06 299 ARG A N 1
ATOM 2208 C CA . ARG A 1 299 ? -32.542 -13.936 4.723 1.00 96.06 299 ARG A CA 1
ATOM 2209 C C . ARG A 1 299 ? -33.109 -14.779 5.854 1.00 96.06 299 ARG A C 1
ATOM 2211 O O . ARG A 1 299 ? -32.951 -15.998 5.852 1.00 96.06 299 ARG A O 1
ATOM 2218 N N . ASN A 1 300 ? -33.785 -14.138 6.805 1.00 94.19 300 ASN A N 1
ATOM 2219 C CA . ASN A 1 300 ? -34.334 -14.793 7.998 1.00 94.19 300 ASN A CA 1
ATOM 2220 C C . ASN A 1 300 ? -33.292 -15.645 8.760 1.00 94.19 300 ASN A C 1
ATOM 2222 O O . ASN A 1 300 ? -33.607 -16.708 9.285 1.00 94.19 300 ASN A O 1
ATOM 2226 N N . GLY A 1 301 ? -32.032 -15.202 8.780 1.00 89.62 301 GLY A N 1
ATOM 2227 C CA . GLY A 1 301 ? -30.914 -15.877 9.443 1.00 89.62 301 GLY A CA 1
ATOM 2228 C C . GLY A 1 301 ? -30.277 -17.004 8.632 1.00 89.62 301 GLY A C 1
ATOM 2229 O O . GLY A 1 301 ? -29.226 -17.506 9.024 1.00 89.62 301 GLY A O 1
ATOM 2230 N N . LEU A 1 302 ? -30.863 -17.378 7.493 1.00 92.75 302 LEU A N 1
ATOM 2231 C CA . LEU A 1 302 ? -30.337 -18.409 6.606 1.00 92.75 302 LEU A CA 1
ATOM 2232 C C . LEU A 1 302 ? -29.446 -17.788 5.533 1.00 92.75 302 LEU A C 1
ATOM 2234 O O . LEU A 1 302 ? -29.765 -16.733 4.983 1.00 92.75 302 LEU A O 1
ATOM 2238 N N . LEU A 1 303 ? -28.338 -18.462 5.227 1.00 95.31 303 LEU A N 1
ATOM 2239 C CA . LEU A 1 303 ? -27.432 -18.076 4.150 1.00 95.31 303 LEU A CA 1
ATOM 2240 C C . LEU A 1 303 ? -28.156 -18.240 2.804 1.00 95.31 303 LEU A C 1
ATOM 2242 O O . LEU A 1 303 ? -28.485 -19.358 2.412 1.00 95.31 303 LEU A O 1
ATOM 2246 N N . ALA A 1 304 ? -28.446 -17.124 2.136 1.00 95.88 304 ALA A N 1
ATOM 2247 C CA . ALA A 1 304 ? -29.199 -17.090 0.884 1.00 95.88 304 ALA A CA 1
ATOM 2248 C C . ALA A 1 304 ? -28.283 -17.263 -0.333 1.00 95.88 304 ALA A C 1
ATOM 2250 O O . ALA A 1 304 ? -28.646 -17.949 -1.285 1.00 95.88 304 ALA A O 1
ATOM 2251 N N . TYR A 1 305 ? -27.102 -16.646 -0.294 1.00 96.38 305 TYR A N 1
ATOM 2252 C CA . TYR A 1 305 ? -26.057 -16.792 -1.302 1.00 96.38 305 TYR A CA 1
ATOM 2253 C C . TYR A 1 305 ? -24.693 -16.437 -0.697 1.00 96.38 305 TYR A C 1
ATOM 2255 O O . TYR A 1 305 ? -24.613 -15.664 0.262 1.00 96.38 305 TYR A O 1
ATOM 2263 N N . ALA A 1 306 ? -23.621 -16.993 -1.258 1.00 97.69 306 ALA A N 1
ATOM 2264 C CA . ALA A 1 306 ? -22.252 -16.636 -0.904 1.00 97.69 306 ALA A CA 1
ATOM 2265 C C . ALA A 1 306 ? -21.312 -16.947 -2.072 1.00 97.69 306 ALA A C 1
ATOM 2267 O O . ALA A 1 306 ? -21.171 -18.105 -2.462 1.00 97.69 306 ALA A O 1
ATOM 2268 N N . GLN A 1 307 ? -20.666 -15.924 -2.626 1.00 97.38 307 GLN A N 1
ATOM 2269 C CA . GLN A 1 307 ? -19.817 -16.068 -3.807 1.00 97.38 307 GLN A CA 1
ATOM 2270 C C . GLN A 1 307 ? -18.546 -15.225 -3.718 1.00 97.38 307 GLN A C 1
ATOM 2272 O O . GLN A 1 307 ? -18.531 -14.151 -3.114 1.00 97.38 307 GLN A O 1
ATOM 2277 N N . ALA A 1 308 ? -17.492 -15.700 -4.376 1.00 97.75 308 ALA A N 1
ATOM 2278 C CA . ALA A 1 308 ? -16.273 -14.946 -4.623 1.00 97.75 308 ALA A CA 1
ATOM 2279 C C . ALA A 1 308 ? -15.906 -14.982 -6.105 1.00 97.75 308 ALA A C 1
ATOM 2281 O O . ALA A 1 308 ? -15.887 -16.045 -6.722 1.00 97.75 308 ALA A O 1
ATOM 2282 N N . ASN A 1 309 ? -15.573 -13.823 -6.660 1.00 97.94 309 ASN A N 1
ATOM 2283 C CA . ASN A 1 309 ? -15.124 -13.644 -8.032 1.00 97.94 309 ASN A CA 1
ATOM 2284 C C . ASN A 1 309 ? -13.742 -13.001 -8.028 1.00 97.94 309 ASN A C 1
ATOM 2286 O O . ASN A 1 309 ? -13.534 -11.966 -7.399 1.00 97.94 309 ASN A O 1
ATOM 2290 N N . ARG A 1 310 ? -12.794 -13.598 -8.746 1.00 97.88 310 ARG A N 1
ATOM 2291 C CA . ARG A 1 310 ? -11.414 -13.114 -8.844 1.00 97.88 310 ARG A CA 1
ATOM 2292 C C . ARG A 1 310 ? -10.974 -13.069 -10.290 1.00 97.88 310 ARG A C 1
ATOM 2294 O O . ARG A 1 310 ? -11.305 -13.963 -11.066 1.00 97.88 310 ARG A O 1
ATOM 2301 N N . SER A 1 311 ? -10.184 -12.067 -10.637 1.00 98.31 311 SER A N 1
ATOM 2302 C CA . SER A 1 311 ? -9.603 -11.929 -11.968 1.00 98.31 311 SER A CA 1
ATOM 2303 C C . SER A 1 311 ? -8.237 -11.275 -11.890 1.00 98.31 311 SER A C 1
ATOM 2305 O O . SER A 1 311 ? -8.071 -10.327 -11.126 1.00 98.31 311 SER A O 1
ATOM 2307 N N . ALA A 1 312 ? -7.309 -11.718 -12.728 1.00 98.44 312 ALA A N 1
ATOM 2308 C CA . ALA A 1 312 ? -6.031 -11.059 -12.945 1.00 98.44 312 ALA A CA 1
ATOM 2309 C C . ALA A 1 312 ? -5.706 -11.032 -14.440 1.00 98.44 312 ALA A C 1
ATOM 2311 O O . ALA A 1 312 ? -5.998 -11.982 -15.172 1.00 98.44 312 ALA A O 1
ATOM 2312 N N . SER A 1 313 ? -5.086 -9.947 -14.882 1.00 98.44 313 SER A N 1
ATOM 2313 C CA . SER A 1 313 ? -4.568 -9.757 -16.230 1.00 98.44 313 SER A CA 1
ATOM 2314 C C . SER A 1 313 ? -3.206 -9.097 -16.134 1.00 98.44 313 SER A C 1
ATOM 2316 O O . SER A 1 313 ? -3.058 -8.117 -15.412 1.00 98.44 313 SER A O 1
ATOM 2318 N N . GLN A 1 314 ? -2.238 -9.621 -16.870 1.00 98.50 314 GLN A N 1
ATOM 2319 C CA . GLN A 1 314 ? -0.870 -9.138 -16.937 1.00 98.50 314 GLN A CA 1
ATOM 2320 C C . GLN A 1 314 ? -0.451 -9.031 -18.397 1.00 98.50 314 GLN A C 1
ATOM 2322 O O . GLN A 1 314 ? -0.641 -9.970 -19.170 1.00 98.50 314 GLN A O 1
ATOM 2327 N N . THR A 1 315 ? 0.136 -7.905 -18.775 1.00 98.56 315 THR A N 1
ATOM 2328 C CA . THR A 1 315 ? 0.690 -7.691 -20.114 1.00 98.56 315 THR A CA 1
ATOM 2329 C C . THR A 1 315 ? 2.124 -7.221 -19.984 1.00 98.56 315 THR A C 1
ATOM 2331 O O . THR A 1 315 ? 2.417 -6.321 -19.202 1.00 98.56 315 THR A O 1
ATOM 2334 N N . THR A 1 316 ? 3.028 -7.832 -20.746 1.00 98.62 316 THR A N 1
ATOM 2335 C CA . THR A 1 316 ? 4.411 -7.364 -20.868 1.00 98.62 316 THR A CA 1
ATOM 2336 C C . THR A 1 316 ? 4.748 -7.171 -22.338 1.00 98.62 316 THR A C 1
ATOM 2338 O O . THR A 1 316 ? 4.669 -8.125 -23.111 1.00 98.62 316 THR A O 1
ATOM 2341 N N . GLN A 1 317 ? 5.129 -5.954 -22.718 1.00 98.69 317 GLN A N 1
ATOM 2342 C CA . GLN A 1 317 ? 5.704 -5.651 -24.026 1.00 98.69 317 GLN A CA 1
ATOM 2343 C C . GLN A 1 317 ? 7.215 -5.474 -23.873 1.00 98.69 317 GLN A C 1
ATOM 2345 O O . GLN A 1 317 ? 7.660 -4.747 -22.989 1.00 98.69 317 GLN A O 1
ATOM 2350 N N . VAL A 1 318 ? 7.999 -6.130 -24.724 1.00 98.69 318 VAL A N 1
ATOM 2351 C CA . VAL A 1 318 ? 9.460 -6.013 -24.754 1.00 98.69 318 VAL A CA 1
ATOM 2352 C C . VAL A 1 318 ? 9.886 -5.586 -26.149 1.00 98.69 318 VAL A C 1
ATOM 2354 O O . VAL A 1 318 ? 9.716 -6.335 -27.111 1.00 98.69 318 VAL A O 1
ATOM 2357 N N . GLN A 1 319 ? 10.460 -4.390 -26.243 1.00 98.69 319 GLN A N 1
ATOM 2358 C CA . GLN A 1 319 ? 11.033 -3.839 -27.467 1.00 98.69 319 GLN A CA 1
ATOM 2359 C C . GLN A 1 319 ? 12.555 -3.915 -27.360 1.00 98.69 319 GLN A C 1
ATOM 2361 O O . GLN A 1 319 ? 13.149 -3.276 -26.496 1.00 98.69 319 GLN A O 1
ATOM 2366 N N . ARG A 1 320 ? 13.200 -4.721 -28.201 1.00 98.38 320 ARG A N 1
ATOM 2367 C CA . ARG A 1 320 ? 14.653 -4.922 -28.183 1.00 98.38 320 ARG A CA 1
ATOM 2368 C C . ARG A 1 320 ? 15.316 -4.064 -29.245 1.00 98.38 320 ARG A C 1
ATOM 2370 O O . ARG A 1 320 ? 14.979 -4.168 -30.427 1.00 98.38 320 ARG A O 1
ATOM 2377 N N . TYR A 1 321 ? 16.316 -3.302 -28.831 1.00 98.00 321 TYR A N 1
ATOM 2378 C CA . TYR A 1 321 ? 17.133 -2.478 -29.702 1.00 98.00 321 TYR A CA 1
ATOM 2379 C C . TYR A 1 321 ? 18.582 -2.945 -29.704 1.00 98.00 321 TYR A C 1
ATOM 2381 O O . TYR A 1 321 ? 19.159 -3.213 -28.652 1.00 98.00 321 TYR A O 1
ATOM 2389 N N . GLU A 1 322 ? 19.173 -2.997 -30.894 1.00 96.75 322 GLU A N 1
ATOM 2390 C CA . GLU A 1 322 ? 20.601 -3.234 -31.100 1.00 96.75 322 GLU A CA 1
ATOM 2391 C C . GLU A 1 322 ? 21.137 -2.208 -32.094 1.00 96.75 322 GLU A C 1
ATOM 2393 O O . GLU A 1 322 ? 20.566 -1.997 -33.168 1.00 96.75 322 GLU A O 1
ATOM 2398 N N . MET A 1 323 ? 22.226 -1.534 -31.729 1.00 95.31 323 MET A N 1
ATOM 2399 C CA . MET A 1 323 ? 22.799 -0.428 -32.501 1.00 95.31 323 MET A CA 1
ATOM 2400 C C . MET A 1 323 ? 21.745 0.609 -32.954 1.00 95.31 323 MET A C 1
ATOM 2402 O O . MET A 1 323 ? 21.723 1.029 -34.114 1.00 95.31 323 MET A O 1
ATOM 2406 N N . ALA A 1 324 ? 20.834 0.980 -32.047 1.00 95.25 324 ALA A N 1
ATOM 2407 C CA . ALA A 1 324 ? 19.707 1.906 -32.243 1.00 95.25 324 ALA A CA 1
ATOM 2408 C C . ALA A 1 324 ? 18.562 1.407 -33.140 1.00 95.25 324 ALA A C 1
ATOM 2410 O O . ALA A 1 324 ? 17.558 2.111 -33.306 1.00 95.25 324 ALA A O 1
ATOM 2411 N N . LYS A 1 325 ? 18.665 0.194 -33.688 1.00 97.12 325 LYS A N 1
ATOM 2412 C CA . LYS A 1 325 ? 17.634 -0.416 -34.532 1.00 97.12 325 LYS A CA 1
ATOM 2413 C C . LYS A 1 325 ? 16.741 -1.321 -33.701 1.00 97.12 325 LYS A C 1
ATOM 2415 O O . LYS A 1 325 ? 17.240 -2.116 -32.914 1.00 97.12 325 LYS A O 1
ATOM 2420 N N . LEU A 1 326 ? 15.429 -1.210 -33.897 1.00 97.94 326 LEU A N 1
ATOM 2421 C CA . LEU A 1 326 ? 14.466 -2.146 -33.321 1.00 97.94 326 LEU A CA 1
ATOM 2422 C C . LEU A 1 326 ? 14.644 -3.497 -34.016 1.00 97.94 326 LEU A C 1
ATOM 2424 O O . LEU A 1 326 ? 14.462 -3.590 -35.229 1.00 97.94 326 LEU A O 1
ATOM 2428 N N . VAL A 1 327 ? 15.022 -4.519 -33.256 1.00 98.25 327 VAL A N 1
ATOM 2429 C CA . VAL A 1 327 ? 15.245 -5.878 -33.772 1.00 98.25 327 VAL A CA 1
ATOM 2430 C C . VAL A 1 327 ? 14.167 -6.862 -33.322 1.00 98.25 327 VAL A C 1
ATOM 2432 O O . VAL A 1 327 ? 14.020 -7.916 -33.931 1.00 98.25 327 VAL A O 1
ATOM 2435 N N . SER A 1 328 ? 13.399 -6.529 -32.280 1.00 98.25 328 SER A N 1
ATOM 2436 C CA . SER A 1 328 ? 12.270 -7.336 -31.806 1.00 98.25 328 SER A CA 1
ATOM 2437 C C . SER A 1 328 ? 11.246 -6.470 -31.074 1.00 98.25 328 SER A C 1
ATOM 2439 O O . SER A 1 328 ? 11.627 -5.536 -30.373 1.00 98.25 328 SER A O 1
ATOM 2441 N N . ASP A 1 329 ? 9.963 -6.798 -31.206 1.00 98.50 329 ASP A N 1
ATOM 2442 C CA . ASP A 1 329 ? 8.860 -6.224 -30.430 1.00 98.50 329 ASP A CA 1
ATOM 2443 C C . ASP A 1 329 ? 7.855 -7.342 -30.138 1.00 98.50 329 ASP A C 1
ATOM 2445 O O . ASP A 1 329 ? 7.226 -7.882 -31.051 1.00 98.50 329 ASP A O 1
ATOM 2449 N N . VAL A 1 330 ? 7.766 -7.751 -28.873 1.00 98.62 330 VAL A N 1
ATOM 2450 C CA . VAL A 1 330 ? 6.939 -8.885 -28.450 1.00 98.62 330 VAL A CA 1
ATOM 2451 C C . VAL A 1 330 ? 6.039 -8.459 -27.307 1.00 98.62 330 VAL A C 1
ATOM 2453 O O . VAL A 1 330 ? 6.513 -7.986 -26.277 1.00 98.62 330 VAL A O 1
ATOM 2456 N N . THR A 1 331 ? 4.737 -8.695 -27.460 1.00 98.50 331 THR A N 1
ATOM 2457 C CA . THR A 1 331 ? 3.743 -8.506 -26.398 1.00 98.50 331 THR A CA 1
ATOM 2458 C C . THR A 1 331 ? 3.228 -9.855 -25.915 1.00 98.50 331 THR A C 1
ATOM 2460 O O . THR A 1 331 ? 2.739 -10.656 -26.709 1.00 98.50 331 THR A O 1
ATOM 2463 N N . THR A 1 332 ? 3.315 -10.096 -24.607 1.00 98.19 332 THR A N 1
ATOM 2464 C CA . THR A 1 332 ? 2.869 -11.335 -23.956 1.00 98.19 332 THR A CA 1
ATOM 2465 C C . THR A 1 332 ? 1.730 -11.032 -22.977 1.00 98.19 332 THR A C 1
ATOM 2467 O O . THR A 1 332 ? 2.001 -10.586 -21.858 1.00 98.19 332 THR A O 1
ATOM 2470 N N . PRO A 1 333 ? 0.460 -11.236 -23.374 1.00 97.56 333 PRO A N 1
ATOM 2471 C CA . PRO A 1 333 ? -0.683 -11.109 -22.479 1.00 97.56 333 PRO A CA 1
ATOM 2472 C C . PRO A 1 333 ? -0.989 -12.433 -21.764 1.00 97.56 333 PRO A C 1
ATOM 2474 O O . PRO A 1 333 ? -0.994 -13.506 -22.370 1.00 97.56 333 PRO A O 1
ATOM 2477 N N . VAL A 1 334 ? -1.317 -12.359 -20.476 1.00 97.62 334 VAL A N 1
ATOM 2478 C CA . VAL A 1 334 ? -1.778 -13.491 -19.668 1.00 97.62 334 VAL A CA 1
ATOM 2479 C C . VAL A 1 334 ? -2.943 -13.035 -18.800 1.00 97.62 334 VAL A C 1
ATOM 2481 O O . VAL A 1 334 ? -2.830 -12.067 -18.060 1.00 97.62 334 VAL A O 1
ATOM 2484 N N . SER A 1 335 ? -4.067 -13.747 -18.844 1.00 97.69 335 SER A N 1
ATOM 2485 C CA . SER A 1 335 ? -5.216 -13.460 -17.983 1.00 97.69 335 SER A CA 1
ATOM 2486 C C . SER A 1 335 ? -5.888 -14.730 -17.473 1.00 97.69 335 SER A C 1
ATOM 2488 O O . SER A 1 335 ? -5.727 -15.821 -18.040 1.00 97.69 335 SER A O 1
ATOM 2490 N N . ALA A 1 336 ? -6.596 -14.589 -16.355 1.00 97.94 336 ALA A N 1
ATOM 2491 C CA . ALA A 1 336 ? -7.347 -15.645 -15.698 1.00 97.94 336 ALA A CA 1
ATOM 2492 C C . ALA A 1 336 ? -8.466 -15.063 -14.833 1.00 97.94 336 ALA A C 1
ATOM 2494 O O . ALA A 1 336 ? -8.331 -13.979 -14.263 1.00 97.94 336 ALA A O 1
ATOM 2495 N N . SER A 1 337 ? -9.541 -15.828 -14.682 1.00 97.00 337 SER A N 1
ATOM 2496 C CA . SER A 1 337 ? -10.633 -15.529 -13.762 1.00 97.00 337 SER A CA 1
ATOM 2497 C C . SER A 1 337 ? -11.105 -16.799 -13.070 1.00 97.00 337 SER A C 1
ATOM 2499 O O . SER A 1 337 ? -11.031 -17.885 -13.643 1.00 97.00 337 SER A O 1
ATOM 2501 N N . SER A 1 338 ? -11.622 -16.656 -11.856 1.00 95.75 338 SER A N 1
ATOM 2502 C CA . SER A 1 338 ? -12.244 -17.739 -11.098 1.00 95.75 338 SER A CA 1
ATOM 2503 C C . SER A 1 338 ? -13.497 -17.227 -10.399 1.00 95.75 338 SER A C 1
ATOM 2505 O O . SER A 1 338 ? -13.540 -16.076 -9.961 1.00 95.75 338 SER A O 1
ATOM 2507 N N . SER A 1 339 ? -14.501 -18.091 -10.304 1.00 96.19 339 SER A N 1
ATOM 2508 C CA . SER A 1 339 ? -15.699 -17.878 -9.499 1.00 96.19 339 SER A CA 1
ATOM 2509 C C . SER A 1 339 ? -15.834 -19.055 -8.543 1.00 96.19 339 SER A C 1
ATOM 2511 O O . SER A 1 339 ? -15.525 -20.191 -8.905 1.00 96.19 339 SER A O 1
ATOM 2513 N N . SER A 1 340 ? -16.203 -18.789 -7.300 1.00 95.44 340 SER A N 1
ATOM 2514 C CA . SER A 1 340 ? -16.297 -19.794 -6.249 1.00 95.44 340 SER A CA 1
ATOM 2515 C C . SER A 1 340 ? -17.578 -19.609 -5.461 1.00 95.44 340 SER A C 1
ATOM 2517 O O . SER A 1 340 ? -17.817 -18.537 -4.910 1.00 95.44 340 SER A O 1
ATOM 2519 N N . ASP A 1 341 ? -18.351 -20.685 -5.362 1.00 96.31 341 ASP A N 1
ATOM 2520 C CA . ASP A 1 341 ? -19.427 -20.802 -4.387 1.00 96.31 341 ASP A CA 1
ATOM 2521 C C . ASP A 1 341 ? -18.813 -21.045 -2.996 1.00 96.31 341 ASP A C 1
ATOM 2523 O O . ASP A 1 341 ? -17.957 -21.923 -2.807 1.00 96.31 341 ASP A O 1
ATOM 2527 N N . LEU A 1 342 ? -19.203 -20.212 -2.034 1.00 96.69 342 LEU A N 1
ATOM 2528 C CA . LEU A 1 342 ? -18.740 -20.268 -0.650 1.00 96.69 342 LEU A CA 1
ATOM 2529 C C . LEU A 1 342 ? -19.801 -20.834 0.300 1.00 96.69 342 LEU A C 1
ATOM 2531 O O . LEU A 1 342 ? -19.508 -21.036 1.476 1.00 96.69 342 LEU A O 1
ATOM 2535 N N . LEU A 1 343 ? -21.014 -21.107 -0.178 1.00 95.69 343 LEU A N 1
ATOM 2536 C CA . LEU A 1 343 ? -22.182 -21.416 0.643 1.00 95.69 343 LEU A CA 1
ATOM 2537 C C . LEU A 1 343 ? -21.940 -22.625 1.549 1.00 95.69 343 LEU A C 1
ATOM 2539 O O . LEU A 1 343 ? -22.170 -22.545 2.754 1.00 95.69 343 LEU A O 1
ATOM 2543 N N . THR A 1 344 ? -21.394 -23.711 1.003 1.00 94.12 344 THR A N 1
ATOM 2544 C CA . THR A 1 344 ? -21.102 -24.935 1.768 1.00 94.12 344 THR A CA 1
ATOM 2545 C C . THR A 1 344 ? -19.996 -24.736 2.806 1.00 94.12 344 THR A C 1
ATOM 2547 O O . THR A 1 344 ? -20.099 -25.245 3.921 1.00 94.12 344 THR A O 1
ATOM 2550 N N . LEU A 1 345 ? -18.962 -23.953 2.478 1.00 94.38 345 LEU A N 1
ATOM 2551 C CA . LEU A 1 345 ? -17.879 -23.632 3.410 1.00 94.38 345 LEU A CA 1
ATOM 2552 C C . LEU A 1 345 ? -18.386 -22.775 4.572 1.00 94.38 345 LEU A C 1
ATOM 2554 O O . LEU A 1 345 ? -18.097 -23.076 5.728 1.00 94.38 345 LEU A O 1
ATOM 2558 N N . LEU A 1 346 ? -19.177 -21.740 4.280 1.00 95.00 346 LEU A N 1
ATOM 2559 C CA . LEU A 1 346 ? -19.734 -20.868 5.312 1.00 95.00 346 LEU A CA 1
ATOM 2560 C C . LEU A 1 346 ? -20.748 -21.601 6.190 1.00 95.00 346 LEU A C 1
ATOM 2562 O O . LEU A 1 346 ? -20.724 -21.432 7.406 1.00 95.00 346 LEU A O 1
ATOM 2566 N N . GLN A 1 347 ? -21.583 -22.468 5.610 1.00 93.56 347 GLN A N 1
ATOM 2567 C CA . GLN A 1 347 ? -22.467 -23.342 6.384 1.00 93.56 347 GLN A CA 1
ATOM 2568 C C . GLN A 1 347 ? -21.681 -24.253 7.331 1.00 93.56 347 GLN A C 1
ATOM 2570 O O . GLN A 1 347 ? -22.076 -24.394 8.486 1.00 93.56 347 GLN A O 1
ATOM 2575 N N . SER A 1 348 ? -20.559 -24.826 6.879 1.00 91.88 348 SER A N 1
ATOM 2576 C CA . SER A 1 348 ? -19.694 -25.643 7.736 1.00 91.88 348 SER A CA 1
ATOM 2577 C C . SER A 1 348 ? -19.130 -24.837 8.908 1.00 91.88 348 SER A C 1
ATOM 2579 O O . SER A 1 348 ? -19.177 -25.314 10.038 1.00 91.88 348 SER A O 1
ATOM 2581 N N . ILE A 1 349 ? -18.651 -23.611 8.666 1.00 91.69 349 ILE A N 1
ATOM 2582 C CA . ILE A 1 349 ? -18.146 -22.723 9.729 1.00 91.69 349 ILE A CA 1
ATOM 2583 C C . ILE A 1 349 ? -19.262 -22.421 10.741 1.00 91.69 349 ILE A C 1
ATOM 2585 O O . ILE A 1 349 ? -19.065 -22.554 11.946 1.00 91.69 349 ILE A O 1
ATOM 2589 N N . MET A 1 350 ? -20.466 -22.085 10.265 1.00 90.56 350 MET A N 1
ATOM 2590 C CA . MET A 1 350 ? -21.617 -21.803 11.133 1.00 90.56 350 MET A CA 1
ATOM 2591 C C . MET A 1 350 ? -22.035 -23.018 11.979 1.00 90.56 350 MET A C 1
ATOM 2593 O O . MET A 1 350 ? -22.388 -22.867 13.149 1.00 90.56 350 MET A O 1
ATOM 2597 N N . GLN A 1 351 ? -22.007 -24.225 11.405 1.00 89.12 351 GLN A N 1
ATOM 2598 C CA . GLN A 1 351 ? -22.330 -25.465 12.119 1.00 89.12 351 GLN A CA 1
ATOM 2599 C C . GLN A 1 351 ? -21.306 -25.770 13.214 1.00 89.12 351 GLN A C 1
ATOM 2601 O O . GLN A 1 351 ? -21.683 -26.147 14.326 1.00 89.12 351 GLN A O 1
ATOM 2606 N N . ASN A 1 352 ? -20.023 -25.570 12.924 1.00 86.44 352 ASN A N 1
ATOM 2607 C CA . ASN A 1 352 ? -18.954 -25.794 13.885 1.00 86.44 352 ASN A CA 1
ATOM 2608 C C . ASN A 1 352 ? -18.983 -24.771 15.032 1.00 86.44 352 ASN A C 1
ATOM 2610 O O . ASN A 1 352 ? -18.833 -25.153 16.194 1.00 86.44 352 ASN A O 1
ATOM 2614 N N . ASP A 1 353 ? -19.274 -23.498 14.738 1.00 85.75 353 ASP A N 1
ATOM 2615 C CA . ASP A 1 353 ? -19.497 -22.466 15.759 1.00 85.75 353 ASP A CA 1
ATOM 2616 C C . ASP A 1 353 ? -20.640 -22.861 16.712 1.00 85.75 353 ASP A C 1
ATOM 2618 O O . ASP A 1 353 ? -20.500 -22.780 17.938 1.00 85.75 353 ASP A O 1
ATOM 2622 N N . ALA A 1 354 ? -21.761 -23.351 16.168 1.00 85.50 354 ALA A N 1
ATOM 2623 C CA . ALA A 1 354 ? -22.895 -23.825 16.963 1.00 85.50 354 ALA A CA 1
ATOM 2624 C C . ALA A 1 354 ? -22.540 -25.068 17.805 1.00 85.50 354 ALA A C 1
ATOM 2626 O O . ALA A 1 354 ? -22.918 -25.169 18.978 1.00 85.50 354 ALA A O 1
ATOM 2627 N N . ALA A 1 355 ? -21.771 -26.004 17.245 1.00 82.94 355 ALA A N 1
ATOM 2628 C CA . ALA A 1 355 ? -21.281 -27.174 17.971 1.00 82.94 355 ALA A CA 1
ATOM 2629 C C . ALA A 1 355 ? -20.344 -26.778 19.125 1.00 82.94 355 ALA A C 1
ATOM 2631 O O . ALA A 1 355 ? -20.443 -27.330 20.220 1.00 82.94 355 ALA A O 1
ATOM 2632 N N . ARG A 1 356 ? -19.483 -25.774 18.933 1.00 77.12 356 ARG A N 1
ATOM 2633 C CA . ARG A 1 356 ? -18.563 -25.279 19.967 1.00 77.12 356 ARG A CA 1
ATOM 2634 C C . ARG A 1 356 ? -19.289 -24.588 21.117 1.00 77.12 356 ARG A C 1
ATOM 2636 O O . ARG A 1 356 ? -18.925 -24.796 22.273 1.00 77.12 356 ARG A O 1
ATOM 2643 N N . ALA A 1 357 ? -20.337 -23.822 20.814 1.00 78.69 357 ALA A N 1
ATOM 2644 C CA . ALA A 1 357 ? -21.182 -23.199 21.832 1.00 78.69 357 ALA A CA 1
ATOM 2645 C C . ALA A 1 357 ? -21.845 -24.236 22.761 1.00 78.69 357 ALA A C 1
ATOM 2647 O O . ALA A 1 357 ? -22.146 -23.930 23.912 1.00 78.69 357 ALA A O 1
ATOM 2648 N N . THR A 1 358 ? -22.042 -25.469 22.279 1.00 77.25 358 THR A N 1
ATOM 2649 C CA . THR A 1 358 ? -22.656 -26.564 23.046 1.00 77.25 358 THR A CA 1
ATOM 2650 C C . THR A 1 358 ? -21.641 -27.550 23.638 1.00 77.25 358 THR A C 1
ATOM 2652 O O . THR A 1 358 ? -21.930 -28.176 24.657 1.00 77.25 358 THR A O 1
ATOM 2655 N N . LYS A 1 359 ? -20.443 -27.685 23.046 1.00 71.25 359 LYS A N 1
ATOM 2656 C CA . LYS A 1 359 ?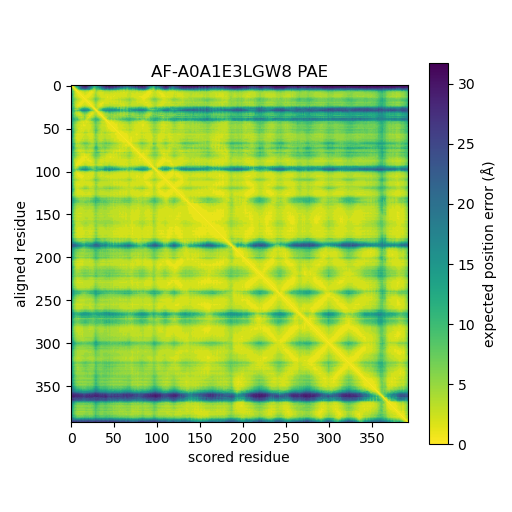 -19.337 -28.536 23.520 1.00 71.25 359 LYS A CA 1
ATOM 2657 C C . LYS A 1 359 ? -17.979 -27.841 23.294 1.00 71.25 359 LYS A C 1
ATOM 2659 O O . LYS A 1 359 ? -17.399 -27.979 22.216 1.00 71.25 359 LYS A O 1
ATOM 2664 N N . PRO A 1 360 ? -17.412 -27.164 24.312 1.00 62.03 360 PRO A N 1
ATOM 2665 C CA . PRO A 1 360 ? -16.158 -26.409 24.181 1.00 62.03 360 PRO A CA 1
ATOM 2666 C C . PRO A 1 360 ? -14.915 -27.246 23.826 1.00 62.03 360 PRO A C 1
ATOM 2668 O O . PRO A 1 360 ? -13.883 -26.679 23.486 1.00 62.03 360 PRO A O 1
ATOM 2671 N N . SER A 1 361 ? -14.991 -28.580 23.914 1.00 55.31 361 SER A N 1
ATOM 2672 C CA . SER A 1 361 ? -13.899 -29.518 23.616 1.00 55.31 361 SER A CA 1
ATOM 2673 C C . SER A 1 361 ? -13.816 -29.969 22.146 1.00 55.31 361 SER A C 1
ATOM 2675 O O . SER A 1 361 ? -12.984 -30.816 21.822 1.00 55.31 361 SER A O 1
ATOM 2677 N N . ALA A 1 362 ? -14.660 -29.439 21.251 1.00 54.28 362 ALA A N 1
ATOM 2678 C CA . ALA A 1 362 ? -14.587 -29.721 19.815 1.00 54.28 362 ALA A CA 1
ATOM 2679 C C . ALA A 1 362 ? -13.295 -29.147 19.184 1.00 54.28 362 ALA A C 1
ATOM 2681 O O . ALA A 1 362 ? -12.867 -28.041 19.511 1.00 54.28 362 ALA A O 1
ATOM 2682 N N . SER A 1 363 ? -12.655 -29.913 18.292 1.00 50.78 363 SER A N 1
ATOM 2683 C CA . SER A 1 363 ? -11.309 -29.642 17.762 1.00 50.78 363 SER A CA 1
ATOM 2684 C C . SER A 1 363 ? -11.219 -28.346 16.941 1.00 50.78 363 SER A C 1
ATOM 2686 O O . SER A 1 363 ? -11.853 -28.239 15.893 1.00 50.78 363 SER A O 1
ATOM 2688 N N . GLN A 1 364 ? -10.347 -27.419 17.359 1.00 58.06 364 GLN A N 1
ATOM 2689 C CA . GLN A 1 364 ? -10.036 -26.149 16.673 1.00 58.06 364 GLN A CA 1
ATOM 2690 C C . GLN A 1 364 ? -9.572 -26.320 15.207 1.00 58.06 364 GLN A C 1
ATOM 2692 O O . GLN A 1 364 ? -9.793 -25.443 14.381 1.00 58.06 364 GLN A O 1
ATOM 2697 N N . SER A 1 365 ? -8.992 -27.472 14.858 1.00 57.03 365 SER A N 1
ATOM 2698 C CA . SER A 1 365 ? -8.327 -27.715 13.570 1.00 57.03 365 SER A CA 1
ATOM 2699 C C . SER A 1 365 ? -9.245 -27.778 12.342 1.00 57.03 365 SER A C 1
ATOM 2701 O O . SER A 1 365 ? -8.816 -27.418 11.248 1.00 57.03 365 SER A O 1
ATOM 2703 N N . ALA A 1 366 ? -10.491 -28.244 12.484 1.00 56.16 366 ALA A N 1
ATOM 2704 C CA . ALA A 1 366 ? -11.427 -28.343 11.357 1.00 56.16 366 ALA A CA 1
ATOM 2705 C C . ALA A 1 366 ? -11.994 -26.970 10.946 1.00 56.16 366 ALA A C 1
ATOM 2707 O O . ALA A 1 366 ? -12.256 -26.737 9.765 1.00 56.16 366 ALA A O 1
ATOM 2708 N N . ASP A 1 367 ? -12.132 -26.052 11.907 1.00 59.25 367 ASP A N 1
ATOM 2709 C CA . ASP A 1 367 ? -12.570 -24.673 11.665 1.00 59.25 367 ASP A CA 1
ATOM 2710 C C . ASP A 1 367 ? -11.512 -23.844 10.958 1.00 59.25 367 ASP A C 1
ATOM 2712 O O . ASP A 1 367 ? -11.819 -23.139 9.994 1.00 59.25 367 ASP A O 1
ATOM 2716 N N . ASP A 1 368 ? -10.259 -23.992 11.379 1.00 71.81 368 ASP A N 1
ATOM 2717 C CA . ASP A 1 368 ? -9.138 -23.319 10.734 1.00 71.81 368 ASP A CA 1
ATOM 2718 C C . ASP A 1 368 ? -9.032 -23.741 9.259 1.00 71.81 368 ASP A C 1
ATOM 2720 O O . ASP A 1 368 ? -8.855 -22.895 8.385 1.00 71.81 368 ASP A O 1
ATOM 2724 N N . ALA A 1 369 ? -9.276 -25.019 8.945 1.00 81.69 369 ALA A N 1
ATOM 2725 C CA . ALA A 1 369 ? -9.254 -25.514 7.569 1.00 81.69 369 ALA A CA 1
ATOM 2726 C C . ALA A 1 369 ? -10.359 -24.909 6.679 1.00 81.69 369 ALA A C 1
ATOM 2728 O O . ALA A 1 369 ? -10.092 -24.550 5.528 1.00 81.69 369 ALA A O 1
ATOM 2729 N N . ALA A 1 370 ? -11.594 -24.784 7.185 1.00 85.44 370 ALA A N 1
ATOM 2730 C CA . ALA A 1 370 ? -12.699 -24.191 6.429 1.00 85.44 370 ALA A CA 1
ATOM 2731 C C . ALA A 1 370 ? -12.497 -22.681 6.224 1.00 85.44 370 ALA A C 1
ATOM 2733 O O . ALA A 1 370 ? -12.661 -22.183 5.108 1.00 85.44 370 ALA A O 1
ATOM 2734 N N . VAL A 1 371 ? -12.070 -21.964 7.268 1.00 88.06 371 VAL A N 1
ATOM 2735 C CA . VAL A 1 371 ? -11.734 -20.533 7.194 1.00 88.06 371 VAL A CA 1
ATOM 2736 C C . VAL A 1 371 ? -10.577 -20.292 6.222 1.00 88.06 371 VAL A C 1
ATOM 2738 O O . VAL A 1 371 ? -10.647 -19.386 5.388 1.00 88.06 371 VAL A O 1
ATOM 2741 N N . ASP A 1 372 ? -9.537 -21.122 6.258 1.00 87.31 372 ASP A N 1
ATOM 2742 C CA . ASP A 1 372 ? -8.409 -21.020 5.334 1.00 87.31 372 ASP A CA 1
ATOM 2743 C C . ASP A 1 372 ? -8.821 -21.313 3.887 1.00 87.31 372 ASP A C 1
ATOM 2745 O O . ASP A 1 372 ? -8.352 -20.647 2.959 1.00 87.31 372 ASP A O 1
ATOM 2749 N N . ALA A 1 373 ? -9.726 -22.273 3.670 1.00 91.06 373 ALA A N 1
ATOM 2750 C CA . ALA A 1 373 ? -10.280 -22.552 2.348 1.00 91.06 373 ALA A CA 1
ATOM 2751 C C . ALA A 1 373 ? -11.073 -21.356 1.798 1.00 91.06 373 ALA A C 1
ATOM 2753 O O . ALA A 1 373 ? -10.912 -21.011 0.624 1.00 91.06 373 ALA A O 1
ATOM 2754 N N . VAL A 1 374 ? -11.872 -20.689 2.639 1.00 93.62 374 VAL A N 1
ATOM 2755 C CA . VAL A 1 374 ? -12.563 -19.445 2.271 1.00 93.62 374 VAL A CA 1
ATOM 2756 C C . VAL A 1 374 ? -11.545 -18.367 1.896 1.00 93.62 374 VAL A C 1
ATOM 2758 O O . VAL A 1 374 ? -11.597 -17.846 0.784 1.00 93.62 374 VAL A O 1
ATOM 2761 N N . ARG A 1 375 ? -10.550 -18.091 2.749 1.00 90.62 375 ARG A N 1
ATOM 2762 C CA . ARG A 1 375 ? -9.534 -17.050 2.497 1.00 90.62 375 ARG A CA 1
ATOM 2763 C C . ARG A 1 375 ? -8.730 -17.277 1.219 1.00 90.62 375 ARG A C 1
ATOM 2765 O O . ARG A 1 375 ? -8.421 -16.329 0.493 1.00 90.62 375 ARG A O 1
ATOM 2772 N N . LYS A 1 376 ? -8.414 -18.529 0.883 1.00 90.69 376 LYS A N 1
ATOM 2773 C CA . LYS A 1 376 ? -7.762 -18.874 -0.394 1.00 90.69 376 LYS A CA 1
ATOM 2774 C C . LYS A 1 376 ? -8.626 -18.530 -1.611 1.00 90.69 376 LYS A C 1
ATOM 2776 O O . LYS A 1 376 ? -8.082 -18.202 -2.665 1.00 90.69 376 LYS A O 1
ATOM 2781 N N . ARG A 1 377 ? -9.954 -18.590 -1.471 1.00 93.94 377 ARG A N 1
ATOM 2782 C CA . ARG A 1 377 ? -10.933 -18.286 -2.529 1.00 93.94 377 ARG A CA 1
ATOM 2783 C C . ARG A 1 377 ? -11.337 -16.814 -2.581 1.00 93.94 377 ARG A C 1
ATOM 2785 O O . ARG A 1 377 ? -11.819 -16.387 -3.623 1.00 93.94 377 ARG A O 1
ATOM 2792 N N . THR A 1 378 ? -11.116 -16.044 -1.516 1.00 94.19 378 THR A N 1
ATOM 2793 C CA . THR A 1 378 ? -11.481 -14.617 -1.443 1.00 94.19 378 THR A CA 1
ATOM 2794 C C . THR A 1 378 ? -10.293 -13.659 -1.561 1.00 94.19 378 THR A C 1
ATOM 2796 O O . THR A 1 378 ? -10.466 -12.518 -1.986 1.00 94.19 378 THR A O 1
ATOM 2799 N N . SER A 1 379 ? -9.073 -14.091 -1.233 1.00 93.38 379 SER A N 1
ATOM 2800 C CA . SER A 1 379 ? -7.887 -13.224 -1.282 1.00 93.38 379 SER A CA 1
ATOM 2801 C C . SER A 1 379 ? -7.556 -12.736 -2.698 1.00 93.38 379 SER A C 1
ATOM 2803 O O . SER A 1 379 ? -7.661 -13.472 -3.679 1.00 93.38 379 SER A O 1
ATOM 2805 N N . LEU A 1 380 ? -7.098 -11.488 -2.827 1.00 96.25 380 LEU A N 1
ATOM 2806 C CA . LEU A 1 380 ? -6.614 -10.965 -4.106 1.00 96.25 380 LEU A CA 1
ATOM 2807 C C . LEU A 1 380 ? -5.434 -11.809 -4.618 1.00 96.25 380 LEU A C 1
ATOM 2809 O O . LEU A 1 380 ? -4.470 -12.040 -3.887 1.00 96.25 380 LEU A O 1
ATOM 2813 N N . GLU A 1 381 ? -5.487 -12.227 -5.878 1.00 95.75 381 GLU A N 1
ATOM 2814 C CA . GLU A 1 381 ? -4.350 -12.822 -6.585 1.00 95.75 381 GLU A CA 1
ATOM 2815 C C . GLU A 1 381 ? -4.008 -11.947 -7.782 1.00 95.75 381 GLU A C 1
ATOM 2817 O O . GLU A 1 381 ? -4.893 -11.586 -8.555 1.00 95.75 381 GLU A O 1
ATOM 2822 N N . VAL A 1 382 ? -2.731 -11.591 -7.888 1.00 96.25 382 VAL A N 1
ATOM 2823 C CA . VAL A 1 382 ? -2.201 -10.690 -8.919 1.00 96.25 382 VAL A CA 1
ATOM 2824 C C . VAL A 1 382 ? -1.565 -11.456 -10.076 1.00 96.25 382 VAL A C 1
ATOM 2826 O O . VAL A 1 382 ? -1.380 -10.881 -11.144 1.00 96.25 382 VAL A O 1
ATOM 2829 N N . ASP A 1 383 ? -1.259 -12.743 -9.881 1.00 95.25 383 ASP A N 1
ATOM 2830 C CA . ASP A 1 383 ? -0.699 -13.638 -10.889 1.00 95.25 383 ASP A CA 1
ATOM 2831 C C . ASP A 1 383 ? -1.802 -14.514 -11.526 1.00 95.25 383 ASP A C 1
ATOM 2833 O O . ASP A 1 383 ? -2.346 -15.425 -10.883 1.00 95.25 383 ASP A O 1
ATOM 2837 N N . PRO A 1 384 ? -2.122 -14.303 -12.817 1.00 95.44 384 PRO A N 1
ATOM 2838 C CA . PRO A 1 384 ? -3.103 -15.108 -13.534 1.00 95.44 384 PRO A CA 1
ATOM 2839 C C . PRO A 1 384 ? -2.774 -16.609 -13.572 1.00 95.44 384 PRO A C 1
ATOM 2841 O O . PRO A 1 384 ? -3.677 -17.441 -13.676 1.00 95.44 384 PRO A O 1
ATOM 2844 N N . THR A 1 385 ? -1.498 -16.990 -13.512 1.00 93.50 385 THR A N 1
ATOM 2845 C CA . THR A 1 385 ? -1.082 -18.398 -13.551 1.00 93.50 385 THR A CA 1
ATOM 2846 C C . THR A 1 385 ? -1.443 -19.125 -12.256 1.00 93.50 385 THR A C 1
ATOM 2848 O O . THR A 1 385 ? -1.944 -20.252 -12.312 1.00 93.50 385 THR A O 1
ATOM 2851 N N . ARG A 1 386 ? -1.320 -18.451 -11.103 1.00 91.50 386 ARG A N 1
ATOM 2852 C CA . ARG A 1 386 ? -1.769 -18.962 -9.798 1.00 91.50 386 ARG A CA 1
ATOM 2853 C C . ARG A 1 386 ? -3.292 -19.072 -9.726 1.00 91.50 386 ARG A C 1
ATOM 2855 O O . ARG A 1 386 ? -3.798 -20.074 -9.223 1.00 91.50 386 ARG A O 1
ATOM 2862 N N . LEU A 1 387 ? -4.028 -18.125 -10.322 1.00 90.62 387 LEU A N 1
ATOM 2863 C CA . LEU A 1 387 ? -5.489 -18.239 -10.470 1.00 90.62 387 LEU A CA 1
ATOM 2864 C C . LEU A 1 387 ? -5.900 -19.456 -11.311 1.00 90.62 387 LEU A C 1
ATOM 2866 O O . LEU A 1 387 ? -6.834 -20.163 -10.939 1.00 90.62 387 LEU A O 1
ATOM 2870 N N . LYS A 1 388 ? -5.203 -19.734 -12.421 1.00 85.31 388 LYS A N 1
ATOM 2871 C CA . LYS A 1 388 ? -5.470 -20.925 -13.253 1.00 85.31 388 LYS A CA 1
ATOM 2872 C C . LYS A 1 388 ? -5.164 -22.226 -12.523 1.00 85.31 388 LYS A C 1
ATOM 2874 O O . LYS A 1 388 ? -5.909 -23.188 -12.680 1.00 85.31 388 LYS A O 1
ATOM 2879 N N . ALA A 1 389 ? -4.074 -22.263 -11.759 1.00 79.94 389 ALA A N 1
ATOM 2880 C CA . ALA A 1 389 ? -3.693 -23.439 -10.987 1.00 79.94 389 ALA A CA 1
ATOM 2881 C C . ALA A 1 389 ? -4.705 -23.745 -9.874 1.00 79.94 389 ALA A C 1
ATOM 2883 O O . ALA A 1 389 ? -4.991 -24.909 -9.640 1.00 79.94 389 ALA A O 1
ATOM 2884 N N . ALA A 1 390 ? -5.278 -22.716 -9.241 1.00 68.88 390 ALA A N 1
ATOM 2885 C CA . ALA A 1 390 ? -6.291 -22.867 -8.195 1.00 68.88 390 ALA A CA 1
ATOM 2886 C C . ALA A 1 390 ? -7.696 -23.238 -8.715 1.00 68.88 390 ALA A C 1
ATOM 2888 O O . ALA A 1 390 ? -8.560 -23.601 -7.920 1.00 68.88 390 ALA A O 1
ATOM 2889 N N . ALA A 1 391 ? -7.941 -23.104 -10.024 1.00 58.75 391 ALA A N 1
ATOM 2890 C CA . ALA A 1 391 ? -9.201 -23.476 -10.671 1.00 58.75 391 ALA A CA 1
ATOM 2891 C C . ALA A 1 391 ? -9.238 -24.942 -11.150 1.00 58.75 391 ALA A C 1
ATOM 2893 O O . ALA A 1 391 ? -10.291 -25.404 -11.589 1.00 58.75 391 ALA A O 1
ATOM 2894 N N . LYS A 1 392 ? -8.100 -25.645 -11.104 1.00 45.72 392 LYS A N 1
ATOM 2895 C CA . LYS A 1 392 ? -7.988 -27.093 -11.325 1.00 45.72 392 LYS A CA 1
ATOM 2896 C C . LYS A 1 392 ? -7.971 -27.811 -9.985 1.00 45.72 392 LYS A C 1
ATOM 2898 O O . LYS A 1 392 ? -8.496 -28.943 -9.953 1.00 45.72 392 LYS A O 1
#

Foldseek 3Di:
DDDFFQKKKKKWWQWLQRWIWMWIWGHDPVGIDIDIDGPDDDADPLLVVQVVQVVVLVVVQVVQCPDVPHHGRNLSVAQGDLNTTAKIKMWMWHRPVDPWIKIKIWMYGLFKTKIWIQTDFWIKIKIFGLLVVLLADDPVLLVVLLVVVLVVLVVLCVVQVGDPSQSNRVSNSNVSRQHNRDPHDPDPDAHDDPLLSLLGSNTTWMKMKIKTDKDQQAPVCSVQIFIKIKIKTKDWDWDADYNQWIKIKMKIKMKIWGKDKAAPDPPDDQDHDPFLQSQFIKIKIKTKMKMKMWMWTHHRNATPFTKMKIKMKIKMWIFGDHSNDGPDIDIDIAMAMDMDGLRVLSVVLVVVVVVCVVPVPPDPVVNVVSSVVSCVRGPIDHDRVVRVVVRD

Radius of gyration: 24.95 Å; Cα contacts (8 Å, |Δi|>4): 885; chains: 1; bounding box: 61×66×68 Å

Nearest PDB structures (foldseek):
  2vdf-assembly1_A  TM=2.485E-01  e=2.783E+00  Neisseria meningitidis
  6z2n-assembly1_AAA  TM=2.032E-01  e=1.808E+00  Pseudomonas aeruginosa PAO1
  5mzs-assembly1_A  TM=1.860E-01  e=2.937E+00  Pseudomonas aeruginosa PAO1
  8aa4-assembly1_B  TM=1.766E-01  e=2.368E+00  Bacteroides thetaiotaomicron VPI-5482
  1uyn-assembly1_X  TM=1.482E-01  e=1.908E+00  Neisseria meningitidis

Secondary structure (DSSP, 8-state):
--PPPSEEEEEEEEETTS-EEEEEEEEETTEEEEEEEEEES---HHHHHHHHHHHHHHHHHHHHHTSSS-----GGGG-S-TTTEEEEEEEEEESTTSSS-EEEEEEEESSEEEEEEEETTEEEEEEEE-TTGGG---HHHHHHHHHHHHHHHHHHHHHHT--HHHHHHHHHHHHHHTSSPPPPP-SS-PPP-HHHHHHS-SSPEEEEEEEEPPB---TT-TT--BEEEEEEEEEEEEEESSSSSEEEEEEEEEEEEEEEEEESSTT------SSGGG--EEEEEEEEEEEEEEEEEEETTEEEEEEEEEEEEEEEEEEEEETTEEEEEEEEEEEEEEEEE-HHHHHHHHHHHHHHHH-TTS-HHHHHHHHHHHHHHHS----HHHHHHHT-

Mean predicted aligned error: 5.86 Å

pLDDT: mean 91.23, std 10.08, range [32.97, 98.88]

Sequence (392 aa):
MQGGADNQFALSITTASGAQVTVKLGSSDDGLSVEFEVTKGTLTDAERDQLGKLGDAFQNAVNGLAKQPPVIDFSGLTGFDSSVLKSVDLSATLGANTGAPQTITFHADASLRSMHVDGPSGKFDVNVDLKNLQAIGSPTAQKAALAAWLDRFDTAQSRGNGDASLMSMFKAAFTGLNSNYPPAATLPRIPLNNADKSVLSGLADFNASISQTPKSPNPMRPSEIDSFNYQISQSTQIGGTDMLNRTIGQQTQATLSASYHRSLWAGVPLNLTSDPKSQNYEYVKVEDTARSAVDVGYRNGLLAYAQANRSASQTTQVQRYEMAKLVSDVTTPVSASSSSDLLTLLQSIMQNDAARATKPSASQSADDAAVDAVRKRTSLEVDPTRLKAAAK

Solvent-accessible surface area (backbone atoms only — not comparable to full-atom values): 20204 Å² total; per-residue (Å²): 131,87,77,72,45,31,32,38,38,38,40,40,35,35,32,59,88,62,19,32,40,39,40,37,40,31,36,38,99,92,45,80,47,78,47,79,46,73,84,35,75,72,81,51,72,70,43,51,57,51,51,55,58,39,49,59,24,48,52,48,28,52,58,25,50,71,37,92,76,60,38,61,44,55,44,57,61,45,60,66,58,59,83,44,35,46,34,41,34,37,42,36,36,40,44,57,82,45,100,60,40,34,41,38,41,39,40,33,46,77,48,41,29,38,38,39,37,41,34,74,72,26,35,35,40,39,37,36,41,45,76,60,43,77,51,42,36,55,75,68,40,29,51,51,42,50,51,56,48,52,52,50,49,52,50,48,30,65,73,30,71,39,62,64,67,63,48,50,37,50,52,35,46,56,50,21,66,72,38,64,76,73,80,59,75,97,60,101,66,72,75,68,53,70,49,61,41,32,59,42,68,11,58,68,28,31,43,34,38,40,36,41,53,70,41,55,72,31,73,77,42,70,84,53,52,29,33,28,36,41,40,37,38,35,48,73,48,77,50,68,88,41,71,33,35,27,36,43,35,41,42,37,40,40,38,38,44,20,22,37,79,41,48,80,46,91,94,48,83,80,67,51,46,83,50,45,84,42,29,50,30,31,44,38,36,34,47,34,42,21,36,17,39,35,43,36,34,33,51,89,62,38,82,71,49,31,40,21,40,38,35,12,34,40,34,40,36,43,36,32,29,50,61,63,38,81,77,45,77,48,76,52,77,46,66,31,71,48,76,44,82,38,50,70,50,39,50,50,42,51,51,50,54,55,48,36,78,76,38,81,84,60,71,68,67,64,52,53,51,43,40,50,54,40,35,71,63,40,53,76,4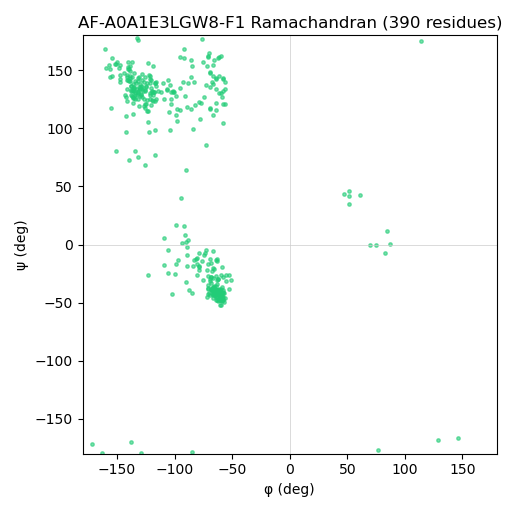9,71,51,23,66,60,50,52,61,74,73,108